Protein AF-A0A9P3A3M7-F1 (afdb_monomer)

pLDDT: mean 76.57, std 24.35, range [25.14, 98.44]

Secondary structure (DSSP, 8-state):
--HHHHHHHHHS-HHHHHHHHHHTT-TTGGG--HHHHHHHHHHHS-S-S-GGGG--STTSSSS-----------------PPP----------------------------------------------PPPPPP-----------PPPPS-GGGSS----SSHHHHHHHHHHSHHHHHHHHHHHT-SSPPPPPSSS-TTB-GGGGGS-HHHHHHHHHHHHHHHHHHHHHT-SSSSSTTS-S----S--GGGSPPB-EEEEEETTEEEEEESEEEEEETTT--EEESS---HHHHHHTT--S-GGGGEE-S-TTTSGGGB-HHHHTT--HHHHHHHHHHHHHHSB---TTS----HHHHHHHHTT--------SS--EE--GGG-EEEEEEETTEEEEEETTS-EEEEETTT--EEEETTEE-HHHHHHHTB-TTS-B---HHHHTT-GGG-

Solvent-accessible surface area (backbone atoms only — not comparable to full-atom values): 27640 Å² total; per-residue (Å²): 136,61,72,64,61,55,55,54,59,67,69,52,54,65,71,56,53,48,49,56,36,53,75,71,66,49,82,80,58,89,80,53,54,66,71,58,47,50,52,54,51,57,75,68,54,73,95,66,83,70,77,67,83,80,63,90,78,86,87,74,84,86,80,86,86,83,89,84,93,76,89,78,85,83,76,87,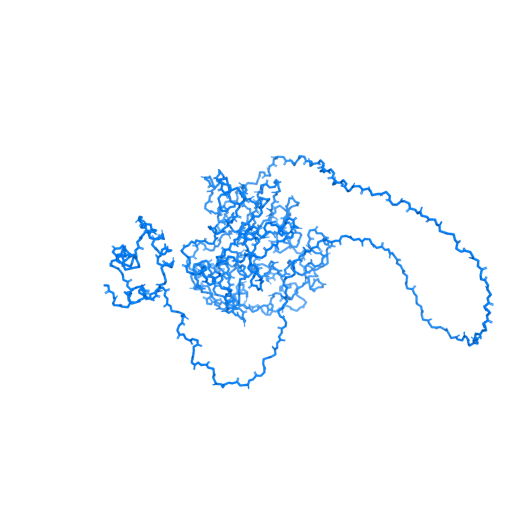81,79,78,87,75,84,89,77,93,78,91,81,82,85,84,86,89,81,87,79,84,86,88,86,84,89,82,93,79,85,89,81,91,80,88,83,82,91,82,81,94,76,91,76,88,75,86,81,79,83,77,77,87,74,80,81,77,82,74,86,76,75,82,72,84,84,72,77,82,87,70,78,74,65,91,72,60,69,74,29,81,49,62,88,47,90,46,44,68,42,38,53,53,41,38,60,73,31,54,68,20,52,39,54,47,52,54,39,73,53,38,98,70,59,66,85,80,66,97,52,63,43,75,60,49,35,76,65,45,49,70,46,56,66,67,33,37,48,23,52,51,19,27,52,49,32,51,50,50,52,45,63,57,71,38,38,75,65,12,68,46,103,83,14,89,72,62,45,59,48,51,80,68,70,89,72,50,59,31,39,66,45,53,41,82,68,37,88,61,32,28,36,34,33,41,93,51,55,32,26,22,37,47,60,30,13,46,74,50,32,45,92,60,63,49,72,28,57,53,51,47,54,74,46,91,68,59,72,60,76,40,39,42,46,87,53,52,82,57,20,51,56,34,36,24,46,83,42,57,79,73,49,52,74,68,44,48,51,31,47,52,17,34,35,60,59,59,26,53,67,54,44,61,88,52,76,72,48,35,45,69,51,50,49,33,51,76,69,73,42,93,75,82,94,60,72,69,70,65,67,38,30,24,38,57,68,58,63,22,35,48,48,62,48,75,44,77,63,32,25,43,37,32,26,66,66,72,50,35,36,26,19,34,36,59,24,14,44,76,50,26,40,79,90,23,39,35,71,66,52,17,43,56,65,29,22,39,46,84,60,46,82,36,91,32,67,77,61,46,57,68,43,68,85,25,77

Mean predicted aligned error: 15.22 Å

Structure (mmCIF, N/CA/C/O backbone):
data_AF-A0A9P3A3M7-F1
#
_entry.id   AF-A0A9P3A3M7-F1
#
loop_
_atom_site.group_PDB
_atom_site.id
_atom_site.type_symbol
_atom_site.label_atom_id
_atom_site.label_alt_id
_atom_site.label_comp_id
_atom_site.label_asym_id
_atom_site.label_entity_id
_atom_site.label_seq_id
_atom_site.pdbx_PDB_ins_code
_atom_site.Cartn_x
_atom_site.Cartn_y
_atom_site.Cartn_z
_atom_site.occupancy
_atom_site.B_iso_or_equiv
_atom_site.auth_seq_id
_atom_site.auth_comp_id
_atom_site.auth_asym_id
_atom_site.auth_atom_id
_atom_site.pdbx_PDB_model_num
ATOM 1 N N . MET A 1 1 ? -41.705 9.353 4.783 1.00 62.97 1 MET A N 1
ATOM 2 C CA . MET A 1 1 ? -41.296 8.232 5.656 1.00 62.97 1 MET A CA 1
ATOM 3 C C . MET A 1 1 ? -42.004 6.982 5.167 1.00 62.97 1 MET A C 1
ATOM 5 O O . MET A 1 1 ? -43.227 7.022 5.070 1.00 62.97 1 MET A O 1
ATOM 9 N N . SER A 1 2 ? -41.274 5.935 4.778 1.00 83.25 2 SER A N 1
ATOM 10 C CA . SER A 1 2 ? -41.889 4.727 4.214 1.00 83.25 2 SER A CA 1
ATOM 11 C C . SER A 1 2 ? -42.385 3.793 5.324 1.00 83.25 2 SER A C 1
ATOM 13 O O . SER A 1 2 ? -41.781 3.688 6.392 1.00 83.25 2 SER A O 1
ATOM 15 N N . LYS A 1 3 ? -43.504 3.103 5.080 1.00 88.38 3 LYS A N 1
ATOM 16 C CA . LYS A 1 3 ? -44.051 2.071 5.979 1.00 88.38 3 LYS A CA 1
ATOM 17 C C . LYS A 1 3 ? -43.024 0.957 6.260 1.00 88.38 3 LYS A C 1
ATOM 19 O O . LYS A 1 3 ? -42.956 0.444 7.372 1.00 88.38 3 LYS A O 1
ATOM 24 N N . GLU A 1 4 ? -42.173 0.667 5.280 1.00 85.69 4 GLU A N 1
ATOM 25 C CA . GLU A 1 4 ? -41.101 -0.331 5.357 1.00 85.69 4 GLU A CA 1
ATOM 26 C C . GLU A 1 4 ? -40.024 0.007 6.396 1.00 85.69 4 GLU A C 1
ATOM 28 O O . GLU A 1 4 ? -39.547 -0.876 7.107 1.00 85.69 4 GLU A O 1
ATOM 33 N N . GLU A 1 5 ? -39.641 1.280 6.526 1.00 90.62 5 GLU A N 1
ATOM 34 C CA . GLU A 1 5 ? -38.630 1.706 7.501 1.00 90.62 5 GLU A CA 1
ATOM 35 C C . GLU A 1 5 ? -39.139 1.526 8.939 1.00 90.62 5 GLU A C 1
ATOM 37 O O . GLU A 1 5 ? -38.409 1.089 9.834 1.00 90.62 5 GLU A O 1
ATOM 42 N N . MET A 1 6 ? -40.436 1.771 9.141 1.00 93.75 6 MET A N 1
ATOM 43 C CA . MET A 1 6 ? -41.112 1.531 10.411 1.00 93.75 6 MET A CA 1
ATOM 44 C C . MET A 1 6 ? -41.144 0.032 10.747 1.00 93.75 6 MET A C 1
ATOM 46 O O . MET A 1 6 ? -40.735 -0.355 11.843 1.00 93.75 6 MET A O 1
AT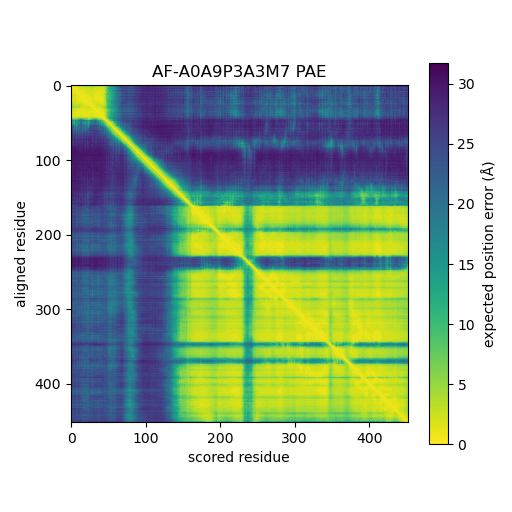OM 50 N N . GLU A 1 7 ? -41.553 -0.822 9.805 1.00 94.88 7 GLU A N 1
ATOM 51 C CA . GLU A 1 7 ? -41.573 -2.282 9.987 1.00 94.88 7 GLU A CA 1
ATOM 52 C C . GLU A 1 7 ? -40.170 -2.852 10.265 1.00 94.88 7 GLU A C 1
ATOM 54 O O . GLU A 1 7 ? -39.999 -3.667 11.178 1.00 94.88 7 GLU A O 1
ATOM 59 N N . ARG A 1 8 ? -39.135 -2.348 9.578 1.00 92.88 8 ARG A N 1
ATOM 60 C CA . ARG A 1 8 ? -37.728 -2.716 9.816 1.00 92.88 8 ARG A CA 1
ATOM 61 C C . ARG A 1 8 ? -37.265 -2.389 11.234 1.00 92.88 8 ARG A C 1
ATOM 63 O O . ARG A 1 8 ? -36.698 -3.250 11.906 1.00 92.88 8 ARG A O 1
ATOM 70 N N . LEU A 1 9 ? -37.533 -1.179 11.728 1.00 96.31 9 LEU A N 1
ATOM 71 C CA . LEU A 1 9 ? -37.186 -0.804 13.104 1.00 96.31 9 LEU A CA 1
ATOM 72 C C . LEU A 1 9 ? -37.971 -1.627 14.139 1.00 96.31 9 LEU A C 1
ATOM 74 O O . LEU A 1 9 ? -37.437 -1.963 15.202 1.00 96.31 9 LEU A O 1
ATOM 78 N N . HIS A 1 10 ? -39.211 -2.013 13.824 1.00 97.12 10 HIS A N 1
ATOM 79 C CA . HIS A 1 10 ? -40.002 -2.916 14.658 1.00 97.12 10 HIS A CA 1
ATOM 80 C C . HIS A 1 10 ? -39.442 -4.346 14.710 1.00 97.12 10 HIS A C 1
ATOM 82 O O . HIS A 1 10 ? -39.596 -4.997 15.748 1.00 97.12 10 HIS A O 1
ATOM 88 N N . ALA A 1 11 ? -38.734 -4.818 13.682 1.00 95.75 11 ALA A N 1
ATOM 89 C CA . ALA A 1 11 ? -38.101 -6.140 13.673 1.00 95.75 11 ALA A CA 1
ATOM 90 C C . ALA A 1 11 ? -36.832 -6.229 14.551 1.00 95.75 11 ALA A C 1
ATOM 92 O O . ALA A 1 11 ? -36.496 -7.302 15.055 1.00 95.75 11 ALA A O 1
ATOM 93 N N . LEU A 1 12 ? -36.144 -5.110 14.806 1.00 94.56 12 LEU A N 1
ATOM 94 C CA . LEU A 1 12 ? -34.880 -5.095 15.556 1.00 94.56 12 LEU A CA 1
ATOM 95 C C . LEU A 1 12 ? -35.056 -5.369 17.062 1.00 94.56 12 LEU A C 1
ATOM 97 O O . LEU A 1 12 ? -36.036 -4.965 17.701 1.00 94.56 12 LEU A O 1
ATOM 101 N N . LYS A 1 13 ? -34.070 -6.033 17.678 1.00 97.31 13 LYS A N 1
ATOM 102 C CA . LYS A 1 13 ? -34.019 -6.245 19.136 1.00 97.31 13 LYS A CA 1
ATOM 103 C C . LYS A 1 13 ? -33.588 -4.957 19.853 1.00 97.31 13 LYS A C 1
ATOM 105 O O . LYS A 1 13 ? -32.853 -4.135 19.309 1.00 97.31 13 LYS A O 1
ATOM 110 N N . LEU A 1 14 ? -33.993 -4.794 21.117 1.00 96.44 14 LEU A N 1
ATOM 111 C CA . LEU A 1 14 ? -33.694 -3.592 21.914 1.00 96.44 14 LEU A CA 1
ATOM 112 C C . LEU A 1 14 ? -32.190 -3.218 21.971 1.00 96.44 14 LEU A C 1
ATOM 114 O O . LEU A 1 14 ? -31.888 -2.028 21.869 1.00 96.44 14 LEU A O 1
ATOM 118 N N . PRO A 1 15 ? -31.229 -4.165 22.071 1.00 95.25 15 PRO A N 1
ATOM 119 C CA . PRO A 1 15 ? -29.802 -3.833 22.027 1.00 95.25 15 PRO A CA 1
ATOM 120 C C . PRO A 1 15 ? -29.351 -3.206 20.700 1.00 95.25 15 PRO A C 1
ATOM 122 O O . PRO A 1 15 ? -28.541 -2.281 20.715 1.00 95.25 15 PRO A O 1
ATOM 125 N N . GLN A 1 16 ? -29.904 -3.660 19.570 1.00 93.94 16 GLN A N 1
ATOM 126 C CA . GLN A 1 16 ? -29.584 -3.143 18.233 1.00 93.94 16 GLN A CA 1
ATOM 127 C C . GLN A 1 16 ? -30.109 -1.717 18.065 1.00 93.94 16 GLN A C 1
ATOM 129 O O . GLN A 1 16 ? -29.368 -0.824 17.667 1.00 93.94 16 GLN A O 1
ATOM 134 N N . LEU A 1 17 ? -31.351 -1.467 18.488 1.00 97.44 17 LEU A N 1
ATOM 135 C CA . LEU A 1 17 ? -31.920 -0.119 18.469 1.00 97.44 17 LEU A CA 1
ATOM 136 C C . LEU A 1 17 ? -31.118 0.854 19.354 1.00 97.44 17 LEU A C 1
ATOM 138 O O . LEU A 1 17 ? -30.950 2.016 18.998 1.00 97.44 17 LEU A O 1
ATOM 142 N N . ARG A 1 18 ? -30.561 0.394 20.485 1.00 96.31 18 ARG A N 1
ATOM 143 C CA . ARG A 1 18 ? -29.668 1.212 21.333 1.00 96.31 18 ARG A CA 1
ATOM 144 C C . ARG A 1 18 ? -28.294 1.456 20.708 1.00 96.31 18 ARG A C 1
ATOM 146 O O . ARG A 1 18 ? -27.645 2.434 21.074 1.00 96.31 18 ARG A O 1
ATOM 153 N N . ALA A 1 19 ? -27.814 0.573 19.833 1.00 93.81 19 ALA A N 1
ATOM 154 C CA . ALA A 1 19 ? -26.596 0.808 19.061 1.00 93.81 19 ALA A CA 1
ATOM 155 C C . ALA A 1 19 ? -26.834 1.920 18.029 1.00 93.81 19 ALA A C 1
ATOM 157 O O . ALA A 1 19 ? -26.148 2.937 18.089 1.00 93.81 19 ALA A O 1
ATOM 158 N N . ILE A 1 20 ? -27.900 1.798 17.229 1.00 94.44 20 ILE A N 1
ATOM 159 C CA . ILE A 1 20 ? -28.320 2.816 16.249 1.00 94.44 20 ILE A CA 1
ATOM 160 C C . ILE A 1 20 ? -28.550 4.171 16.936 1.00 94.44 20 ILE A C 1
ATOM 162 O O . ILE A 1 20 ? -28.058 5.206 16.497 1.00 94.44 20 ILE A O 1
ATOM 166 N N . ALA A 1 21 ? -29.243 4.185 18.078 1.00 96.50 21 ALA A N 1
ATOM 167 C CA . ALA A 1 21 ? -29.511 5.425 18.798 1.00 96.50 21 ALA A CA 1
ATOM 168 C C . ALA A 1 21 ? -28.238 6.096 19.364 1.00 96.50 21 ALA A C 1
ATOM 170 O O . ALA A 1 21 ? -28.192 7.323 19.472 1.00 96.50 21 ALA A O 1
ATOM 171 N N . ARG A 1 22 ? -27.200 5.318 19.715 1.00 95.75 22 ARG A N 1
ATOM 172 C CA . ARG A 1 22 ? -25.888 5.850 20.132 1.00 95.75 22 ARG A CA 1
ATOM 173 C C . ARG A 1 22 ? -25.121 6.444 18.956 1.00 95.75 22 ARG A C 1
ATOM 175 O O . ARG A 1 22 ? -24.524 7.504 19.113 1.00 95.75 22 ARG A O 1
ATOM 182 N N . GLU A 1 23 ? -25.177 5.793 17.801 1.00 93.06 23 GLU A N 1
ATOM 183 C CA . GLU A 1 23 ? -24.567 6.272 16.558 1.00 93.06 23 GLU A CA 1
ATOM 184 C C . GLU A 1 23 ? -25.171 7.612 16.114 1.00 93.06 23 GLU A C 1
ATOM 186 O O . GLU A 1 23 ? -24.447 8.563 15.828 1.00 93.06 23 GLU A O 1
ATOM 191 N N . LEU A 1 24 ? -26.497 7.750 16.230 1.00 94.25 24 LEU A N 1
ATOM 192 C CA . LEU A 1 24 ? -27.227 9.003 15.990 1.00 94.25 24 LEU A CA 1
ATOM 193 C C . LEU A 1 24 ? -27.057 10.063 17.100 1.00 94.25 24 LEU A C 1
ATOM 195 O O . LEU A 1 24 ? -27.705 11.114 17.059 1.00 94.25 24 LEU A O 1
ATOM 199 N N . LYS A 1 25 ? -26.210 9.802 18.107 1.00 95.75 25 LYS A N 1
ATOM 200 C CA . LYS A 1 25 ? -25.943 10.684 19.258 1.00 95.75 25 LYS A CA 1
ATOM 201 C C . LYS A 1 25 ? -27.223 11.129 19.985 1.00 95.75 25 LYS A C 1
ATOM 203 O O . LYS A 1 25 ? -27.344 12.279 20.411 1.00 95.75 25 LYS A O 1
ATOM 208 N N . LEU A 1 26 ? -28.198 10.227 20.130 1.00 94.94 26 LEU A N 1
ATOM 209 C CA . LEU A 1 26 ? -29.449 10.520 20.829 1.00 94.94 26 LEU A CA 1
ATOM 210 C C . LEU A 1 26 ? -29.239 10.496 22.358 1.00 94.94 26 LEU A C 1
ATOM 212 O O . LEU A 1 26 ? -28.749 9.500 22.899 1.00 94.94 26 LEU A O 1
ATOM 216 N N . PRO A 1 27 ? -29.635 11.551 23.096 1.00 94.75 27 PRO A N 1
ATOM 217 C CA . PRO A 1 27 ? -29.486 11.586 24.547 1.00 94.75 27 PRO A CA 1
ATOM 218 C C . PRO A 1 27 ? -30.512 10.685 25.258 1.00 94.75 27 PRO A C 1
ATOM 220 O O . PRO A 1 27 ? -31.658 10.526 24.814 1.00 94.75 27 PRO A O 1
ATOM 223 N N . ASN A 1 28 ? -30.111 10.146 26.416 1.00 94.81 28 ASN A N 1
ATOM 224 C CA . ASN A 1 28 ? -30.955 9.387 27.354 1.00 94.81 28 ASN A CA 1
ATOM 225 C C . ASN A 1 28 ? -31.585 8.096 26.785 1.00 94.81 28 ASN A C 1
ATOM 227 O O . ASN A 1 28 ? -32.711 7.739 27.124 1.00 94.81 28 ASN A O 1
ATOM 231 N N . VAL A 1 29 ? -30.866 7.374 25.921 1.00 95.88 29 VAL A N 1
ATOM 232 C CA . VAL A 1 29 ? -31.372 6.171 25.223 1.00 95.88 29 VAL A CA 1
ATOM 233 C C . VAL A 1 29 ? -31.400 4.893 26.069 1.00 95.88 29 VAL A C 1
ATOM 235 O O . VAL A 1 29 ? -32.095 3.935 25.737 1.00 95.88 29 VAL A O 1
ATOM 238 N N . SER A 1 30 ? -30.668 4.858 27.182 1.00 93.12 30 SER A N 1
ATOM 239 C CA . SER A 1 30 ? -30.469 3.655 28.003 1.00 93.12 30 SER A CA 1
ATOM 240 C C . SER A 1 30 ? -31.709 3.214 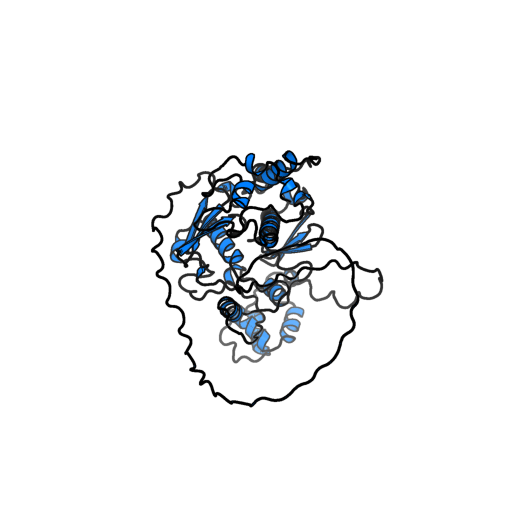28.788 1.00 93.12 30 SER A C 1
ATOM 242 O O . SER A 1 30 ? -31.801 2.039 29.137 1.00 93.12 30 SER A O 1
ATOM 244 N N . LYS A 1 31 ? -32.675 4.111 29.028 1.00 94.88 31 LYS A N 1
ATOM 245 C CA . LYS A 1 31 ? -33.900 3.825 29.800 1.00 94.88 31 LYS A CA 1
ATOM 246 C C . LYS A 1 31 ? -35.181 3.781 28.962 1.00 94.88 31 LYS A C 1
ATOM 248 O O . LYS A 1 31 ? -36.245 3.522 29.510 1.00 94.88 31 LYS A O 1
ATOM 253 N N . LEU A 1 32 ? -35.098 4.029 27.655 1.00 95.69 32 LEU A N 1
ATOM 254 C CA . LEU A 1 32 ? -36.290 4.094 26.810 1.00 95.69 32 LEU A CA 1
ATOM 255 C C . LEU A 1 32 ? -36.787 2.689 26.423 1.00 95.69 32 LEU A C 1
ATOM 257 O O . LEU A 1 32 ? -35.965 1.825 26.084 1.00 95.69 32 LEU A O 1
ATOM 261 N N . PRO A 1 33 ? -38.113 2.454 26.444 1.00 97.31 33 PRO A N 1
ATOM 262 C CA . PRO A 1 33 ? -38.709 1.242 25.899 1.00 97.31 33 PRO A CA 1
ATOM 263 C C . PRO A 1 33 ? -38.597 1.228 24.367 1.00 97.31 33 PRO A C 1
ATOM 265 O O . PRO A 1 33 ? -38.394 2.259 23.724 1.00 97.31 33 PRO A O 1
ATOM 268 N N . LYS A 1 34 ? -38.740 0.039 23.764 1.00 97.81 34 LYS A N 1
ATOM 269 C CA . LYS A 1 34 ? -38.536 -0.186 22.319 1.00 97.81 34 LYS A CA 1
ATOM 270 C C . LYS A 1 34 ? -39.321 0.798 21.441 1.00 97.81 34 LYS A C 1
ATOM 272 O O . LYS A 1 34 ? -38.746 1.366 20.520 1.00 97.81 34 LYS A O 1
ATOM 277 N N . ALA A 1 35 ? -40.597 1.028 21.749 1.00 97.56 35 ALA A N 1
ATOM 278 C CA . ALA A 1 35 ? -41.462 1.912 20.967 1.00 97.56 35 ALA A CA 1
ATOM 279 C C . ALA A 1 35 ? -40.970 3.373 20.949 1.00 97.56 35 ALA A C 1
ATOM 281 O O . ALA A 1 35 ? -40.938 4.000 19.891 1.00 97.56 35 ALA A O 1
ATOM 282 N N . ASP A 1 36 ? -40.521 3.901 22.090 1.00 97.25 36 ASP A N 1
ATOM 283 C CA . ASP A 1 36 ? -40.035 5.284 22.192 1.00 97.25 36 ASP A CA 1
ATOM 284 C C . ASP A 1 36 ? -38.664 5.461 21.543 1.00 97.25 36 ASP A C 1
ATOM 286 O O . ASP A 1 36 ? -38.357 6.516 20.984 1.00 97.25 36 ASP A O 1
ATOM 290 N N . LEU A 1 37 ? -37.841 4.412 21.581 1.00 97.62 37 LEU A N 1
ATOM 291 C CA . LEU A 1 37 ? -36.546 4.392 20.915 1.00 97.62 37 LEU A CA 1
ATOM 292 C C . LEU A 1 37 ? -36.715 4.453 19.388 1.00 97.62 37 LEU A C 1
ATOM 294 O O . LEU A 1 37 ? -36.044 5.251 18.739 1.00 97.62 37 LEU A O 1
ATOM 298 N N . ILE A 1 38 ? -37.666 3.688 18.837 1.00 97.50 38 ILE A N 1
ATOM 299 C CA . ILE A 1 38 ? -38.035 3.727 17.413 1.00 97.50 38 ILE A CA 1
ATOM 300 C C . ILE A 1 38 ? -38.529 5.127 17.028 1.00 97.50 38 ILE A C 1
ATOM 302 O O . ILE A 1 38 ? -38.022 5.706 16.071 1.00 97.50 38 ILE A O 1
ATOM 306 N N . LYS A 1 39 ? -39.437 5.725 17.815 1.00 96.44 39 LYS A N 1
ATOM 307 C CA . LYS A 1 39 ? -39.920 7.098 17.575 1.00 96.44 39 LYS A CA 1
ATOM 308 C C . LYS A 1 39 ? -38.787 8.127 17.567 1.00 96.44 39 LYS A C 1
ATOM 310 O O . LYS A 1 39 ? -38.765 8.992 16.697 1.00 96.44 39 LYS A O 1
ATOM 315 N N . LYS A 1 40 ? -37.835 8.039 18.504 1.00 96.44 40 LYS A N 1
ATOM 316 C CA . LYS A 1 40 ? -36.684 8.958 18.556 1.00 96.44 40 LYS A CA 1
ATOM 317 C C . LYS A 1 40 ? -35.721 8.787 17.381 1.00 96.44 40 LYS A C 1
ATOM 319 O O . LYS A 1 40 ? -35.194 9.788 16.909 1.00 96.44 40 LYS A O 1
ATOM 324 N N . ILE A 1 41 ? -35.480 7.550 16.941 1.00 95.88 41 ILE A N 1
ATOM 325 C CA . ILE A 1 41 ? -34.652 7.262 15.759 1.00 95.88 41 ILE A CA 1
ATOM 326 C C . ILE A 1 41 ? -35.310 7.877 14.519 1.00 95.88 41 ILE A C 1
ATOM 328 O O . ILE A 1 41 ? -34.666 8.635 13.799 1.00 95.88 41 ILE A O 1
ATOM 332 N N . LEU A 1 42 ? -36.614 7.650 14.346 1.00 94.50 42 LEU A N 1
ATOM 333 C CA . LEU A 1 42 ? -37.389 8.193 13.229 1.00 94.50 42 LEU A CA 1
ATOM 334 C C . LEU A 1 42 ? -37.441 9.728 13.232 1.00 94.50 42 LEU A C 1
ATOM 336 O O . LEU A 1 42 ? -37.293 10.339 12.184 1.00 94.50 42 LEU A O 1
ATOM 340 N N . ALA A 1 43 ? -37.576 10.366 14.398 1.00 93.81 43 ALA A N 1
ATOM 341 C CA . ALA A 1 43 ? -37.622 11.829 14.508 1.00 93.81 43 ALA A CA 1
ATOM 342 C C . ALA A 1 43 ? -36.288 12.532 14.183 1.00 93.81 43 ALA A C 1
ATOM 344 O O . ALA A 1 43 ? -36.270 13.739 13.947 1.00 93.81 43 ALA A O 1
ATOM 345 N N . ARG A 1 44 ? -35.164 11.805 14.228 1.00 91.69 44 ARG A N 1
ATOM 346 C CA . ARG A 1 44 ? -33.817 12.331 13.950 1.00 91.69 44 ARG A CA 1
ATOM 347 C C . ARG A 1 44 ? -33.371 12.057 12.514 1.00 91.69 44 ARG A C 1
ATOM 349 O O . ARG A 1 44 ? -32.449 12.723 12.054 1.00 91.69 44 ARG A O 1
ATOM 356 N N . SER A 1 45 ? -34.000 11.094 11.841 1.00 78.69 45 SER A N 1
ATOM 357 C CA . SER A 1 45 ? -33.727 10.783 10.441 1.00 78.69 45 SER A CA 1
ATOM 358 C C . SER A 1 45 ? -34.303 11.912 9.573 1.00 78.69 45 SER A C 1
ATOM 360 O O . SER A 1 45 ? -35.520 12.116 9.588 1.00 78.69 45 SER A O 1
ATOM 362 N N . PRO A 1 46 ? -33.480 12.722 8.882 1.00 62.91 46 PRO A N 1
ATOM 363 C CA . PRO A 1 46 ? -34.000 13.784 8.032 1.00 62.91 46 PRO A CA 1
ATOM 364 C C . PRO A 1 46 ? -34.820 13.176 6.881 1.00 62.91 46 PRO A C 1
ATOM 366 O O . PRO A 1 46 ? -34.448 12.126 6.357 1.00 62.91 46 PRO A O 1
ATOM 369 N N . PRO A 1 47 ? -35.917 13.817 6.441 1.00 55.12 47 PRO A N 1
ATOM 370 C CA . PRO A 1 47 ? -36.602 13.412 5.221 1.00 55.12 47 PRO A CA 1
ATOM 371 C C . PRO A 1 47 ? -35.696 13.743 4.025 1.00 55.12 47 PRO A C 1
ATOM 373 O O . PRO A 1 47 ? -35.633 14.888 3.594 1.00 55.12 47 PRO A O 1
ATOM 376 N N . SER A 1 48 ? -34.940 12.766 3.525 1.00 47.62 48 SER A N 1
ATOM 377 C CA . SER A 1 48 ? -34.100 12.907 2.327 1.00 47.62 48 SER A CA 1
ATOM 378 C C . SER A 1 48 ? -33.876 11.542 1.660 1.00 47.62 48 SER A C 1
ATOM 380 O O . SER A 1 48 ? -34.236 10.526 2.259 1.00 47.62 48 SER A O 1
ATOM 382 N N . PRO A 1 49 ? -33.434 11.512 0.389 1.00 43.69 49 PRO A N 1
ATOM 383 C CA . PRO A 1 49 ? -33.908 10.550 -0.584 1.00 43.69 49 PRO A CA 1
ATOM 384 C C . PRO A 1 49 ? -33.418 9.136 -0.266 1.00 43.69 49 PRO A C 1
ATOM 386 O O . PRO A 1 49 ? -32.278 8.916 0.125 1.00 43.69 49 PRO A O 1
ATOM 389 N N . ASP A 1 50 ? -34.344 8.209 -0.449 1.00 46.81 50 ASP A N 1
ATOM 390 C CA . ASP A 1 50 ? -34.172 6.777 -0.639 1.00 46.81 50 ASP A CA 1
ATOM 391 C C . ASP A 1 50 ? -32.903 6.108 -0.056 1.00 46.81 50 ASP A C 1
ATOM 393 O O . ASP A 1 50 ? -31.843 6.020 -0.675 1.00 46.81 50 ASP A O 1
ATOM 397 N N . LEU A 1 51 ? -33.064 5.533 1.142 1.00 44.94 51 LEU A N 1
ATOM 398 C CA . LEU A 1 51 ? -32.104 4.634 1.797 1.00 44.94 51 LEU A CA 1
ATOM 399 C C . LEU A 1 51 ? -31.932 3.284 1.057 1.00 44.94 51 LEU A C 1
ATOM 401 O O . LEU A 1 51 ? -31.175 2.428 1.523 1.00 44.94 51 LEU A O 1
ATOM 405 N N . SER A 1 52 ? -32.610 3.069 -0.079 1.00 45.53 52 SER A N 1
ATOM 406 C CA . SER A 1 52 ? -32.452 1.886 -0.940 1.00 45.53 52 SER A CA 1
ATOM 407 C C . SER A 1 52 ? -31.035 1.738 -1.515 1.00 45.53 52 SER A C 1
ATOM 409 O O . SER A 1 52 ? -30.584 0.617 -1.753 1.00 45.53 52 SER A O 1
ATOM 411 N N . CYS A 1 53 ? -30.282 2.836 -1.639 1.00 40.84 53 CYS A N 1
ATOM 412 C CA . CYS A 1 53 ? -28.907 2.839 -2.149 1.00 40.84 53 CYS A CA 1
ATOM 413 C C . CYS A 1 53 ? -27.888 2.183 -1.200 1.00 40.84 53 CYS A C 1
ATOM 415 O O . CYS A 1 53 ? -26.782 1.858 -1.624 1.00 40.84 53 CYS A O 1
ATOM 417 N N . LEU A 1 54 ? -28.233 1.997 0.081 1.00 39.66 54 LEU A N 1
ATOM 418 C CA . LEU A 1 54 ? -27.307 1.459 1.082 1.00 39.66 54 LEU A CA 1
ATOM 419 C C . LEU A 1 54 ? -27.311 -0.071 1.177 1.00 39.66 54 LEU A C 1
ATOM 421 O O . LEU A 1 54 ? -26.474 -0.613 1.894 1.00 39.66 54 LEU A O 1
ATOM 425 N N . LEU A 1 55 ? -28.222 -0.787 0.503 1.00 47.75 55 LEU A N 1
ATOM 426 C CA . LEU A 1 55 ? -28.350 -2.239 0.688 1.00 47.75 55 LEU A CA 1
ATOM 427 C C . LEU A 1 55 ? -28.954 -2.970 -0.533 1.00 47.75 55 LEU A C 1
ATOM 429 O O . LEU A 1 55 ? -30.177 -3.111 -0.601 1.00 47.75 55 LEU A O 1
ATOM 433 N N . PRO A 1 56 ? -28.134 -3.604 -1.398 1.00 41.50 56 PRO A N 1
ATOM 434 C CA . PRO A 1 56 ? -28.594 -4.816 -2.070 1.00 41.50 56 PRO A CA 1
ATOM 435 C C . PRO A 1 56 ? -27.546 -5.936 -1.993 1.00 41.50 56 PRO A C 1
ATOM 437 O O . PRO A 1 56 ? -26.670 -6.040 -2.844 1.00 41.50 56 PRO A O 1
ATOM 440 N N . ALA A 1 57 ? -27.663 -6.818 -0.995 1.00 34.22 57 ALA A N 1
ATOM 441 C CA . ALA A 1 57 ? -27.010 -8.138 -1.046 1.00 34.22 57 ALA A CA 1
ATOM 442 C C . ALA A 1 57 ? -27.670 -9.239 -0.191 1.00 34.22 57 ALA A C 1
ATOM 444 O O . ALA A 1 57 ? -27.293 -10.397 -0.321 1.00 34.22 57 ALA A O 1
ATOM 445 N N . TRP A 1 58 ? -28.657 -8.942 0.665 1.00 38.66 58 TRP A N 1
ATOM 446 C CA . TRP A 1 58 ? -29.123 -9.954 1.629 1.00 38.66 58 TRP A CA 1
ATOM 447 C C . TRP A 1 58 ? -30.120 -10.985 1.056 1.00 38.66 58 TRP A C 1
ATOM 449 O O . TRP A 1 58 ? -30.217 -12.090 1.575 1.00 38.66 58 TRP A O 1
ATOM 459 N N . ASN A 1 59 ? -30.832 -10.685 -0.036 1.00 32.88 59 ASN A N 1
ATOM 460 C CA . ASN A 1 59 ? -32.026 -11.463 -0.417 1.00 32.88 59 ASN A CA 1
ATOM 461 C C . ASN A 1 59 ? -31.877 -12.417 -1.622 1.00 32.88 59 ASN A C 1
ATOM 463 O O . ASN A 1 59 ? -32.894 -12.825 -2.169 1.00 32.88 59 ASN A O 1
ATOM 467 N N . ARG A 1 60 ? -30.666 -12.798 -2.063 1.00 34.69 60 ARG A N 1
ATOM 468 C CA . ARG A 1 60 ? -30.511 -13.707 -3.231 1.00 34.69 60 ARG A CA 1
ATOM 469 C C . ARG A 1 60 ? -30.008 -15.128 -2.956 1.00 34.69 60 ARG A C 1
ATOM 471 O O . ARG A 1 60 ? -29.867 -15.882 -3.905 1.00 34.69 60 ARG A O 1
ATOM 478 N N . VAL A 1 61 ? -29.766 -15.541 -1.711 1.00 34.66 61 VAL A N 1
ATOM 479 C CA . VAL A 1 61 ? -29.063 -16.823 -1.458 1.00 34.66 61 VAL A CA 1
ATOM 480 C C . VAL A 1 61 ? -29.989 -18.022 -1.177 1.00 34.66 61 VAL A C 1
ATOM 482 O O . VAL A 1 61 ? -29.500 -19.121 -0.953 1.00 34.66 61 VAL A O 1
ATOM 485 N N . THR A 1 62 ? -31.317 -17.890 -1.231 1.00 33.78 62 THR A N 1
ATOM 486 C CA . THR A 1 62 ? -32.209 -19.004 -0.832 1.00 33.78 62 THR A CA 1
ATOM 487 C C . THR A 1 62 ? -32.935 -19.776 -1.935 1.00 33.78 62 THR A C 1
ATOM 489 O O . THR A 1 62 ? -33.652 -20.699 -1.573 1.00 33.78 62 THR A O 1
ATOM 492 N N . GLU A 1 63 ? -32.745 -19.513 -3.237 1.00 32.50 63 GLU A N 1
ATOM 493 C CA . GLU A 1 63 ? -33.534 -20.239 -4.265 1.00 32.50 63 GLU A CA 1
ATOM 494 C C . GLU A 1 63 ? -32.798 -20.856 -5.466 1.00 32.50 63 GLU A C 1
ATOM 496 O O . GLU A 1 63 ? -33.439 -21.554 -6.244 1.00 32.50 63 GLU A O 1
ATOM 501 N N . GLU A 1 64 ? -31.474 -20.758 -5.603 1.00 34.28 64 GLU A N 1
ATOM 502 C CA . GLU A 1 64 ? -30.775 -21.414 -6.728 1.00 34.28 64 GLU A CA 1
ATOM 503 C C . GLU A 1 64 ? -29.693 -22.385 -6.247 1.00 34.28 64 GLU A C 1
ATOM 505 O O . GLU A 1 64 ? -28.500 -22.098 -6.245 1.00 34.28 64 GLU A O 1
ATOM 510 N N . ALA A 1 65 ? -30.132 -23.573 -5.829 1.00 34.06 65 ALA A N 1
ATOM 511 C CA . ALA A 1 65 ? -29.271 -24.740 -5.665 1.00 34.06 65 ALA A CA 1
ATOM 512 C C . ALA A 1 65 ? -30.018 -26.013 -6.082 1.00 34.06 65 ALA A C 1
ATOM 514 O O . ALA A 1 65 ? -30.365 -26.842 -5.247 1.00 34.06 65 ALA A O 1
ATOM 515 N N . GLN A 1 66 ? -30.254 -26.180 -7.385 1.00 30.14 66 GLN A N 1
ATOM 516 C CA . GLN A 1 66 ? -30.498 -27.491 -7.988 1.00 30.14 66 GLN A CA 1
ATOM 517 C C . GLN A 1 66 ? -29.918 -27.528 -9.407 1.00 30.14 66 GLN A C 1
ATOM 519 O O . GLN A 1 66 ? -30.436 -26.895 -10.318 1.00 30.14 66 GLN A O 1
ATOM 524 N N . GLY A 1 67 ? -28.855 -28.319 -9.574 1.00 29.84 67 GLY A N 1
ATOM 525 C CA . GLY A 1 67 ? -28.451 -28.869 -10.867 1.00 29.84 67 GLY A CA 1
ATOM 526 C C . GLY A 1 67 ? -27.251 -28.209 -11.541 1.00 29.84 67 GLY A C 1
ATOM 527 O O . GLY A 1 67 ? -27.419 -27.442 -12.475 1.00 29.84 67 GLY A O 1
ATOM 528 N N . SER A 1 68 ? -26.037 -28.603 -11.156 1.00 28.84 68 SER A N 1
ATOM 529 C CA . SER A 1 68 ? -24.993 -28.911 -12.142 1.00 28.84 68 SER A CA 1
ATOM 530 C C . SER A 1 68 ? -23.862 -29.684 -11.472 1.00 28.84 68 SER A C 1
ATOM 532 O O . SER A 1 68 ? -23.273 -29.230 -10.492 1.00 28.84 68 SER A O 1
ATOM 534 N N . SER A 1 69 ? -23.599 -30.882 -11.977 1.00 29.80 69 SER A N 1
ATOM 535 C CA . SER A 1 69 ? -22.535 -31.776 -11.540 1.00 29.80 69 SER A CA 1
ATOM 536 C C . SER A 1 69 ? -21.407 -31.748 -12.566 1.00 29.80 69 SER A C 1
ATOM 538 O O . SER A 1 69 ? -21.518 -32.429 -13.579 1.00 29.80 69 SER A O 1
ATOM 540 N N . ASP A 1 70 ? -20.334 -31.013 -12.272 1.00 31.98 70 ASP A N 1
ATOM 541 C CA . ASP A 1 70 ? -19.032 -31.144 -12.935 1.00 31.98 70 ASP A CA 1
ATOM 542 C C . ASP A 1 70 ? -17.902 -31.080 -11.887 1.00 31.98 70 ASP A C 1
ATOM 544 O O . ASP A 1 70 ? -18.000 -30.319 -10.917 1.00 31.98 70 ASP A O 1
ATOM 548 N N . PRO A 1 71 ? -16.829 -31.883 -12.026 1.00 30.38 71 PRO A N 1
ATOM 549 C CA . PRO A 1 71 ? -15.784 -31.987 -11.017 1.00 30.38 71 PRO A CA 1
ATOM 550 C C . PRO A 1 71 ? -14.773 -30.836 -11.136 1.00 30.38 71 PRO A C 1
ATOM 552 O O . PRO A 1 71 ? -14.031 -30.727 -12.111 1.00 30.38 71 PRO A O 1
ATOM 555 N N . ILE A 1 72 ? -14.700 -29.995 -10.102 1.00 28.64 72 ILE A N 1
ATOM 556 C CA . ILE A 1 72 ? -13.672 -28.956 -9.965 1.00 28.64 72 ILE A CA 1
ATOM 557 C C . ILE A 1 72 ? -12.367 -29.594 -9.477 1.00 28.64 72 ILE A C 1
ATOM 559 O O . ILE A 1 72 ? -12.288 -30.132 -8.371 1.00 28.64 72 ILE A O 1
ATOM 563 N N . VAL A 1 73 ? -11.318 -29.476 -10.293 1.00 26.53 73 VAL A N 1
ATOM 564 C CA . VAL A 1 73 ? -9.930 -29.764 -9.911 1.00 26.53 73 VAL A CA 1
ATOM 565 C C . VAL A 1 73 ? -9.497 -28.758 -8.844 1.00 26.53 73 VAL A C 1
ATOM 567 O O . VAL A 1 73 ? -9.384 -27.559 -9.094 1.00 26.53 73 VAL A O 1
ATOM 570 N N . THR A 1 74 ? -9.276 -29.251 -7.629 1.00 25.14 74 THR A N 1
ATOM 571 C CA . THR A 1 74 ? -8.839 -28.461 -6.476 1.00 25.14 74 THR A CA 1
ATOM 572 C C . THR A 1 74 ? -7.323 -28.260 -6.533 1.00 25.14 74 THR A C 1
ATOM 574 O O . THR A 1 74 ? -6.561 -29.199 -6.324 1.00 25.14 74 THR A O 1
ATOM 577 N N . THR A 1 75 ? -6.859 -27.041 -6.802 1.00 29.33 75 THR A N 1
ATOM 578 C CA . THR A 1 75 ? -5.466 -26.644 -6.529 1.00 29.33 75 THR A CA 1
ATOM 579 C C . THR A 1 75 ? -5.338 -26.136 -5.090 1.00 29.33 75 THR A C 1
ATOM 581 O O . THR A 1 75 ? -6.222 -25.401 -4.641 1.00 29.33 75 THR A O 1
ATOM 584 N N . PRO A 1 76 ? -4.264 -26.475 -4.355 1.00 27.30 76 PRO A N 1
ATOM 585 C CA . PRO A 1 76 ? -4.142 -26.132 -2.945 1.00 27.30 76 PRO A CA 1
ATOM 586 C C . PRO A 1 76 ? -3.916 -24.629 -2.748 1.00 27.30 76 PRO A C 1
ATOM 588 O O . PRO A 1 76 ? -3.006 -24.028 -3.317 1.00 27.30 76 PRO A O 1
ATOM 591 N N . ILE A 1 77 ? -4.750 -24.034 -1.897 1.00 33.50 77 ILE A N 1
ATOM 592 C CA . ILE A 1 77 ? -4.513 -22.729 -1.279 1.00 33.50 77 ILE A CA 1
ATOM 593 C C . ILE A 1 77 ? -3.450 -22.954 -0.200 1.00 33.50 77 ILE A C 1
ATOM 595 O O . ILE A 1 77 ? -3.690 -23.686 0.759 1.00 33.50 77 ILE A O 1
ATOM 599 N N . LEU A 1 78 ? -2.264 -22.366 -0.373 1.00 28.08 78 LEU A N 1
ATOM 600 C CA . LEU A 1 78 ? -1.202 -22.429 0.631 1.00 28.08 78 LEU A CA 1
ATOM 601 C C . LEU A 1 78 ? -1.599 -21.602 1.870 1.00 28.08 78 LEU A C 1
ATOM 603 O O . LEU A 1 78 ? -1.946 -20.427 1.722 1.00 28.08 78 LEU A O 1
ATOM 607 N N . PRO A 1 79 ? -1.543 -22.172 3.086 1.00 26.69 79 PRO A N 1
ATOM 608 C CA . PRO A 1 79 ? -1.695 -21.406 4.314 1.00 26.69 79 PRO A CA 1
ATOM 609 C C . PRO A 1 79 ? -0.446 -20.543 4.540 1.00 26.69 79 PRO A C 1
ATOM 611 O O . PRO A 1 79 ? 0.675 -21.048 4.534 1.00 26.69 79 PRO A O 1
ATOM 614 N N . MET A 1 80 ? -0.633 -19.241 4.767 1.00 30.06 80 MET A N 1
ATOM 615 C CA . MET A 1 80 ? 0.419 -18.388 5.324 1.00 30.06 80 MET A CA 1
ATOM 616 C C . MET A 1 80 ? 0.682 -18.830 6.768 1.00 30.06 80 MET A C 1
ATOM 618 O O . MET A 1 80 ? -0.179 -18.678 7.635 1.00 30.06 80 MET A O 1
ATOM 622 N N . VAL A 1 81 ? 1.846 -19.432 7.009 1.00 29.53 81 VAL A N 1
ATOM 623 C CA . VAL A 1 81 ? 2.283 -19.907 8.326 1.00 29.53 81 VAL A CA 1
ATOM 624 C C . VAL A 1 81 ? 2.930 -18.751 9.092 1.00 29.53 81 VAL A C 1
ATOM 626 O O . VAL A 1 81 ? 3.782 -18.043 8.562 1.00 29.53 81 VAL A O 1
ATOM 629 N N . ALA A 1 82 ? 2.518 -18.571 10.348 1.00 27.56 82 ALA A N 1
ATOM 630 C CA . ALA A 1 82 ? 3.188 -17.707 11.311 1.00 27.56 82 ALA A CA 1
ATOM 631 C C . ALA A 1 82 ? 4.567 -18.297 11.661 1.00 27.56 82 ALA A C 1
ATOM 633 O O . ALA A 1 82 ? 4.655 -19.451 12.084 1.00 27.56 82 ALA A O 1
ATOM 634 N N . PHE A 1 83 ? 5.638 -17.526 11.473 1.00 30.02 83 PHE A N 1
ATOM 635 C CA . PHE A 1 83 ? 6.992 -17.943 11.839 1.00 30.02 83 PHE A CA 1
ATOM 636 C C . PHE A 1 83 ? 7.180 -17.903 13.363 1.00 30.02 83 PHE A C 1
ATOM 638 O O . PHE A 1 83 ? 6.977 -16.865 13.985 1.00 30.02 83 PHE A O 1
ATOM 645 N N . ASN A 1 84 ? 7.611 -19.028 13.940 1.00 28.47 84 ASN A N 1
ATOM 646 C CA . ASN A 1 84 ? 8.200 -19.120 15.277 1.00 28.47 84 ASN A CA 1
ATOM 647 C C . ASN A 1 84 ? 9.674 -19.528 15.124 1.00 28.47 84 ASN A C 1
ATOM 649 O O . ASN A 1 84 ? 9.967 -20.564 14.526 1.00 28.47 84 ASN A O 1
ATOM 653 N N . GLU A 1 85 ? 10.587 -18.729 15.677 1.00 28.45 85 GLU A N 1
ATOM 654 C CA . GLU A 1 85 ? 12.013 -19.044 15.802 1.00 28.45 85 GLU A CA 1
ATOM 655 C C . GLU A 1 85 ? 12.257 -20.147 16.844 1.00 28.45 85 GLU A C 1
ATOM 657 O O . GLU A 1 85 ? 11.851 -20.015 17.998 1.00 28.45 85 GLU A O 1
ATOM 662 N N . VAL A 1 86 ? 13.022 -21.183 16.481 1.00 27.58 86 VAL A N 1
ATOM 663 C CA . VAL A 1 86 ? 13.829 -21.965 17.433 1.00 27.58 86 VAL A CA 1
ATOM 664 C C . VAL A 1 86 ? 15.164 -22.322 16.780 1.00 27.58 86 VAL A C 1
ATOM 666 O O . VAL A 1 86 ? 15.222 -23.043 15.789 1.00 27.58 86 VAL A O 1
ATOM 669 N N . ALA A 1 87 ? 16.250 -21.836 17.378 1.00 28.55 87 ALA A N 1
ATOM 670 C CA . ALA A 1 87 ? 17.619 -22.231 17.077 1.00 28.55 87 ALA A CA 1
ATOM 671 C C . ALA A 1 87 ? 17.933 -23.638 17.619 1.00 28.55 87 ALA A C 1
ATOM 673 O O . ALA A 1 87 ? 17.617 -23.902 18.775 1.00 28.55 87 ALA A O 1
ATOM 674 N N . LEU A 1 88 ? 18.651 -24.484 16.861 1.00 28.16 88 LEU A N 1
ATOM 675 C CA . LEU A 1 88 ? 19.773 -25.287 17.386 1.00 28.16 88 LEU A CA 1
ATOM 676 C C . LEU A 1 88 ? 20.569 -26.040 16.286 1.00 28.16 88 LEU A C 1
ATOM 678 O O . LEU A 1 88 ? 20.057 -26.935 15.629 1.00 28.16 88 LEU A O 1
ATOM 682 N N . LYS A 1 89 ? 21.861 -25.693 16.200 1.00 27.92 89 LYS A N 1
ATOM 683 C CA . LYS A 1 89 ? 23.077 -26.529 16.046 1.00 27.92 89 LYS A CA 1
ATOM 684 C C . LYS A 1 89 ? 23.073 -27.764 15.118 1.00 27.92 89 LYS A C 1
ATOM 686 O O . LYS A 1 89 ? 22.545 -28.819 15.455 1.00 27.92 89 LYS A O 1
ATOM 691 N N . SER A 1 90 ? 23.898 -27.671 14.072 1.00 27.72 90 SER A N 1
ATOM 692 C CA . SER A 1 90 ? 24.507 -28.782 13.318 1.00 27.72 90 SER A CA 1
ATOM 693 C C . SER A 1 90 ? 25.425 -29.660 14.194 1.00 27.72 90 SER A C 1
ATOM 695 O O . SER A 1 90 ? 25.920 -29.198 15.230 1.00 27.72 90 SER A O 1
ATOM 697 N N . PRO A 1 91 ? 25.755 -30.888 13.744 1.00 36.19 91 PRO A N 1
ATOM 698 C CA . PRO A 1 91 ? 27.080 -31.033 13.135 1.00 36.19 91 PRO A CA 1
ATOM 699 C C . PRO A 1 91 ? 27.175 -31.957 11.903 1.00 36.19 91 PRO A C 1
ATOM 701 O O . PRO A 1 91 ? 26.294 -32.742 11.574 1.00 36.19 91 PRO A O 1
ATOM 704 N N . LEU A 1 92 ? 28.328 -31.776 11.259 1.00 30.06 92 LEU A N 1
ATOM 705 C CA . LEU A 1 92 ? 28.937 -32.357 10.064 1.00 30.06 92 LEU A CA 1
ATOM 706 C C . LEU A 1 92 ? 28.843 -33.885 9.807 1.00 30.06 92 LEU A C 1
ATOM 708 O O . LEU A 1 92 ? 29.089 -34.697 10.691 1.00 30.06 92 LEU A O 1
ATOM 712 N N . ALA A 1 93 ? 28.783 -34.173 8.495 1.00 29.41 93 ALA A N 1
ATOM 713 C CA . ALA A 1 93 ? 29.683 -35.025 7.690 1.00 29.41 93 ALA A CA 1
ATOM 714 C C . ALA A 1 93 ? 29.338 -36.485 7.315 1.00 29.41 93 ALA A C 1
ATOM 716 O O . ALA A 1 93 ? 29.075 -37.356 8.136 1.00 29.41 93 ALA A O 1
ATOM 717 N N . SER A 1 94 ? 29.632 -36.721 6.026 1.00 30.45 94 SER A N 1
ATOM 718 C CA . SER A 1 94 ? 30.231 -37.902 5.380 1.00 30.45 94 SER A CA 1
ATOM 719 C C . SER A 1 94 ? 29.325 -38.875 4.608 1.00 30.45 94 SER A C 1
ATOM 721 O O . SER A 1 94 ? 28.566 -39.670 5.148 1.00 30.45 94 SER A O 1
ATOM 723 N N . THR A 1 95 ? 29.506 -38.827 3.286 1.00 37.34 95 THR A N 1
ATOM 724 C CA . THR A 1 95 ? 29.321 -39.902 2.300 1.00 37.34 95 THR A CA 1
ATOM 725 C C . THR A 1 95 ? 30.145 -41.139 2.689 1.00 37.34 95 THR A C 1
ATOM 727 O O . THR A 1 95 ? 31.232 -40.969 3.248 1.00 37.34 95 THR A O 1
ATOM 730 N N . PRO A 1 96 ? 29.726 -42.372 2.330 1.00 38.50 96 PRO A N 1
ATOM 731 C CA . PRO A 1 96 ? 30.407 -43.018 1.194 1.00 38.50 96 PRO A CA 1
ATOM 732 C C . PRO A 1 96 ? 29.599 -44.079 0.403 1.00 38.50 96 PRO A C 1
ATOM 734 O O . PRO A 1 96 ? 28.734 -44.772 0.922 1.00 38.50 96 PRO A O 1
ATOM 737 N N . GLY A 1 97 ? 29.992 -44.254 -0.865 1.00 31.39 97 GLY A N 1
ATOM 738 C CA . GLY A 1 97 ? 30.647 -45.490 -1.328 1.00 31.39 97 GLY A CA 1
ATOM 739 C C . GLY A 1 97 ? 29.835 -46.782 -1.484 1.00 31.39 97 GLY A C 1
ATOM 740 O O . GLY A 1 97 ? 29.487 -47.453 -0.521 1.00 31.39 97 GLY A O 1
ATOM 741 N N . LYS A 1 98 ? 29.680 -47.192 -2.748 1.00 29.38 98 LYS A N 1
ATOM 742 C CA . LYS A 1 98 ? 29.156 -48.477 -3.235 1.00 29.38 98 LYS A CA 1
ATOM 743 C C . LYS A 1 98 ? 29.902 -49.714 -2.698 1.00 29.38 98 LYS A C 1
ATOM 745 O O . LYS A 1 98 ? 31.104 -49.849 -2.884 1.00 29.38 98 LYS A O 1
ATOM 750 N N . VAL A 1 99 ? 29.102 -50.637 -2.160 1.00 34.72 99 VAL A N 1
ATOM 751 C CA . VAL A 1 99 ? 28.993 -52.085 -2.453 1.00 34.72 99 VAL A CA 1
ATOM 752 C C . VAL A 1 99 ? 30.270 -52.839 -2.856 1.00 34.72 99 VAL A C 1
ATOM 754 O O . VAL A 1 99 ? 30.679 -52.797 -4.012 1.00 34.72 99 VAL A O 1
ATOM 757 N N . LEU A 1 100 ? 30.755 -53.689 -1.942 1.00 32.78 100 LEU A N 1
ATOM 758 C CA . LEU A 1 100 ? 31.392 -54.978 -2.241 1.00 32.78 100 LEU A CA 1
ATOM 759 C C . LEU A 1 100 ? 30.973 -56.024 -1.186 1.00 32.78 100 LEU A C 1
ATOM 761 O O . LEU A 1 100 ? 30.707 -55.710 -0.029 1.00 32.78 100 LEU A O 1
ATOM 765 N N . THR A 1 101 ? 30.837 -57.256 -1.658 1.00 35.44 101 THR A N 1
ATOM 766 C CA . THR A 1 101 ? 30.139 -58.426 -1.098 1.00 35.44 101 THR A CA 1
ATOM 767 C C . THR A 1 101 ? 30.990 -59.347 -0.200 1.00 35.44 101 THR A C 1
ATOM 769 O O . THR A 1 101 ? 32.211 -59.337 -0.299 1.00 35.44 101 THR A O 1
ATOM 772 N N . VAL A 1 102 ? 30.291 -60.279 0.488 1.00 32.56 102 VAL A N 1
ATOM 773 C CA . VAL A 1 102 ? 30.752 -61.544 1.144 1.00 32.56 102 VAL A CA 1
ATOM 774 C C . VAL A 1 102 ? 31.272 -61.335 2.592 1.00 32.56 102 VAL A C 1
ATOM 776 O O . VAL A 1 102 ? 32.058 -60.437 2.822 1.00 32.56 102 VAL A O 1
ATOM 779 N N . ALA A 1 103 ? 30.866 -62.038 3.667 1.00 32.25 103 ALA A N 1
ATOM 780 C CA . ALA A 1 103 ? 30.464 -63.436 3.858 1.00 32.25 103 ALA A CA 1
ATOM 781 C C . ALA A 1 103 ? 29.498 -63.651 5.055 1.00 32.25 103 ALA A C 1
ATOM 783 O O . ALA A 1 103 ? 29.482 -62.896 6.024 1.00 32.25 103 ALA A O 1
ATOM 784 N N . LYS A 1 104 ? 28.762 -64.770 5.000 1.00 37.97 104 LYS A N 1
ATOM 785 C CA . LYS A 1 104 ? 27.991 -65.427 6.078 1.00 37.97 104 LYS A CA 1
ATOM 786 C C . LYS A 1 104 ? 28.888 -65.897 7.236 1.00 37.97 104 LYS A C 1
ATOM 788 O O . LYS A 1 104 ? 29.767 -66.712 6.980 1.00 37.97 104 LYS A O 1
ATOM 793 N N . VAL A 1 105 ? 28.536 -65.583 8.490 1.00 36.12 105 VAL A N 1
ATOM 794 C CA . VAL A 1 105 ? 28.830 -66.430 9.672 1.00 36.12 105 VAL A CA 1
ATOM 795 C C . VAL A 1 105 ? 27.666 -66.343 10.677 1.00 36.12 105 VAL A C 1
ATOM 797 O O . VAL A 1 105 ? 27.151 -65.265 10.958 1.00 36.12 105 VAL A O 1
ATOM 800 N N . LYS A 1 106 ? 27.218 -67.511 11.161 1.00 41.03 106 LYS A N 1
ATOM 801 C CA . LYS A 1 106 ? 26.123 -67.740 12.128 1.00 41.03 106 LYS A CA 1
ATOM 802 C C . LYS A 1 106 ? 26.499 -67.304 13.561 1.00 41.03 106 LYS A C 1
ATOM 804 O O . LYS A 1 106 ? 27.679 -67.333 13.898 1.00 41.03 106 LYS A O 1
ATOM 809 N N . PRO A 1 107 ? 25.512 -67.001 14.428 1.00 42.50 107 PRO A N 1
ATOM 810 C CA . PRO A 1 107 ? 25.748 -66.550 15.795 1.00 42.50 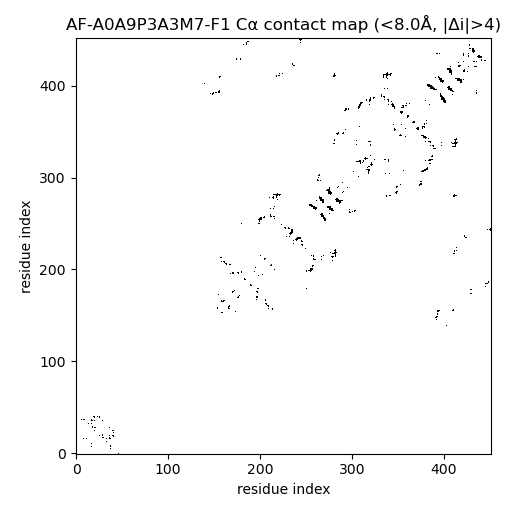107 PRO A CA 1
ATOM 811 C C . PRO A 1 107 ? 25.897 -67.731 16.763 1.00 42.50 107 PRO A C 1
ATOM 813 O O . PRO A 1 107 ? 25.251 -68.767 16.592 1.00 42.50 107 PRO A O 1
ATOM 816 N N . SER A 1 108 ? 26.701 -67.552 17.812 1.00 38.59 108 SER A N 1
ATOM 817 C CA . SER A 1 108 ? 26.707 -68.439 18.975 1.00 38.59 108 SER A CA 1
ATOM 818 C C . SER A 1 108 ? 26.639 -67.620 20.260 1.00 38.59 108 SER A C 1
ATOM 820 O O . SER A 1 108 ? 27.366 -66.648 20.450 1.00 38.59 108 SER A O 1
ATOM 822 N N . ILE A 1 109 ? 25.688 -68.025 21.092 1.00 37.69 109 ILE A N 1
ATOM 823 C CA . ILE A 1 109 ? 25.282 -67.466 22.375 1.00 37.69 109 ILE A CA 1
ATOM 824 C C . ILE A 1 109 ? 26.347 -67.782 23.427 1.00 37.69 109 ILE A C 1
ATOM 826 O O . ILE A 1 109 ? 26.732 -68.942 23.561 1.00 37.69 109 ILE A O 1
ATOM 830 N N . LYS A 1 110 ? 26.724 -66.793 24.246 1.00 34.53 110 LYS A N 1
ATOM 831 C CA . LYS A 1 110 ? 27.100 -67.030 25.646 1.00 34.53 110 LYS A CA 1
ATOM 832 C C . LYS A 1 110 ? 26.524 -65.940 26.544 1.00 34.53 110 LYS A C 1
ATOM 834 O O . LYS A 1 110 ? 26.838 -64.762 26.414 1.00 34.53 110 LYS A O 1
ATOM 839 N N . LEU A 1 111 ? 25.632 -66.403 27.409 1.00 40.34 111 LEU A N 1
ATOM 840 C CA . LEU A 1 111 ? 25.129 -65.757 28.608 1.00 40.34 111 LEU A CA 1
ATOM 841 C C . LEU A 1 111 ? 26.210 -65.923 29.683 1.00 40.34 111 LEU A C 1
ATOM 843 O O . LEU A 1 111 ? 26.660 -67.050 29.847 1.00 40.34 111 LEU A O 1
ATOM 847 N N . ASP A 1 112 ? 26.581 -64.868 30.408 1.00 34.91 112 ASP A N 1
ATOM 848 C CA . ASP A 1 112 ? 27.173 -65.013 31.744 1.00 34.91 112 ASP A CA 1
ATOM 849 C C . ASP A 1 112 ? 26.952 -63.756 32.610 1.00 34.91 112 ASP A C 1
ATOM 851 O O . ASP A 1 112 ? 27.426 -62.659 32.327 1.00 34.91 112 ASP A O 1
ATOM 855 N N . SER A 1 113 ? 26.176 -63.984 33.674 1.00 35.38 113 SER A N 1
ATOM 856 C CA . SER A 1 113 ? 26.323 -63.512 35.061 1.00 35.38 113 SER A CA 1
ATOM 857 C C . SER A 1 113 ? 26.582 -62.029 35.402 1.00 35.38 113 SER A C 1
ATOM 859 O O . SER A 1 113 ? 27.695 -61.522 35.356 1.00 35.38 113 SER A O 1
ATOM 861 N N . ALA A 1 114 ? 25.523 -61.423 35.952 1.00 42.50 114 ALA A N 1
ATOM 862 C CA . ALA A 1 114 ? 25.432 -60.845 37.303 1.00 42.50 114 ALA A CA 1
ATOM 863 C C . ALA A 1 114 ? 26.593 -59.987 37.860 1.00 42.50 114 ALA A C 1
ATOM 865 O O . ALA A 1 114 ? 27.569 -60.510 38.393 1.00 42.50 114 ALA A O 1
ATOM 866 N N . ALA A 1 115 ? 26.360 -58.671 37.972 1.00 37.97 115 ALA A N 1
ATOM 867 C CA . ALA A 1 115 ? 26.960 -57.847 39.025 1.00 37.97 115 ALA A CA 1
ATOM 868 C C . ALA A 1 115 ? 26.108 -56.607 39.384 1.00 37.97 115 ALA A C 1
ATOM 870 O O . ALA A 1 115 ? 25.990 -55.662 38.615 1.00 37.97 115 ALA A O 1
ATOM 871 N N . LYS A 1 116 ? 25.557 -56.648 40.605 1.00 38.41 116 LYS A N 1
ATOM 872 C CA . LYS A 1 116 ? 25.327 -55.555 41.575 1.00 38.41 116 LYS A CA 1
ATOM 873 C C . LYS A 1 116 ? 24.765 -54.202 41.096 1.00 38.41 116 LYS A C 1
ATOM 875 O O . LYS A 1 116 ? 25.491 -53.317 40.655 1.00 38.41 116 LYS A O 1
ATOM 880 N N . LEU A 1 117 ? 23.493 -53.984 41.452 1.00 43.03 117 LEU A N 1
ATOM 881 C CA . LEU A 1 117 ? 22.916 -52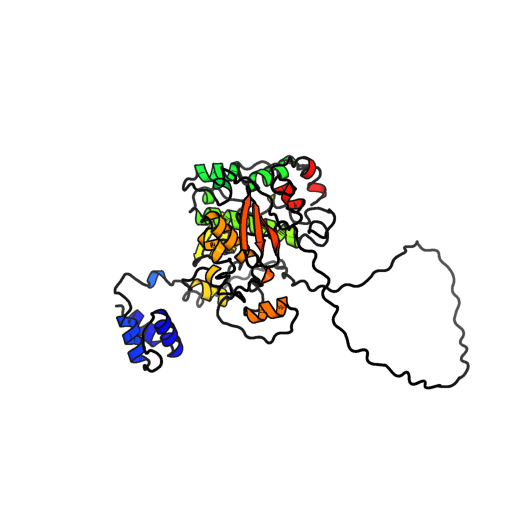.664 41.720 1.00 43.03 117 LEU A CA 1
ATOM 882 C C . LEU A 1 117 ? 23.773 -51.879 42.733 1.00 43.03 117 LEU A C 1
ATOM 884 O O . LEU A 1 117 ? 23.966 -52.317 43.870 1.00 43.03 117 LEU A O 1
ATOM 888 N N . ARG A 1 118 ? 24.191 -50.667 42.355 1.00 36.09 118 ARG A N 1
ATOM 889 C CA . ARG A 1 118 ? 24.484 -49.571 43.286 1.00 36.09 118 ARG A CA 1
ATOM 890 C C . ARG A 1 118 ? 23.638 -48.366 42.896 1.00 36.09 118 ARG A C 1
ATOM 892 O O . ARG A 1 118 ? 23.856 -47.740 41.869 1.00 36.09 118 ARG A O 1
ATOM 899 N N . SER A 1 119 ? 22.658 -48.090 43.747 1.00 39.22 119 SER A N 1
ATOM 900 C CA . SER A 1 119 ? 21.860 -46.871 43.757 1.00 39.22 119 SER A CA 1
ATOM 901 C C . SER A 1 119 ? 22.735 -45.696 44.195 1.00 39.22 119 SER A C 1
ATOM 903 O O . SER A 1 119 ? 23.176 -45.652 45.344 1.00 39.22 119 SER A O 1
ATOM 905 N N . THR A 1 120 ? 22.968 -44.742 43.298 1.00 36.34 120 THR A N 1
ATOM 906 C CA . THR A 1 120 ? 23.495 -43.416 43.636 1.00 36.34 120 THR A CA 1
ATOM 907 C C . THR A 1 120 ? 22.420 -42.379 43.338 1.00 36.34 120 THR A C 1
ATOM 909 O O . THR A 1 120 ? 22.155 -42.060 42.181 1.00 36.34 120 THR A O 1
ATOM 912 N N . HIS A 1 121 ? 21.792 -41.862 44.392 1.00 40.56 121 HIS A N 1
ATOM 913 C CA . HIS A 1 121 ? 20.942 -40.680 44.324 1.00 40.56 121 HIS A CA 1
ATOM 914 C C . HIS A 1 121 ? 21.810 -39.458 43.993 1.00 40.56 121 HIS A C 1
ATOM 916 O O . HIS A 1 121 ? 22.567 -38.994 44.843 1.00 40.56 121 HIS A O 1
ATOM 922 N N . SER A 1 122 ? 21.708 -38.930 42.769 1.00 39.81 122 SER A N 1
ATOM 923 C CA . SER A 1 122 ? 22.245 -37.609 42.432 1.00 39.81 122 SER A CA 1
ATOM 924 C C . SER A 1 122 ? 21.185 -36.549 42.721 1.00 39.81 122 SER A C 1
ATOM 926 O O . SER A 1 122 ? 20.128 -36.518 42.089 1.00 39.81 122 SER A O 1
ATOM 928 N N . SER A 1 123 ? 21.468 -35.674 43.677 1.00 43.44 123 SER A N 1
ATOM 929 C CA . SER A 1 123 ? 20.683 -34.480 43.973 1.00 43.44 123 SER A CA 1
ATOM 930 C C . SER A 1 123 ? 20.714 -33.506 42.790 1.00 43.44 123 SER A C 1
ATOM 932 O O . SER A 1 123 ? 21.729 -32.860 42.539 1.00 43.44 123 SER A O 1
ATOM 934 N N . THR A 1 124 ? 19.601 -33.376 42.074 1.00 36.81 124 THR A N 1
ATOM 935 C CA . THR A 1 124 ? 19.364 -32.293 41.111 1.00 36.81 124 THR A CA 1
ATOM 936 C C . THR A 1 124 ? 19.118 -30.979 41.850 1.00 36.81 124 THR A C 1
ATOM 938 O O . THR A 1 124 ? 18.024 -30.733 42.362 1.00 36.81 124 THR A O 1
ATOM 941 N N . THR A 1 125 ? 20.130 -30.117 41.895 1.00 44.00 125 THR A N 1
ATOM 942 C CA . THR A 1 125 ? 19.994 -28.700 42.242 1.00 44.00 125 THR A CA 1
ATOM 943 C C . THR A 1 125 ? 19.207 -27.983 41.144 1.00 44.00 125 THR A C 1
ATOM 945 O O . THR A 1 125 ? 19.643 -27.881 39.998 1.00 44.00 125 THR A O 1
ATOM 948 N N . ARG A 1 126 ? 18.015 -27.484 41.491 1.00 39.38 126 ARG A N 1
ATOM 949 C CA . ARG A 1 126 ? 17.225 -26.587 40.637 1.00 39.38 126 ARG A CA 1
ATOM 950 C C . ARG A 1 126 ? 17.949 -25.245 40.527 1.00 39.38 126 ARG A C 1
ATOM 952 O O . ARG A 1 126 ? 17.884 -24.440 41.450 1.00 39.38 126 ARG A O 1
ATOM 959 N N . HIS A 1 127 ? 18.613 -24.997 39.402 1.00 40.47 127 HIS A N 1
ATOM 960 C CA . HIS A 1 127 ? 19.024 -23.646 39.038 1.00 40.47 127 HIS A CA 1
ATOM 961 C C . HIS A 1 127 ? 17.799 -22.867 38.556 1.00 40.47 127 HIS A C 1
ATOM 963 O O . HIS A 1 127 ? 17.173 -23.212 37.555 1.00 40.47 127 HIS A O 1
ATOM 969 N N . THR A 1 128 ? 17.436 -21.829 39.304 1.00 42.00 128 THR A N 1
ATOM 970 C CA . THR A 1 128 ? 16.424 -20.846 38.922 1.00 42.00 128 THR A CA 1
ATOM 971 C C . THR A 1 128 ? 16.892 -20.120 37.664 1.00 42.00 128 THR A C 1
ATOM 973 O O . THR A 1 128 ? 17.989 -19.563 37.637 1.00 42.00 128 THR A O 1
ATOM 976 N N . PHE A 1 129 ? 16.063 -20.142 36.621 1.00 43.47 129 PHE A N 1
ATOM 977 C CA . PHE A 1 129 ? 16.303 -19.422 35.376 1.00 43.47 129 PHE A CA 1
ATOM 978 C C . PHE A 1 129 ? 16.456 -17.925 35.675 1.00 43.47 129 PHE A C 1
ATOM 980 O O . PHE A 1 129 ? 15.519 -17.291 36.160 1.00 43.47 129 PHE A O 1
ATOM 987 N N . GLN A 1 130 ? 17.640 -17.369 35.419 1.00 48.12 130 GLN A N 1
ATOM 988 C CA . GLN A 1 130 ? 17.829 -15.924 35.399 1.00 48.12 130 GLN A CA 1
ATOM 989 C C . GLN A 1 130 ? 17.640 -15.442 33.960 1.00 48.12 130 GLN A C 1
ATOM 991 O O . GLN A 1 130 ? 18.372 -15.905 33.082 1.00 48.12 130 GLN A O 1
ATOM 996 N N . PRO A 1 131 ? 16.679 -14.542 33.694 1.00 40.12 131 PRO A N 1
ATOM 997 C CA . PRO A 1 131 ? 16.526 -13.975 32.365 1.00 40.12 131 PRO A CA 1
ATOM 998 C C . PRO A 1 131 ? 17.806 -13.213 31.972 1.00 40.12 131 PRO A C 1
ATOM 1000 O O . PRO A 1 131 ? 18.423 -12.567 32.828 1.00 40.12 131 PRO A O 1
ATOM 1003 N N . PRO A 1 132 ? 18.235 -13.298 30.701 1.00 39.94 132 PRO A N 1
ATOM 1004 C CA . PRO A 1 132 ? 19.431 -12.617 30.227 1.00 39.94 132 PRO A CA 1
ATOM 1005 C C . PRO A 1 132 ? 19.306 -11.105 30.435 1.00 39.94 132 PRO A C 1
ATOM 1007 O O . PRO A 1 132 ? 18.257 -10.507 30.194 1.00 39.94 132 PRO A O 1
ATOM 1010 N N . ARG A 1 133 ? 20.392 -10.483 30.906 1.00 47.38 133 ARG A N 1
ATOM 1011 C CA . ARG A 1 133 ? 20.460 -9.026 31.063 1.00 47.38 133 ARG A CA 1
ATOM 1012 C C . ARG A 1 133 ? 20.327 -8.370 29.682 1.00 47.38 133 ARG A C 1
ATOM 1014 O O . ARG A 1 133 ? 20.974 -8.854 28.752 1.00 47.38 133 ARG A O 1
ATOM 1021 N N . PRO A 1 134 ? 19.548 -7.281 29.541 1.00 43.00 134 PRO A N 1
ATOM 1022 C CA . PRO A 1 134 ? 19.463 -6.540 28.289 1.00 43.00 134 PRO A CA 1
ATOM 1023 C C . PRO A 1 134 ? 20.862 -6.140 27.825 1.00 43.00 134 PRO A C 1
ATOM 1025 O O . PRO A 1 134 ? 21.643 -5.584 28.602 1.00 43.00 134 PRO A O 1
ATOM 1028 N N . LEU A 1 135 ? 21.185 -6.454 26.571 1.00 46.56 135 LEU A N 1
ATOM 1029 C CA . LEU A 1 135 ? 22.434 -6.019 25.965 1.00 46.56 135 LEU A CA 1
ATOM 1030 C C . LEU A 1 135 ? 22.449 -4.482 25.885 1.00 46.56 135 LEU A C 1
ATOM 1032 O O . LEU A 1 135 ? 21.408 -3.877 25.616 1.00 46.56 135 LEU A O 1
ATOM 1036 N N . PRO A 1 136 ? 23.603 -3.836 26.117 1.00 43.31 136 PRO A N 1
ATOM 1037 C CA . PRO A 1 136 ? 23.730 -2.396 25.960 1.00 43.31 136 PRO A CA 1
ATOM 1038 C C . PRO A 1 136 ? 23.447 -2.015 24.502 1.00 43.31 136 PRO A C 1
ATOM 1040 O O . PRO A 1 136 ? 24.210 -2.351 23.597 1.00 43.31 136 PRO A O 1
ATOM 1043 N N . VAL A 1 137 ? 22.330 -1.321 24.282 1.00 49.47 137 VAL A N 1
ATOM 1044 C CA . VAL A 1 137 ? 21.959 -0.769 22.978 1.00 49.47 137 VAL A CA 1
ATOM 1045 C C . VAL A 1 137 ? 22.944 0.353 22.660 1.00 49.47 137 VAL A C 1
ATOM 1047 O O . VAL A 1 137 ? 23.053 1.328 23.407 1.00 49.47 137 VAL A O 1
ATOM 1050 N N . LYS A 1 138 ? 23.704 0.203 21.572 1.00 48.38 138 LYS A N 1
ATOM 1051 C CA . LYS A 1 138 ? 24.585 1.260 21.064 1.00 48.38 138 LYS A CA 1
ATOM 1052 C C . LYS A 1 138 ? 23.702 2.466 20.701 1.00 48.38 138 LYS A C 1
ATOM 1054 O O . LYS A 1 138 ? 22.723 2.265 19.985 1.00 48.38 138 LYS A O 1
ATOM 1059 N N . PRO A 1 139 ? 23.996 3.692 21.166 1.00 45.72 139 PRO A N 1
ATOM 1060 C CA . PRO A 1 139 ? 23.232 4.863 20.755 1.00 45.72 139 PRO A CA 1
ATOM 1061 C C . PRO A 1 139 ? 23.368 5.021 19.238 1.00 45.72 139 PRO A C 1
ATOM 1063 O O . PRO A 1 139 ? 24.475 5.201 18.726 1.00 45.72 139 PRO A O 1
ATOM 1066 N N . ALA A 1 140 ? 22.249 4.880 18.527 1.00 48.12 140 ALA A N 1
ATOM 1067 C CA . ALA A 1 140 ? 22.189 5.082 17.088 1.00 48.12 140 ALA A CA 1
ATOM 1068 C C . ALA A 1 140 ? 22.668 6.502 16.747 1.00 48.12 140 ALA A C 1
ATOM 1070 O O . ALA A 1 140 ? 22.361 7.460 17.461 1.00 48.12 140 ALA A O 1
ATOM 1071 N N . SER A 1 141 ? 23.445 6.623 15.670 1.00 47.22 141 SER A N 1
ATOM 1072 C CA . SER A 1 141 ? 23.914 7.907 15.145 1.00 47.22 141 SER A CA 1
ATOM 1073 C C . SER A 1 141 ? 22.713 8.813 14.852 1.00 47.22 141 SER A C 1
ATOM 1075 O O . SER A 1 141 ? 21.834 8.456 14.073 1.00 47.22 141 SER A O 1
ATOM 1077 N N . THR A 1 142 ? 22.646 9.968 15.514 1.00 46.75 142 THR A N 1
ATOM 1078 C CA . THR A 1 142 ? 21.445 10.813 15.624 1.00 46.75 142 THR A CA 1
ATOM 1079 C C . THR A 1 142 ? 21.237 11.816 14.490 1.00 46.75 142 THR A C 1
ATOM 1081 O O . THR A 1 142 ? 20.279 12.586 14.547 1.00 46.75 142 THR A O 1
ATOM 1084 N N . SER A 1 143 ? 22.075 11.841 13.453 1.00 45.38 143 SER A N 1
ATOM 1085 C CA . SER A 1 143 ? 21.857 12.741 12.315 1.00 45.38 143 SER A CA 1
ATOM 1086 C C . SER A 1 143 ? 21.231 11.982 11.141 1.00 45.38 143 SER A C 1
ATOM 1088 O O . SER A 1 143 ? 21.952 11.231 10.474 1.00 45.38 143 SER A O 1
ATOM 1090 N N . PRO A 1 144 ? 19.923 12.154 10.866 1.00 53.28 144 PRO A N 1
ATOM 1091 C CA . PRO A 1 144 ? 19.325 11.616 9.652 1.00 53.28 144 PRO A CA 1
ATOM 1092 C C . PRO A 1 144 ? 20.052 12.193 8.427 1.00 53.28 144 PRO A C 1
ATOM 1094 O O . PRO A 1 144 ? 20.457 13.360 8.453 1.00 53.28 144 PRO A O 1
ATOM 1097 N N . PRO A 1 145 ? 20.252 11.401 7.363 1.00 53.94 145 PRO A N 1
ATOM 1098 C CA . PRO A 1 145 ? 20.862 11.895 6.139 1.00 53.94 145 PRO A CA 1
ATOM 1099 C C . PRO A 1 145 ? 20.033 13.057 5.578 1.00 53.94 145 PRO A C 1
ATOM 1101 O O . PRO A 1 145 ? 18.828 12.938 5.351 1.00 53.94 145 PRO A O 1
ATOM 1104 N N . THR A 1 146 ? 20.681 14.198 5.346 1.00 51.91 146 THR A N 1
ATOM 1105 C CA . THR A 1 146 ? 20.058 15.357 4.701 1.00 51.91 146 THR A CA 1
ATOM 1106 C C . THR A 1 146 ? 19.832 15.041 3.221 1.00 51.91 146 THR A C 1
ATOM 1108 O O . THR A 1 146 ? 20.665 15.365 2.379 1.00 51.91 146 THR A O 1
ATOM 1111 N N . LEU A 1 147 ? 18.726 14.375 2.886 1.00 58.69 147 LEU A N 1
ATOM 1112 C CA . LEU A 1 147 ? 18.315 14.207 1.492 1.00 58.69 147 LEU A CA 1
ATOM 1113 C C . LEU A 1 147 ? 17.663 15.504 1.013 1.00 58.69 147 LEU A C 1
ATOM 1115 O O . LEU A 1 147 ? 16.693 15.989 1.604 1.00 58.69 147 LEU A O 1
ATOM 1119 N N . THR A 1 148 ? 18.203 16.070 -0.062 1.00 58.75 148 THR A N 1
ATOM 1120 C CA . THR A 1 148 ? 17.573 17.171 -0.789 1.00 58.75 148 THR A CA 1
ATOM 1121 C C . THR A 1 148 ? 16.205 16.717 -1.284 1.00 58.75 148 THR A C 1
ATOM 1123 O O . THR A 1 148 ? 16.080 15.686 -1.943 1.00 58.75 148 THR A O 1
ATOM 1126 N N . ARG A 1 149 ? 15.159 17.476 -0.938 1.00 60.41 149 ARG A N 1
ATOM 1127 C CA . ARG A 1 149 ? 13.785 17.177 -1.352 1.00 60.41 149 ARG A CA 1
ATOM 1128 C C . ARG A 1 149 ? 13.722 17.146 -2.886 1.00 60.41 149 ARG A C 1
ATOM 1130 O O . ARG A 1 149 ? 14.054 18.164 -3.497 1.00 60.41 149 ARG A O 1
ATOM 1137 N N . PRO A 1 150 ? 13.305 16.034 -3.514 1.00 59.94 150 PRO A N 1
ATOM 1138 C CA . PRO A 1 150 ? 13.140 15.991 -4.959 1.00 59.94 150 PRO A CA 1
ATOM 1139 C C . PRO A 1 150 ? 12.072 17.000 -5.389 1.00 59.94 150 PRO A C 1
ATOM 1141 O O . PRO A 1 150 ? 10.993 17.052 -4.798 1.00 59.94 150 PRO A O 1
ATOM 1144 N N . THR A 1 151 ? 12.359 17.800 -6.414 1.00 55.41 151 THR A N 1
ATOM 1145 C CA . THR A 1 151 ? 11.404 18.773 -6.965 1.00 55.41 151 THR A CA 1
ATOM 1146 C C . THR A 1 151 ? 10.242 18.089 -7.706 1.00 55.41 151 THR A C 1
ATOM 1148 O O . THR A 1 151 ? 9.176 18.682 -7.826 1.00 55.41 151 THR A O 1
ATOM 1151 N N . ASP A 1 152 ? 10.409 16.820 -8.108 1.00 57.62 152 ASP A N 1
ATOM 1152 C CA . ASP A 1 152 ? 9.442 16.019 -8.879 1.00 57.62 152 ASP A CA 1
ATOM 1153 C C . ASP A 1 152 ? 8.775 14.901 -8.047 1.00 57.62 152 ASP A C 1
ATOM 1155 O O . ASP A 1 152 ? 8.798 13.721 -8.399 1.00 57.62 152 ASP A O 1
ATOM 1159 N N . LEU A 1 153 ? 8.154 15.257 -6.918 1.00 57.31 153 LEU A N 1
ATOM 1160 C CA . LEU A 1 153 ? 7.405 14.307 -6.070 1.00 57.31 153 LEU A CA 1
ATOM 1161 C C . LEU A 1 153 ? 6.118 13.767 -6.726 1.00 57.31 153 LEU A C 1
ATOM 1163 O O . LEU A 1 153 ? 5.600 12.733 -6.304 1.00 57.31 153 LEU A O 1
ATOM 1167 N N . SER A 1 154 ? 5.633 14.418 -7.788 1.00 55.44 154 SER A N 1
ATOM 1168 C CA . SER A 1 154 ? 4.387 14.076 -8.492 1.00 55.44 154 SER A CA 1
ATOM 1169 C C . SER A 1 154 ? 4.338 12.654 -9.068 1.00 55.44 154 SER A C 1
ATOM 1171 O O . SER A 1 154 ? 3.257 12.164 -9.377 1.00 55.44 154 SER A O 1
ATOM 1173 N N . LEU A 1 155 ? 5.480 11.977 -9.217 1.00 57.22 155 LEU A N 1
ATOM 1174 C CA . LEU A 1 155 ? 5.550 10.605 -9.735 1.00 57.22 155 LEU A CA 1
ATOM 1175 C C . LEU A 1 155 ? 5.298 9.525 -8.669 1.00 57.22 155 LEU A C 1
ATOM 1177 O O . LEU A 1 155 ? 4.955 8.401 -9.026 1.00 57.22 155 LEU A O 1
ATOM 1181 N N . ALA A 1 156 ? 5.457 9.839 -7.380 1.00 55.94 156 ALA A N 1
ATOM 1182 C CA . ALA A 1 156 ? 5.525 8.836 -6.312 1.00 55.94 156 ALA A CA 1
ATOM 1183 C C . ALA A 1 156 ? 4.159 8.380 -5.766 1.00 55.94 156 ALA A C 1
ATOM 1185 O O . ALA A 1 156 ? 4.080 7.401 -5.025 1.00 55.94 156 ALA A O 1
ATOM 1186 N N . LEU A 1 157 ? 3.078 9.110 -6.062 1.00 63.22 157 LEU A N 1
ATOM 1187 C CA . LEU A 1 157 ? 1.801 8.949 -5.349 1.00 63.22 157 LEU A CA 1
ATOM 1188 C C . LEU A 1 157 ? 0.604 8.587 -6.224 1.00 63.22 157 LEU A C 1
ATOM 1190 O O . LEU A 1 157 ? -0.479 8.364 -5.681 1.00 63.22 157 LEU A O 1
ATOM 1194 N N . GLY A 1 158 ? 0.831 8.435 -7.528 1.00 66.75 158 GLY A N 1
ATOM 1195 C CA . GLY A 1 158 ? -0.175 8.080 -8.526 1.00 66.75 158 GLY A CA 1
ATOM 1196 C C . GLY A 1 158 ? -0.292 9.146 -9.620 1.00 66.75 158 GLY A C 1
ATOM 1197 O O . GLY A 1 158 ? 0.207 10.262 -9.463 1.00 66.75 158 GLY A O 1
ATOM 1198 N N . PRO A 1 159 ? -0.921 8.827 -10.762 1.00 68.06 159 PRO A N 1
ATOM 1199 C CA . PRO A 1 159 ? -1.206 9.809 -11.793 1.00 68.06 159 PRO A CA 1
ATOM 1200 C C . PRO A 1 159 ? -2.123 10.905 -11.240 1.00 68.06 159 PRO A C 1
ATOM 1202 O O . PRO A 1 159 ? -3.301 10.688 -10.976 1.00 68.06 159 PRO A O 1
ATOM 1205 N N . ILE A 1 160 ? -1.598 12.127 -11.164 1.00 60.81 160 ILE A N 1
ATOM 1206 C CA . ILE A 1 160 ? -2.382 13.342 -10.871 1.00 60.81 160 ILE A CA 1
ATOM 1207 C C . ILE A 1 160 ? -3.468 13.570 -11.950 1.00 60.81 160 ILE A C 1
ATOM 1209 O O . ILE A 1 160 ? -4.453 14.278 -11.739 1.00 60.81 160 ILE A O 1
ATOM 1213 N N . GLY A 1 161 ? -3.304 12.958 -13.125 1.00 65.94 161 GLY A N 1
ATOM 1214 C CA . GLY A 1 161 ? -4.171 13.133 -14.278 1.00 65.94 161 GLY A CA 1
ATOM 1215 C C . GLY A 1 161 ? -5.423 12.254 -14.289 1.00 65.94 161 GLY A C 1
ATOM 1216 O O . GLY A 1 161 ? -5.367 11.027 -14.206 1.00 65.94 161 GLY A O 1
ATOM 1217 N N . LEU A 1 162 ? -6.571 12.897 -14.515 1.00 76.88 162 LEU A N 1
ATOM 1218 C CA . LEU A 1 162 ? -7.852 12.237 -14.797 1.00 76.88 162 LEU 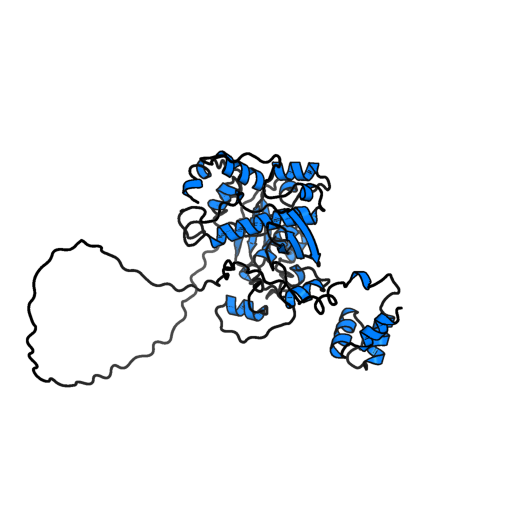A CA 1
ATOM 1219 C C . LEU A 1 162 ? -7.888 11.582 -16.190 1.00 76.88 162 LEU A C 1
ATOM 1221 O O . LEU A 1 162 ? -8.784 10.786 -16.470 1.00 76.88 162 LEU A O 1
ATOM 1225 N N . ARG A 1 163 ? -6.960 11.938 -17.090 1.00 91.69 163 ARG A N 1
ATOM 1226 C CA . ARG A 1 163 ? -7.012 11.526 -18.495 1.00 91.69 163 ARG A CA 1
ATOM 1227 C C . ARG A 1 163 ? -6.226 10.246 -18.736 1.00 91.69 163 ARG A C 1
ATOM 1229 O O . ARG A 1 163 ? -5.182 9.989 -18.142 1.00 91.69 163 ARG A O 1
ATOM 1236 N N . ARG A 1 164 ? -6.692 9.486 -19.724 1.00 93.88 164 ARG A N 1
ATOM 1237 C CA . ARG A 1 164 ? -6.023 8.283 -20.229 1.00 93.88 164 ARG A CA 1
ATOM 1238 C C . ARG A 1 164 ? -4.568 8.536 -20.645 1.00 93.88 164 ARG A C 1
ATOM 1240 O O . ARG A 1 164 ? -3.705 7.721 -20.340 1.00 93.88 164 ARG A O 1
ATOM 1247 N N . SER A 1 165 ? -4.292 9.659 -21.314 1.00 92.81 165 SER A N 1
ATOM 1248 C CA . SER A 1 165 ? -2.935 10.054 -21.729 1.00 92.81 165 SER A CA 1
ATOM 1249 C C . SER A 1 165 ? -1.975 10.163 -20.550 1.00 92.81 165 SER A C 1
ATOM 1251 O O . SER A 1 165 ? -0.844 9.695 -20.631 1.00 92.81 165 SER A O 1
ATOM 1253 N N . ASP A 1 166 ? -2.449 10.729 -19.443 1.00 91.62 166 ASP A N 1
ATOM 1254 C CA . ASP A 1 166 ? -1.636 10.993 -18.258 1.00 91.62 166 ASP A CA 1
ATOM 1255 C C . ASP A 1 166 ? -1.282 9.677 -17.561 1.00 91.62 166 ASP A C 1
ATOM 1257 O O . ASP A 1 166 ? -0.165 9.496 -17.090 1.00 91.62 166 ASP A O 1
ATOM 1261 N N . ARG A 1 167 ? -2.207 8.710 -17.573 1.00 92.44 167 ARG A N 1
ATOM 1262 C CA . ARG A 1 167 ? -1.972 7.352 -17.063 1.00 92.44 167 ARG A CA 1
ATOM 1263 C C . ARG A 1 167 ? -1.016 6.558 -17.937 1.00 92.44 167 ARG A C 1
ATOM 1265 O O . ARG A 1 167 ? -0.179 5.838 -17.407 1.00 92.44 167 ARG A O 1
ATOM 1272 N N . ILE A 1 168 ? -1.109 6.698 -19.260 1.00 93.00 168 ILE A N 1
ATOM 1273 C CA . ILE A 1 168 ? -0.135 6.099 -20.181 1.00 93.00 168 ILE A CA 1
ATOM 1274 C C . ILE A 1 168 ? 1.256 6.676 -19.908 1.00 93.00 168 ILE A C 1
ATOM 1276 O O . ILE A 1 168 ? 2.197 5.903 -19.743 1.00 93.00 168 ILE A O 1
ATOM 1280 N N . ALA A 1 169 ? 1.376 8.002 -19.797 1.00 91.94 169 ALA A N 1
ATOM 1281 C CA . ALA A 1 169 ? 2.638 8.669 -19.484 1.00 91.94 169 ALA A CA 1
ATOM 1282 C C . ALA A 1 169 ? 3.185 8.239 -18.111 1.00 91.94 169 ALA A C 1
ATOM 1284 O O . ALA A 1 169 ? 4.358 7.883 -17.994 1.00 91.94 169 ALA A O 1
ATOM 1285 N N . TYR A 1 170 ? 2.318 8.177 -17.094 1.00 91.69 170 TYR A N 1
ATOM 1286 C CA . TYR A 1 170 ? 2.655 7.650 -15.774 1.00 91.69 170 TYR A CA 1
ATOM 1287 C C . TYR A 1 170 ? 3.216 6.232 -15.886 1.00 91.69 170 TYR A C 1
ATOM 1289 O O . TYR A 1 170 ? 4.355 6.013 -15.487 1.00 91.69 170 TYR A O 1
ATOM 1297 N N . LEU A 1 171 ? 2.491 5.297 -16.514 1.00 92.81 171 LEU A N 1
ATOM 1298 C CA . LEU A 1 171 ? 2.957 3.921 -16.695 1.00 92.81 171 LEU A CA 1
ATOM 1299 C C . LEU A 1 171 ? 4.285 3.857 -17.442 1.00 92.81 171 LEU A C 1
ATOM 1301 O O . LEU A 1 171 ? 5.164 3.121 -17.014 1.00 92.81 171 LEU A O 1
ATOM 1305 N N . GLN A 1 172 ? 4.463 4.619 -18.520 1.00 92.00 172 GLN A N 1
ATOM 1306 C CA . GLN A 1 172 ? 5.718 4.642 -19.281 1.00 92.00 172 GLN A CA 1
ATOM 1307 C C . GLN A 1 172 ? 6.918 5.045 -18.415 1.00 92.00 172 GLN A C 1
ATOM 1309 O O . GLN A 1 172 ? 7.999 4.479 -18.567 1.00 92.00 172 GLN A O 1
ATOM 1314 N N . SER A 1 173 ? 6.720 5.985 -17.490 1.00 90.69 173 SER A N 1
ATOM 1315 C CA . SER A 1 173 ? 7.752 6.424 -16.541 1.00 90.69 173 SER A CA 1
ATOM 1316 C C . SER A 1 173 ? 7.866 5.545 -15.285 1.00 90.69 173 SER A C 1
ATOM 1318 O O . SER A 1 173 ? 8.885 5.575 -14.591 1.00 90.69 173 SER A O 1
ATOM 1320 N N . HIS A 1 174 ? 6.845 4.738 -14.992 1.00 92.62 174 HIS A N 1
ATOM 1321 C CA . HIS A 1 174 ? 6.751 3.950 -13.770 1.00 92.62 174 HIS A CA 1
ATOM 1322 C C . HIS A 1 174 ? 7.777 2.808 -13.739 1.00 92.62 174 HIS A C 1
ATOM 1324 O O . HIS A 1 174 ? 8.064 2.157 -14.750 1.00 92.62 174 HIS A O 1
ATOM 1330 N N . TRP A 1 175 ? 8.307 2.503 -12.551 1.00 93.50 175 TRP A N 1
ATOM 1331 C CA . TRP A 1 175 ? 9.318 1.456 -12.379 1.00 93.50 175 TRP A CA 1
ATOM 1332 C C . TRP A 1 175 ? 8.803 0.056 -12.752 1.00 93.50 175 TRP A C 1
ATOM 1334 O O . TRP A 1 175 ? 9.583 -0.752 -13.241 1.00 93.50 175 TRP A O 1
ATOM 1344 N N . LEU A 1 176 ? 7.498 -0.221 -12.634 1.00 93.19 176 LEU A N 1
ATOM 1345 C CA . LEU A 1 176 ? 6.903 -1.490 -13.096 1.00 93.19 176 LEU A CA 1
ATOM 1346 C C . LEU A 1 176 ? 7.084 -1.726 -14.605 1.00 93.19 176 LEU A C 1
ATOM 1348 O O . LEU A 1 176 ? 7.336 -2.855 -15.024 1.00 93.19 176 LEU A O 1
ATOM 1352 N N . SER A 1 177 ? 6.985 -0.682 -15.430 1.00 92.00 177 SER A N 1
ATOM 1353 C CA . SER A 1 177 ? 7.205 -0.816 -16.876 1.00 92.00 177 SER A CA 1
ATOM 1354 C C . SER A 1 177 ? 8.676 -1.073 -17.180 1.00 92.00 177 SER A C 1
ATOM 1356 O O . SER A 1 177 ? 8.995 -1.920 -18.013 1.00 92.00 177 SER A O 1
ATOM 1358 N N . ARG A 1 178 ? 9.582 -0.410 -16.445 1.00 91.69 178 ARG A N 1
ATOM 1359 C CA . ARG A 1 178 ? 11.026 -0.686 -16.513 1.00 91.69 178 ARG A CA 1
ATOM 1360 C C . ARG A 1 178 ? 11.345 -2.118 -16.080 1.00 91.69 178 ARG A C 1
ATOM 1362 O O . ARG A 1 178 ? 12.084 -2.791 -16.784 1.00 91.69 178 ARG A O 1
ATOM 1369 N N . LEU A 1 179 ? 10.735 -2.604 -14.998 1.00 91.50 179 LEU A N 1
ATOM 1370 C CA . LEU A 1 179 ? 10.848 -3.986 -14.528 1.00 91.50 179 LEU A CA 1
ATOM 1371 C C . LEU A 1 179 ? 10.453 -4.979 -15.630 1.00 91.50 179 LEU A C 1
ATOM 1373 O O . LEU A 1 179 ? 11.229 -5.868 -15.965 1.00 91.50 179 LEU A O 1
ATOM 1377 N N . PHE A 1 180 ? 9.274 -4.809 -16.232 1.00 89.81 180 PHE A N 1
ATOM 1378 C CA . PHE A 1 180 ? 8.791 -5.698 -17.293 1.00 89.81 180 PHE A CA 1
ATOM 1379 C C . PHE A 1 180 ? 9.669 -5.661 -18.541 1.00 89.81 180 PHE A C 1
ATOM 1381 O O . PHE A 1 180 ? 9.976 -6.712 -19.106 1.00 89.81 180 PHE A O 1
ATOM 1388 N N . LYS A 1 181 ? 10.085 -4.461 -18.958 1.00 89.62 181 LYS A N 1
ATOM 1389 C CA . LYS A 1 181 ? 11.008 -4.278 -20.076 1.00 89.62 181 LYS A CA 1
ATOM 1390 C C . LYS A 1 181 ? 12.337 -4.977 -19.800 1.00 89.62 181 LYS A C 1
ATOM 1392 O O . LYS A 1 181 ? 12.759 -5.783 -20.615 1.00 89.62 181 LYS A O 1
ATOM 1397 N N . ASN A 1 182 ? 12.944 -4.745 -18.637 1.00 89.94 182 ASN A N 1
ATOM 1398 C CA . ASN A 1 182 ? 14.227 -5.346 -18.278 1.00 89.94 182 ASN A CA 1
ATOM 1399 C C . ASN A 1 182 ? 14.145 -6.870 -18.207 1.00 89.94 182 ASN A C 1
ATOM 1401 O O . ASN A 1 182 ? 15.020 -7.535 -18.755 1.00 89.94 182 ASN A O 1
ATOM 1405 N N . ILE A 1 183 ? 13.079 -7.412 -17.607 1.00 88.50 183 ILE A N 1
ATOM 1406 C CA . ILE A 1 183 ? 12.811 -8.851 -17.617 1.00 88.50 183 ILE A CA 1
ATOM 1407 C C . ILE A 1 183 ? 12.783 -9.361 -19.057 1.00 88.50 183 ILE A C 1
ATOM 1409 O O . ILE A 1 183 ? 13.486 -10.312 -19.366 1.00 88.50 183 ILE A O 1
ATOM 1413 N N . ASN A 1 184 ? 11.992 -8.745 -19.940 1.00 87.69 184 ASN A N 1
ATOM 1414 C CA . ASN A 1 184 ? 11.823 -9.222 -21.312 1.00 87.69 184 ASN A CA 1
ATOM 1415 C C . ASN A 1 184 ? 13.096 -9.096 -22.161 1.00 87.69 184 ASN A C 1
ATOM 1417 O O . ASN A 1 184 ? 13.413 -10.018 -22.907 1.00 87.69 184 ASN A O 1
ATOM 1421 N N . ASP A 1 185 ? 13.811 -7.977 -22.029 1.00 88.75 185 ASP A N 1
ATOM 1422 C CA . ASP A 1 185 ? 15.046 -7.675 -22.762 1.00 88.75 185 ASP A CA 1
ATOM 1423 C C . ASP A 1 185 ? 16.169 -8.665 -22.405 1.00 88.75 185 ASP A C 1
ATOM 1425 O O . ASP A 1 185 ? 17.011 -8.969 -23.245 1.00 88.75 185 ASP A O 1
ATOM 1429 N N . HIS A 1 186 ? 16.165 -9.194 -21.177 1.00 87.62 186 HIS A N 1
ATOM 1430 C CA . HIS A 1 186 ? 17.167 -10.141 -20.683 1.00 87.62 186 HIS A CA 1
ATOM 1431 C C . HIS A 1 186 ? 16.688 -11.598 -20.701 1.00 87.62 186 HIS A C 1
ATOM 1433 O O . HIS A 1 186 ? 17.299 -12.447 -20.051 1.00 87.62 186 HIS A O 1
ATOM 1439 N N . ARG A 1 187 ? 15.588 -11.911 -21.395 1.00 87.38 187 ARG A N 1
ATOM 1440 C CA . ARG A 1 187 ? 15.183 -13.304 -21.619 1.00 87.38 187 ARG A CA 1
ATOM 1441 C C . ARG A 1 187 ? 16.049 -13.960 -22.677 1.00 87.38 187 ARG A C 1
ATOM 1443 O O . ARG A 1 187 ? 16.318 -13.357 -23.714 1.00 87.38 187 ARG A O 1
ATOM 1450 N N . SER A 1 188 ? 16.336 -15.246 -22.498 1.00 87.81 188 SER A N 1
ATOM 1451 C CA . SER A 1 188 ? 16.876 -16.098 -23.563 1.00 87.81 188 SER A CA 1
ATOM 1452 C C . SER A 1 188 ? 15.922 -16.160 -24.758 1.00 87.81 188 SER A C 1
ATOM 1454 O O . SER A 1 188 ? 16.350 -16.257 -25.906 1.00 87.81 188 SER A O 1
ATOM 1456 N N . GLN A 1 189 ? 14.615 -16.079 -24.490 1.00 86.50 189 GLN A N 1
ATOM 1457 C CA . GLN A 1 189 ? 13.562 -15.975 -25.498 1.00 86.50 189 GLN A CA 1
ATOM 1458 C C . GLN A 1 189 ? 12.646 -14.786 -25.172 1.00 86.50 189 GLN A C 1
ATOM 1460 O O . GLN A 1 189 ? 11.686 -14.941 -24.405 1.00 86.50 189 GLN A O 1
ATOM 1465 N N . PRO A 1 190 ? 12.932 -13.590 -25.724 1.00 83.25 190 PRO A N 1
ATOM 1466 C CA . PRO A 1 190 ? 12.083 -12.421 -25.542 1.00 83.25 190 PRO A CA 1
ATOM 1467 C C . PRO A 1 190 ? 10.653 -12.725 -25.980 1.00 83.25 190 PRO A C 1
ATOM 1469 O O . PRO A 1 190 ? 10.411 -13.270 -27.060 1.00 83.25 190 PRO A O 1
ATOM 1472 N N . ARG A 1 191 ? 9.684 -12.368 -25.138 1.00 82.12 191 ARG A N 1
ATOM 1473 C CA . ARG A 1 191 ? 8.274 -12.487 -25.498 1.00 82.12 191 ARG A CA 1
ATOM 1474 C C . ARG A 1 191 ? 7.883 -11.316 -26.396 1.00 82.12 191 ARG A C 1
ATOM 1476 O O . ARG A 1 191 ? 8.407 -10.211 -26.219 1.00 82.12 191 ARG A O 1
ATOM 1483 N N . PRO A 1 192 ? 6.946 -11.528 -27.337 1.00 78.12 192 PRO A N 1
ATOM 1484 C CA . PRO A 1 192 ? 6.399 -10.434 -28.121 1.00 78.12 192 PRO A CA 1
ATOM 1485 C C . PRO A 1 192 ? 5.817 -9.382 -27.175 1.00 78.12 192 PRO A C 1
ATOM 1487 O O . PRO A 1 192 ? 5.006 -9.693 -26.295 1.00 78.12 192 PRO A O 1
ATOM 1490 N N . SER A 1 193 ? 6.267 -8.139 -27.332 1.00 71.31 193 SER A N 1
ATOM 1491 C CA . SER A 1 193 ? 5.773 -7.031 -26.529 1.00 71.31 193 SER A CA 1
ATOM 1492 C C . SER A 1 193 ? 4.310 -6.768 -26.874 1.00 71.31 193 SER A C 1
ATOM 1494 O O . SER A 1 193 ? 3.913 -6.687 -28.038 1.00 71.31 193 SER A O 1
ATOM 1496 N N . LYS A 1 194 ? 3.477 -6.646 -25.840 1.00 74.75 194 LYS A N 1
ATOM 1497 C CA . LYS A 1 194 ? 2.134 -6.085 -26.001 1.00 74.75 194 LYS A CA 1
ATOM 1498 C C . LYS A 1 194 ? 2.256 -4.579 -26.284 1.00 74.75 194 LYS A C 1
ATOM 1500 O O . LYS A 1 194 ? 3.231 -3.966 -25.856 1.00 74.75 194 LYS A O 1
ATOM 1505 N N . PRO A 1 195 ? 1.259 -3.956 -26.936 1.00 71.00 195 PRO A N 1
ATOM 1506 C CA . PRO A 1 195 ? 1.280 -2.519 -27.228 1.00 71.00 195 PRO A CA 1
ATOM 1507 C C . PRO A 1 195 ? 1.181 -1.626 -25.979 1.00 71.00 195 PRO A C 1
ATOM 1509 O O . PRO A 1 195 ? 1.423 -0.425 -26.067 1.00 71.00 195 PRO A O 1
ATOM 1512 N N . LEU A 1 196 ? 0.815 -2.183 -24.818 1.00 75.25 196 LEU A N 1
ATOM 1513 C CA . LEU A 1 196 ? 0.699 -1.431 -23.571 1.00 75.25 196 LEU A CA 1
ATOM 1514 C C . LEU A 1 196 ? 2.060 -1.252 -22.877 1.00 75.25 196 LEU A C 1
ATOM 1516 O O . LEU A 1 196 ? 2.829 -2.213 -22.827 1.00 75.25 196 LEU A O 1
ATOM 1520 N N . PRO A 1 197 ? 2.324 -0.084 -22.249 1.00 80.62 197 PRO A N 1
ATOM 1521 C CA . PRO A 1 197 ? 3.559 0.153 -21.493 1.00 80.62 197 PRO A CA 1
ATOM 1522 C C . PRO A 1 197 ? 3.792 -0.859 -20.363 1.00 80.62 197 PRO A C 1
ATOM 1524 O O . PRO A 1 197 ? 4.929 -1.213 -20.070 1.00 80.62 197 PRO A O 1
ATOM 1527 N N . PHE A 1 198 ? 2.705 -1.341 -19.753 1.00 86.38 198 PHE A N 1
ATOM 1528 C CA . PHE A 1 198 ? 2.724 -2.318 -18.675 1.00 86.38 198 PHE A CA 1
ATOM 1529 C C . PHE A 1 198 ? 1.715 -3.433 -18.959 1.00 86.38 198 PHE A C 1
ATOM 1531 O O . PHE A 1 198 ? 0.506 -3.219 -18.924 1.00 86.38 198 PHE A O 1
ATOM 1538 N N . ALA A 1 199 ? 2.214 -4.642 -19.224 1.00 88.06 199 ALA A N 1
ATOM 1539 C CA . ALA A 1 199 ? 1.383 -5.791 -19.590 1.00 88.06 199 ALA A CA 1
ATOM 1540 C C . ALA A 1 199 ? 0.548 -6.361 -18.426 1.00 88.06 199 ALA A C 1
ATOM 1542 O O . ALA A 1 199 ? -0.290 -7.232 -18.660 1.00 88.06 199 ALA A O 1
ATOM 1543 N N . GLY A 1 200 ? 0.785 -5.895 -17.193 1.00 91.25 200 GLY A N 1
ATOM 1544 C CA . GLY A 1 200 ? 0.063 -6.315 -15.993 1.00 91.25 200 GLY A CA 1
ATOM 1545 C C . GLY A 1 200 ? -1.312 -5.663 -15.809 1.00 91.25 200 GLY A C 1
ATOM 1546 O O . GLY A 1 200 ? -2.053 -6.090 -14.924 1.00 91.25 2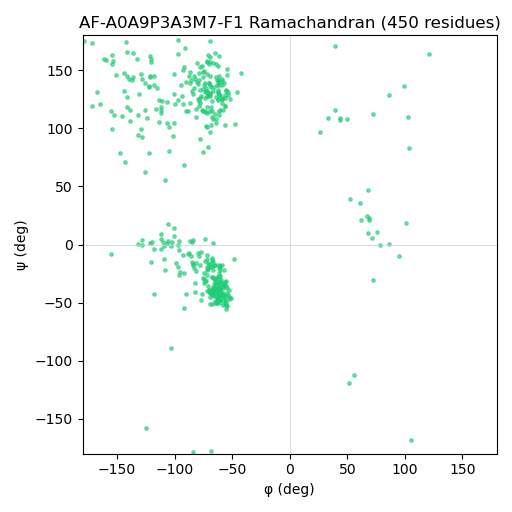00 GLY A O 1
ATOM 1547 N N . LEU A 1 201 ? -1.677 -4.679 -16.637 1.00 93.81 201 LEU A N 1
ATOM 1548 C CA . LEU A 1 201 ? -3.002 -4.056 -16.652 1.00 93.81 201 LEU A CA 1
ATOM 1549 C C . LEU A 1 201 ? -3.659 -4.201 -18.024 1.00 93.81 201 LEU A C 1
ATOM 1551 O O . LEU A 1 201 ? -2.994 -4.136 -19.057 1.00 93.81 201 LEU A O 1
ATOM 1555 N N . ASP A 1 202 ? -4.976 -4.361 -18.016 1.00 94.88 202 ASP A N 1
ATOM 1556 C CA . ASP A 1 202 ? -5.802 -4.277 -19.211 1.00 94.88 202 ASP A CA 1
ATOM 1557 C C . ASP A 1 202 ? -6.054 -2.819 -19.628 1.00 94.88 202 ASP A C 1
ATOM 1559 O O . ASP A 1 202 ? -6.073 -1.901 -18.801 1.00 94.88 202 ASP A O 1
ATOM 1563 N N . ASP A 1 203 ? -6.281 -2.606 -20.924 1.00 94.25 203 ASP A N 1
ATOM 1564 C CA . ASP A 1 203 ? -6.473 -1.281 -21.513 1.00 94.25 203 ASP A CA 1
ATOM 1565 C C . ASP A 1 203 ? -7.674 -0.524 -20.922 1.00 94.25 203 ASP A C 1
ATOM 1567 O O . ASP A 1 203 ? -7.648 0.706 -20.801 1.00 94.25 203 ASP A O 1
ATOM 1571 N N . ASN A 1 204 ? -8.704 -1.256 -20.487 1.00 95.00 204 ASN A N 1
ATOM 1572 C CA . ASN A 1 204 ? -9.904 -0.677 -19.890 1.00 95.00 204 ASN A CA 1
ATOM 1573 C C . ASN A 1 204 ? -9.599 0.106 -18.602 1.00 95.00 204 ASN A C 1
ATOM 1575 O O . ASN A 1 204 ? -10.255 1.111 -18.317 1.00 95.00 204 ASN A O 1
ATOM 1579 N N . LEU A 1 205 ? -8.562 -0.284 -17.852 1.00 95.25 205 LEU A N 1
ATOM 1580 C CA . LEU A 1 205 ? -8.167 0.412 -16.624 1.00 95.25 205 LEU A CA 1
ATOM 1581 C C . LEU A 1 205 ? -7.521 1.771 -16.886 1.00 95.25 205 LEU A C 1
ATOM 1583 O O . LEU A 1 205 ? -7.580 2.652 -16.030 1.00 95.25 205 LEU A O 1
ATOM 1587 N N . LEU A 1 206 ? -6.983 2.000 -18.085 1.00 94.38 206 LEU A N 1
ATOM 1588 C CA . LEU A 1 206 ? -6.475 3.320 -18.462 1.00 94.38 206 LEU A CA 1
ATOM 1589 C C . LEU A 1 206 ? -7.597 4.358 -18.567 1.00 94.38 206 LEU A C 1
ATOM 1591 O O . LEU A 1 206 ? -7.328 5.554 -18.485 1.00 94.38 206 LEU A O 1
ATOM 1595 N N . SER A 1 207 ? -8.849 3.917 -18.696 1.00 94.75 207 SER A N 1
ATOM 1596 C CA . SER A 1 207 ? -10.042 4.767 -18.745 1.00 94.75 207 SER A CA 1
ATOM 1597 C C . SER A 1 207 ? -10.885 4.714 -17.458 1.00 94.75 207 SER A C 1
ATOM 1599 O O . SER A 1 207 ? -11.907 5.388 -17.386 1.00 94.75 207 SER A O 1
ATOM 1601 N N . ALA A 1 208 ? -10.464 3.956 -16.435 1.00 95.19 208 ALA A N 1
ATOM 1602 C CA . ALA A 1 208 ? -11.173 3.786 -15.158 1.00 95.19 208 ALA A CA 1
ATOM 1603 C C . ALA A 1 208 ? -11.203 5.068 -14.294 1.00 95.19 208 ALA A C 1
ATOM 1605 O O . ALA A 1 208 ? -10.691 6.112 -14.700 1.00 95.19 208 ALA A O 1
ATOM 1606 N N . SER A 1 209 ? -11.777 5.039 -13.087 1.00 94.75 209 SER A N 1
ATOM 1607 C CA . SER A 1 209 ? -11.570 6.152 -12.141 1.00 94.75 209 SER A CA 1
ATOM 1608 C C . SER A 1 209 ? -10.115 6.176 -11.630 1.00 94.75 209 SER A C 1
ATOM 1610 O O . SER A 1 209 ? -9.447 5.139 -11.673 1.00 94.75 209 SER A O 1
ATOM 1612 N N . PRO A 1 210 ? -9.588 7.326 -11.156 1.00 93.88 210 PRO A N 1
ATOM 1613 C CA . PRO A 1 210 ? -8.242 7.389 -10.576 1.00 93.88 210 PRO A CA 1
ATOM 1614 C C . PRO A 1 210 ? -8.032 6.359 -9.468 1.00 93.88 210 PRO A C 1
ATOM 1616 O O . PRO A 1 210 ? -7.081 5.591 -9.532 1.00 93.88 210 PRO A O 1
ATOM 1619 N N . ASP A 1 211 ? -8.981 6.243 -8.536 1.00 94.19 211 ASP A N 1
ATOM 1620 C CA . ASP A 1 211 ? -8.867 5.299 -7.423 1.00 94.19 211 ASP A CA 1
ATOM 1621 C C . ASP A 1 211 ? -8.834 3.837 -7.886 1.00 94.19 211 ASP A C 1
ATOM 1623 O O . ASP A 1 211 ? -8.099 3.023 -7.327 1.00 94.19 211 ASP A O 1
ATOM 1627 N N . GLN A 1 212 ? -9.602 3.487 -8.925 1.00 96.19 212 GLN A N 1
ATOM 1628 C CA . GLN A 1 212 ? -9.581 2.143 -9.509 1.00 96.19 212 GLN A CA 1
ATOM 1629 C C . GLN A 1 212 ? -8.235 1.845 -10.174 1.00 96.19 212 GLN A C 1
ATOM 1631 O O . GLN A 1 212 ? -7.690 0.755 -9.989 1.00 96.19 212 GLN A O 1
ATOM 1636 N N . PHE A 1 213 ? -7.698 2.805 -10.929 1.00 96.31 213 PHE A N 1
ATOM 1637 C CA . PHE A 1 213 ? -6.396 2.678 -11.577 1.00 96.31 213 PHE A CA 1
ATOM 1638 C C . PHE A 1 213 ? -5.271 2.531 -10.541 1.00 96.31 213 PHE A C 1
ATOM 1640 O O . PHE A 1 213 ? -4.503 1.570 -10.588 1.00 96.31 213 PHE A O 1
ATOM 1647 N N . ASP A 1 214 ? -5.235 3.425 -9.555 1.00 95.06 214 ASP A N 1
ATOM 1648 C CA . ASP A 1 214 ? -4.274 3.412 -8.455 1.00 95.06 214 ASP A CA 1
ATOM 1649 C C . ASP A 1 214 ? -4.322 2.106 -7.667 1.00 95.06 214 ASP A C 1
ATOM 1651 O O . ASP A 1 214 ? -3.292 1.493 -7.389 1.00 95.06 214 ASP A O 1
ATOM 1655 N N . THR A 1 215 ? -5.527 1.655 -7.319 1.00 96.38 215 THR A N 1
ATOM 1656 C CA . THR A 1 215 ? -5.714 0.418 -6.559 1.00 96.38 215 THR A CA 1
ATOM 1657 C C . THR A 1 215 ? -5.264 -0.799 -7.364 1.00 96.38 215 THR A C 1
ATOM 1659 O O . THR A 1 215 ? -4.656 -1.708 -6.802 1.00 96.38 215 THR A O 1
ATOM 1662 N N . ALA A 1 216 ? -5.482 -0.813 -8.684 1.00 97.19 216 ALA A N 1
ATOM 1663 C CA . ALA A 1 216 ? -4.993 -1.885 -9.548 1.00 97.19 216 ALA A CA 1
ATOM 1664 C C . ALA A 1 216 ? -3.456 -1.934 -9.600 1.00 97.19 216 ALA A C 1
ATOM 1666 O O . ALA A 1 216 ? -2.879 -3.023 -9.564 1.00 97.19 216 ALA A O 1
ATOM 1667 N N . ILE A 1 217 ? -2.789 -0.773 -9.628 1.00 96.31 217 ILE A N 1
ATOM 1668 C CA . ILE A 1 217 ? -1.325 -0.684 -9.534 1.00 96.31 217 ILE A CA 1
ATOM 1669 C C . ILE A 1 217 ? -0.834 -1.171 -8.174 1.00 96.31 217 ILE A C 1
ATOM 1671 O O . ILE A 1 217 ? 0.034 -2.042 -8.120 1.00 96.31 217 ILE A O 1
ATOM 1675 N N . ARG A 1 218 ? -1.420 -0.676 -7.080 1.00 96.81 218 ARG A N 1
ATOM 1676 C CA . ARG A 1 218 ? -1.050 -1.079 -5.715 1.00 96.81 218 ARG A CA 1
ATOM 1677 C C . ARG A 1 218 ? -1.243 -2.571 -5.492 1.00 96.81 218 ARG A C 1
ATOM 1679 O O . ARG A 1 218 ? -0.364 -3.198 -4.922 1.00 96.81 218 ARG A O 1
ATOM 1686 N N . PHE A 1 219 ? -2.327 -3.159 -5.993 1.00 96.75 219 PHE A N 1
ATOM 1687 C CA . PHE A 1 219 ? -2.528 -4.609 -5.967 1.00 96.75 219 PHE A CA 1
ATOM 1688 C C . PHE A 1 219 ? -1.397 -5.361 -6.664 1.00 96.75 219 PHE A C 1
ATOM 1690 O O . PHE A 1 219 ? -0.900 -6.358 -6.143 1.00 96.75 219 PHE A O 1
ATOM 1697 N N . TRP A 1 220 ? -0.963 -4.879 -7.830 1.00 95.12 220 TRP A N 1
ATOM 1698 C CA . TRP A 1 220 ? 0.143 -5.493 -8.557 1.00 95.12 220 TRP A CA 1
ATOM 1699 C C . TRP A 1 220 ? 1.451 -5.421 -7.763 1.00 95.12 220 TRP A C 1
ATOM 1701 O O . TRP A 1 220 ? 2.146 -6.430 -7.636 1.00 95.12 220 TRP A O 1
ATOM 1711 N N . ILE A 1 221 ? 1.753 -4.255 -7.184 1.00 95.44 221 ILE A N 1
ATOM 1712 C CA . ILE A 1 221 ? 2.932 -4.037 -6.336 1.00 95.44 221 ILE A CA 1
ATOM 1713 C C . ILE A 1 221 ? 2.869 -4.924 -5.091 1.00 95.44 221 ILE A C 1
ATOM 1715 O O . ILE A 1 221 ? 3.838 -5.616 -4.798 1.00 95.44 221 ILE A O 1
ATOM 1719 N N . ALA A 1 222 ? 1.726 -4.967 -4.404 1.00 94.44 222 ALA A N 1
ATOM 1720 C CA . ALA A 1 222 ? 1.532 -5.779 -3.211 1.00 94.44 222 ALA A CA 1
ATOM 1721 C C . ALA A 1 222 ? 1.701 -7.266 -3.507 1.00 94.44 222 ALA A C 1
ATOM 1723 O O . ALA A 1 222 ? 2.404 -7.969 -2.786 1.00 94.44 222 ALA A O 1
ATOM 1724 N N . ARG A 1 223 ? 1.123 -7.741 -4.615 1.00 92.31 223 ARG A N 1
ATOM 1725 C CA . ARG A 1 223 ? 1.283 -9.122 -5.067 1.00 92.31 223 ARG A CA 1
ATOM 1726 C C . ARG A 1 223 ? 2.743 -9.433 -5.394 1.00 92.31 223 ARG A C 1
ATOM 1728 O O . ARG A 1 223 ? 3.222 -10.492 -4.988 1.00 92.31 223 ARG A O 1
ATOM 1735 N N . LEU A 1 224 ? 3.445 -8.541 -6.100 1.00 91.62 224 LEU A N 1
ATOM 1736 C CA . LEU A 1 224 ? 4.877 -8.681 -6.377 1.00 91.62 224 LEU A CA 1
ATOM 1737 C C . LEU A 1 224 ? 5.665 -8.770 -5.066 1.00 91.62 224 LEU A C 1
ATOM 1739 O O . LEU A 1 224 ? 6.381 -9.743 -4.860 1.00 91.62 224 LEU A O 1
ATOM 1743 N N . HIS A 1 225 ? 5.463 -7.817 -4.157 1.00 91.44 225 HIS A N 1
ATOM 1744 C CA . HIS A 1 225 ? 6.125 -7.765 -2.856 1.00 91.44 225 HIS A CA 1
ATOM 1745 C C . HIS A 1 225 ? 5.910 -9.044 -2.043 1.00 91.44 225 HIS A C 1
ATOM 1747 O O . HIS A 1 225 ? 6.885 -9.674 -1.642 1.00 91.44 225 HIS A O 1
ATOM 1753 N N . THR A 1 226 ? 4.664 -9.501 -1.895 1.00 86.75 226 THR A N 1
ATOM 1754 C CA . THR A 1 226 ? 4.347 -10.738 -1.169 1.00 86.75 226 THR A CA 1
ATOM 1755 C C . THR A 1 226 ? 5.013 -11.962 -1.796 1.00 86.75 226 THR A C 1
ATOM 1757 O O . THR A 1 226 ? 5.519 -12.808 -1.068 1.00 86.75 226 THR A O 1
ATOM 1760 N N . ASN A 1 227 ? 5.052 -12.076 -3.128 1.00 83.12 227 ASN A N 1
ATOM 1761 C CA . ASN A 1 227 ? 5.713 -13.214 -3.776 1.00 83.12 227 ASN A CA 1
ATOM 1762 C C . ASN A 1 227 ? 7.230 -13.172 -3.584 1.00 83.12 227 ASN A C 1
ATOM 1764 O O . ASN A 1 227 ? 7.828 -14.202 -3.285 1.00 83.12 227 ASN A O 1
ATOM 1768 N N . LEU A 1 228 ? 7.837 -11.988 -3.692 1.00 81.69 228 LEU A N 1
ATOM 1769 C CA . LEU A 1 228 ? 9.259 -11.812 -3.412 1.00 81.69 228 LEU A CA 1
ATOM 1770 C C . LEU A 1 228 ? 9.579 -12.101 -1.941 1.00 81.69 228 LEU A C 1
ATOM 1772 O O . LEU A 1 228 ? 10.629 -12.654 -1.654 1.00 81.69 228 LEU A O 1
ATOM 1776 N N . GLN A 1 229 ? 8.683 -11.781 -1.005 1.00 76.75 229 GLN A N 1
ATOM 1777 C CA . GLN A 1 229 ? 8.885 -12.060 0.416 1.00 76.75 229 GLN A CA 1
ATOM 1778 C C . GLN A 1 229 ? 8.672 -13.542 0.773 1.00 76.75 229 GLN A C 1
ATOM 1780 O O . GLN A 1 229 ? 9.460 -14.092 1.535 1.00 76.75 229 GLN A O 1
ATOM 1785 N N . LEU A 1 230 ? 7.640 -14.197 0.228 1.00 61.28 230 LEU A N 1
ATOM 1786 C CA . LEU A 1 230 ? 7.318 -15.605 0.510 1.00 61.28 230 LEU A CA 1
ATOM 1787 C C . LEU A 1 230 ? 8.251 -16.598 -0.195 1.00 61.28 230 LEU A C 1
ATOM 1789 O O . LEU A 1 230 ? 8.469 -17.687 0.329 1.00 61.28 230 LEU A O 1
ATOM 1793 N N . GLY A 1 231 ? 8.814 -16.235 -1.351 1.00 51.62 231 GLY A N 1
ATOM 1794 C CA . GLY A 1 231 ? 9.844 -17.030 -2.029 1.00 51.62 231 GLY A CA 1
ATOM 1795 C C . GLY A 1 231 ? 11.170 -17.097 -1.260 1.00 51.62 231 GLY A C 1
ATOM 1796 O O . GLY A 1 231 ? 12.010 -17.947 -1.535 1.00 51.62 231 GLY A O 1
ATOM 1797 N N . ASN A 1 232 ? 11.357 -16.237 -0.255 1.00 47.03 232 ASN A N 1
ATOM 1798 C CA . ASN A 1 232 ? 12.614 -16.086 0.467 1.00 47.03 232 ASN A CA 1
ATOM 1799 C C . ASN A 1 232 ? 12.701 -16.982 1.707 1.00 47.03 232 ASN A C 1
ATOM 1801 O O . ASN A 1 232 ? 12.778 -16.507 2.841 1.00 47.03 232 ASN A O 1
ATOM 1805 N N . GLY A 1 233 ? 12.780 -18.290 1.472 1.00 39.06 233 GLY A N 1
ATOM 1806 C CA . GLY A 1 233 ? 13.539 -19.165 2.359 1.00 39.06 233 GLY A CA 1
ATOM 1807 C C . GLY A 1 233 ? 15.027 -18.898 2.135 1.00 39.06 233 GLY A C 1
ATOM 1808 O O . GLY A 1 233 ? 15.593 -19.343 1.148 1.00 39.06 233 GLY A O 1
ATOM 1809 N N . GLU A 1 234 ? 15.642 -18.127 3.026 1.00 39.62 234 GLU A N 1
ATOM 1810 C CA . GLU A 1 234 ? 17.098 -18.113 3.233 1.00 39.62 234 GLU A CA 1
ATOM 1811 C C . GLU A 1 234 ? 17.998 -17.561 2.114 1.00 39.62 234 GLU A C 1
ATOM 1813 O O . GLU A 1 234 ? 19.199 -17.683 2.278 1.00 39.62 234 GLU A O 1
ATOM 1818 N N . ALA A 1 235 ? 17.500 -16.920 1.043 1.00 38.16 235 ALA A N 1
ATOM 1819 C CA . ALA A 1 235 ? 18.359 -16.480 -0.070 1.00 38.16 235 ALA A CA 1
ATOM 1820 C C . ALA A 1 235 ? 18.431 -14.954 -0.364 1.00 38.16 235 ALA A C 1
ATOM 1822 O O . ALA A 1 235 ? 19.515 -14.439 -0.609 1.00 38.16 235 ALA A O 1
ATOM 1823 N N . TRP A 1 236 ? 17.326 -14.188 -0.356 1.00 44.75 236 TRP A N 1
ATOM 1824 C CA . TRP A 1 236 ? 17.334 -12.732 -0.703 1.00 44.75 236 TRP A CA 1
ATOM 1825 C C . TRP A 1 236 ? 16.673 -11.840 0.338 1.00 44.75 236 TRP A C 1
ATOM 1827 O O . TRP A 1 236 ? 16.568 -10.625 0.152 1.00 44.75 236 TRP A O 1
ATOM 1837 N N . SER A 1 237 ? 16.236 -12.420 1.455 1.00 41.81 237 SER A N 1
ATOM 1838 C CA . SER A 1 237 ? 15.926 -11.613 2.627 1.00 41.81 237 SER A CA 1
ATOM 1839 C C . SER A 1 237 ? 17.217 -10.955 3.127 1.00 41.81 237 SER A C 1
ATOM 1841 O O . SER A 1 237 ? 18.318 -11.395 2.793 1.00 41.81 237 SER A O 1
ATOM 1843 N N . VAL A 1 238 ? 17.100 -9.940 3.984 1.00 42.56 238 VAL A N 1
ATOM 1844 C CA . VAL A 1 238 ? 18.228 -9.314 4.710 1.00 42.56 238 VAL A CA 1
ATOM 1845 C C . VAL A 1 238 ? 19.149 -10.358 5.393 1.00 42.56 238 VAL A C 1
ATOM 1847 O O . VAL A 1 238 ? 20.265 -10.044 5.787 1.00 42.56 238 VAL A O 1
ATOM 1850 N N . GLN A 1 239 ? 18.717 -11.620 5.491 1.00 38.78 239 GLN A N 1
ATOM 1851 C CA . GLN A 1 239 ? 19.417 -12.739 6.113 1.00 38.78 239 GLN A CA 1
ATOM 1852 C C . GLN A 1 239 ? 19.889 -13.840 5.125 1.00 38.78 239 GLN A C 1
ATOM 1854 O O . GLN A 1 239 ? 20.389 -14.857 5.595 1.00 38.78 239 GLN A O 1
ATOM 1859 N N . GLY A 1 240 ? 19.742 -13.685 3.795 1.00 43.81 240 GLY A N 1
ATOM 1860 C CA . GLY A 1 240 ? 19.777 -14.824 2.856 1.00 43.81 240 GLY A CA 1
ATOM 1861 C C . GLY A 1 240 ? 20.968 -15.027 1.885 1.00 43.81 240 GLY A C 1
ATOM 1862 O O . GLY A 1 240 ? 21.106 -16.081 1.288 1.00 43.81 240 GLY A O 1
ATOM 1863 N N . GLY A 1 241 ? 21.891 -14.094 1.670 1.00 47.06 241 GLY A N 1
ATOM 1864 C CA . GLY A 1 241 ? 23.146 -14.446 0.962 1.00 47.06 241 GLY A CA 1
ATOM 1865 C C . GLY A 1 241 ? 23.106 -14.813 -0.549 1.00 47.06 241 GLY A C 1
ATOM 1866 O O . GLY A 1 241 ? 24.052 -15.434 -1.027 1.00 47.06 241 GLY A O 1
ATOM 1867 N N . GLY A 1 242 ? 22.107 -14.399 -1.337 1.00 46.47 242 GLY A N 1
ATOM 1868 C CA . GLY A 1 242 ? 22.248 -14.153 -2.787 1.00 46.47 242 GLY A CA 1
ATOM 1869 C C . GLY A 1 242 ? 21.749 -15.190 -3.820 1.00 46.47 242 GLY A C 1
ATOM 1870 O O . GLY A 1 242 ? 22.140 -15.083 -4.980 1.00 46.47 242 GLY A O 1
ATOM 1871 N N . LEU A 1 243 ? 20.871 -16.160 -3.504 1.00 41.84 243 LEU A N 1
ATOM 1872 C CA . LEU A 1 243 ? 20.328 -17.151 -4.490 1.00 41.84 243 LEU A CA 1
ATOM 1873 C C . LEU A 1 243 ? 18.894 -16.915 -5.047 1.00 41.84 243 LEU A C 1
ATOM 1875 O O . LEU A 1 243 ? 17.916 -17.229 -4.393 1.00 41.84 243 LEU A O 1
ATOM 1879 N N . GLY A 1 244 ? 18.810 -16.233 -6.194 1.00 50.47 244 GLY A N 1
ATOM 1880 C CA . GLY A 1 244 ? 17.628 -15.882 -7.003 1.00 50.47 244 GLY A CA 1
ATOM 1881 C C . GLY A 1 244 ? 16.236 -15.435 -6.477 1.00 50.47 244 GLY A C 1
ATOM 1882 O O . GLY A 1 244 ? 15.894 -15.492 -5.303 1.00 50.47 244 GLY A O 1
ATOM 1883 N N . MET A 1 245 ? 15.382 -14.984 -7.414 1.00 53.88 245 MET A N 1
ATOM 1884 C CA . MET A 1 245 ? 13.940 -14.774 -7.204 1.00 53.88 245 MET A CA 1
ATOM 1885 C C . MET A 1 245 ? 13.238 -16.140 -7.249 1.00 53.88 245 MET A C 1
ATOM 1887 O O . MET A 1 245 ? 12.808 -16.573 -8.308 1.00 53.88 245 MET A O 1
ATOM 1891 N N . VAL A 1 246 ? 13.085 -16.827 -6.118 1.00 52.59 246 VAL A N 1
ATOM 1892 C CA . VAL A 1 246 ? 12.388 -18.127 -6.077 1.00 52.59 246 VAL A CA 1
ATOM 1893 C C . VAL A 1 246 ? 10.871 -17.907 -6.191 1.00 52.59 246 VAL A C 1
ATOM 1895 O O . VAL A 1 246 ? 10.145 -17.854 -5.198 1.00 52.59 246 VAL A O 1
ATOM 1898 N N . GLY A 1 247 ? 10.369 -17.693 -7.406 1.00 62.41 247 GLY A N 1
ATOM 1899 C CA . GLY A 1 247 ? 8.962 -17.385 -7.646 1.00 62.41 247 GLY A CA 1
ATOM 1900 C C . GLY A 1 247 ? 8.529 -17.619 -9.094 1.00 62.41 247 GLY A C 1
ATOM 1901 O O . GLY A 1 247 ? 9.358 -17.657 -9.999 1.00 62.41 247 GLY A O 1
ATOM 1902 N N . PRO A 1 248 ? 7.217 -17.783 -9.348 1.00 64.25 248 PRO A N 1
ATOM 1903 C CA . PRO A 1 248 ? 6.714 -17.939 -10.705 1.00 64.25 248 PRO A CA 1
ATOM 1904 C C . PRO A 1 248 ? 7.037 -16.692 -11.523 1.00 64.25 248 PRO A C 1
ATOM 1906 O O . PRO A 1 248 ? 6.863 -15.579 -11.040 1.00 64.25 248 PRO A O 1
ATOM 1909 N N . ASP A 1 249 ? 7.421 -16.877 -12.783 1.00 78.00 249 ASP A N 1
ATOM 1910 C CA . ASP A 1 249 ? 7.637 -15.794 -13.740 1.00 78.00 249 ASP A CA 1
ATOM 1911 C C . ASP A 1 249 ? 6.459 -14.799 -13.734 1.00 78.00 249 ASP A C 1
ATOM 1913 O O . ASP A 1 249 ? 5.396 -15.062 -14.304 1.00 78.00 249 ASP A O 1
ATOM 1917 N N . PHE A 1 250 ? 6.647 -13.632 -13.112 1.00 83.00 250 PHE A N 1
ATOM 1918 C CA . PHE A 1 250 ? 5.572 -12.660 -12.901 1.00 83.00 250 PHE A CA 1
ATOM 1919 C C . PHE A 1 250 ? 5.026 -12.073 -14.210 1.00 83.00 250 PHE A C 1
ATOM 1921 O O . PHE A 1 250 ? 3.903 -11.576 -14.243 1.00 83.00 250 PHE A O 1
ATOM 1928 N N . THR A 1 251 ? 5.753 -12.188 -15.327 1.00 82.19 251 THR A N 1
ATOM 1929 C CA . THR A 1 251 ? 5.235 -11.778 -16.646 1.00 82.19 251 THR A CA 1
ATOM 1930 C C . THR A 1 251 ? 4.158 -12.721 -17.188 1.00 82.19 251 THR A C 1
ATOM 1932 O O . THR A 1 251 ? 3.488 -12.392 -18.165 1.00 82.19 251 THR A O 1
ATOM 1935 N N . THR A 1 252 ? 3.992 -13.900 -16.578 1.00 85.31 252 THR A N 1
ATOM 1936 C CA . THR A 1 252 ? 2.898 -14.842 -16.874 1.00 85.31 252 THR A CA 1
ATOM 1937 C C . THR A 1 252 ? 1.642 -14.565 -16.056 1.00 85.31 252 THR A C 1
ATOM 1939 O O . THR A 1 252 ? 0.613 -15.205 -16.275 1.00 85.31 252 THR A O 1
ATOM 1942 N N . TRP A 1 253 ? 1.699 -13.638 -15.095 1.00 90.31 253 TRP A N 1
ATOM 1943 C CA . TRP A 1 253 ? 0.546 -13.353 -14.259 1.00 90.31 253 TRP A CA 1
ATOM 1944 C C . TRP A 1 253 ? -0.617 -12.818 -15.092 1.00 90.31 253 TRP A C 1
ATOM 1946 O O . TRP A 1 253 ? -0.404 -11.994 -15.987 1.00 90.31 253 TRP A O 1
ATOM 1956 N N . PRO A 1 254 ? -1.858 -13.239 -14.781 1.00 92.88 254 PRO A N 1
ATOM 1957 C CA . PRO A 1 254 ? -3.025 -12.649 -15.408 1.00 92.88 254 PRO A CA 1
ATOM 1958 C C . PRO A 1 254 ? -3.019 -11.128 -15.197 1.00 92.88 254 PRO A C 1
ATOM 1960 O O . PRO A 1 254 ? -2.797 -10.687 -14.061 1.00 92.88 254 PRO A O 1
ATOM 1963 N N . PRO A 1 255 ? -3.255 -10.330 -16.252 1.00 95.06 255 PRO A N 1
ATOM 1964 C CA . PRO A 1 255 ? -3.385 -8.890 -16.102 1.00 95.06 255 PRO A CA 1
ATOM 1965 C C . PRO A 1 255 ? -4.615 -8.564 -15.255 1.00 95.06 255 PRO A C 1
ATOM 1967 O O . PRO A 1 255 ? -5.573 -9.342 -15.207 1.00 95.06 255 PRO A O 1
ATOM 1970 N N . VAL A 1 256 ? -4.614 -7.396 -14.616 1.00 97.06 256 VAL A N 1
ATOM 1971 C CA . VAL A 1 256 ? -5.828 -6.879 -13.986 1.00 97.06 256 VAL A CA 1
ATOM 1972 C C . VAL A 1 256 ? -6.770 -6.408 -15.085 1.00 97.06 256 VAL A C 1
ATOM 1974 O O . VAL A 1 256 ? -6.462 -5.457 -15.798 1.00 97.06 256 VAL A O 1
ATOM 1977 N N . THR A 1 257 ? -7.907 -7.082 -15.224 1.00 97.44 257 THR A N 1
ATOM 1978 C CA . THR A 1 257 ? -8.911 -6.804 -16.259 1.00 97.44 257 THR A CA 1
ATOM 1979 C C . THR A 1 257 ? -10.032 -5.898 -15.771 1.00 97.44 257 THR A C 1
ATOM 1981 O O . THR A 1 257 ? -10.666 -5.220 -16.573 1.00 97.44 257 THR A O 1
ATOM 1984 N N . ALA A 1 258 ? -10.273 -5.855 -14.460 1.00 97.88 258 ALA A N 1
ATOM 1985 C CA . ALA A 1 258 ? -11.270 -4.979 -13.859 1.00 97.88 258 ALA A CA 1
ATOM 1986 C C . ALA A 1 258 ? -10.880 -4.593 -12.430 1.00 97.88 258 ALA A C 1
ATOM 1988 O O . ALA A 1 258 ? -10.318 -5.402 -11.688 1.00 97.88 258 ALA A O 1
ATOM 1989 N N . CYS A 1 259 ? -11.232 -3.370 -12.039 1.00 98.12 259 CYS A N 1
ATOM 1990 C CA . CYS A 1 259 ? -11.090 -2.851 -10.686 1.00 98.12 259 CYS A CA 1
ATOM 1991 C C . CYS A 1 259 ? -12.321 -1.999 -10.371 1.00 98.12 259 CYS A C 1
ATOM 1993 O O . CYS A 1 259 ? -12.683 -1.119 -11.147 1.00 98.12 259 CYS A O 1
ATOM 1995 N N . SER A 1 260 ? -12.990 -2.279 -9.259 1.00 97.81 260 SER A N 1
ATOM 1996 C CA . SER A 1 260 ? -14.206 -1.576 -8.845 1.00 97.81 260 SER A CA 1
ATOM 1997 C C . SER A 1 260 ? -14.242 -1.435 -7.331 1.00 97.81 260 SER A C 1
ATOM 1999 O O . SER A 1 260 ? -13.734 -2.300 -6.619 1.00 97.81 260 SER A O 1
ATOM 2001 N N . GLN A 1 261 ? -14.830 -0.353 -6.828 1.00 97.31 261 GLN A N 1
ATOM 2002 C CA . GLN A 1 261 ? -15.010 -0.193 -5.391 1.00 97.31 261 GLN A CA 1
ATOM 2003 C C . GLN A 1 261 ? -16.042 -1.215 -4.903 1.00 97.31 261 GLN A C 1
ATOM 2005 O O . GLN A 1 261 ? -17.121 -1.333 -5.482 1.00 97.31 261 GLN A O 1
ATOM 2010 N N . TYR A 1 262 ? -15.698 -1.965 -3.858 1.00 96.25 262 TYR A N 1
ATOM 2011 C CA . TYR A 1 262 ? -16.608 -2.906 -3.211 1.00 96.25 262 TYR A CA 1
ATOM 2012 C C . TYR A 1 262 ? -17.348 -2.220 -2.059 1.00 96.25 262 TYR A C 1
ATOM 2014 O O . TYR A 1 262 ? -18.574 -2.203 -2.050 1.00 96.25 262 TYR A O 1
ATOM 2022 N N . ALA A 1 263 ? -16.608 -1.616 -1.122 1.00 94.94 263 ALA A N 1
ATOM 2023 C CA . ALA A 1 263 ? -17.154 -0.789 -0.045 1.00 94.94 263 ALA A CA 1
ATOM 2024 C C . ALA A 1 263 ? -16.038 -0.006 0.656 1.00 94.94 263 ALA A C 1
ATOM 2026 O O . ALA A 1 263 ? -15.041 -0.606 1.058 1.00 94.94 263 ALA A O 1
ATOM 2027 N N . GLY A 1 264 ? -16.214 1.307 0.844 1.00 93.12 264 GLY A N 1
ATOM 2028 C CA . GLY A 1 264 ? -15.220 2.157 1.512 1.00 93.12 264 GLY A CA 1
ATOM 2029 C C . GLY A 1 264 ? -13.824 1.979 0.907 1.00 93.12 264 GLY A C 1
ATOM 2030 O O . GLY A 1 264 ? -13.636 2.184 -0.292 1.00 93.12 264 GLY A O 1
ATOM 2031 N N . ASP A 1 265 ? -12.875 1.527 1.728 1.00 94.94 265 ASP A N 1
ATOM 2032 C CA . ASP A 1 265 ? -11.480 1.274 1.336 1.00 94.94 265 ASP A CA 1
ATOM 2033 C C . ASP A 1 265 ? -11.239 -0.108 0.698 1.00 94.94 265 ASP A C 1
ATOM 2035 O O . ASP A 1 265 ? -10.097 -0.470 0.424 1.00 94.94 265 ASP A O 1
ATOM 2039 N N . ILE A 1 266 ? -12.283 -0.911 0.476 1.00 96.12 266 ILE A N 1
ATOM 2040 C CA . ILE A 1 266 ? -12.172 -2.249 -0.119 1.00 96.12 266 ILE A CA 1
ATOM 2041 C C . ILE A 1 266 ? -12.550 -2.187 -1.591 1.00 96.12 266 ILE A C 1
ATOM 2043 O O . ILE A 1 266 ? -13.622 -1.698 -1.959 1.00 96.12 266 ILE A O 1
ATOM 2047 N N . TYR A 1 267 ? -11.684 -2.748 -2.427 1.00 97.75 267 TYR A N 1
ATOM 2048 C CA . TYR A 1 267 ? -11.865 -2.838 -3.868 1.00 97.75 267 TYR A CA 1
ATOM 2049 C C . TYR A 1 267 ? -11.916 -4.289 -4.314 1.00 97.75 267 TYR A C 1
ATOM 2051 O O . TYR A 1 267 ? -11.232 -5.156 -3.774 1.00 97.75 267 TYR A O 1
ATOM 2059 N N . ARG A 1 268 ? -12.733 -4.537 -5.334 1.00 97.94 268 ARG A N 1
ATOM 2060 C CA . ARG A 1 268 ? -12.806 -5.796 -6.058 1.00 97.94 268 ARG A CA 1
ATOM 2061 C C . ARG A 1 268 ? -11.957 -5.708 -7.318 1.00 97.94 268 ARG A C 1
ATOM 2063 O O . ARG A 1 268 ? -12.193 -4.852 -8.172 1.00 97.94 268 ARG A O 1
ATOM 2070 N N . ILE A 1 269 ? -11.027 -6.643 -7.449 1.00 98.06 269 ILE A N 1
ATOM 2071 C CA . ILE A 1 269 ? -10.077 -6.760 -8.553 1.00 98.06 269 ILE A CA 1
ATOM 2072 C C . ILE A 1 269 ? -10.302 -8.084 -9.275 1.00 98.06 269 ILE A C 1
ATOM 2074 O O . ILE A 1 269 ? -10.466 -9.117 -8.637 1.00 98.06 269 ILE A O 1
ATOM 2078 N N . THR A 1 270 ? -10.283 -8.068 -10.607 1.00 97.88 270 THR A N 1
ATOM 2079 C CA . THR A 1 270 ? -10.305 -9.285 -11.433 1.00 97.88 270 THR A CA 1
ATOM 2080 C C . THR A 1 270 ? -8.969 -9.437 -12.147 1.00 97.88 270 THR A C 1
ATOM 2082 O O . THR A 1 270 ? -8.585 -8.570 -12.925 1.00 97.88 270 THR A O 1
ATOM 2085 N N . ALA A 1 271 ? -8.257 -10.529 -11.872 1.00 96.12 271 ALA A N 1
ATOM 2086 C CA . ALA A 1 271 ? -6.979 -10.878 -12.492 1.00 96.12 271 ALA A CA 1
ATOM 2087 C C . ALA A 1 271 ? -6.863 -12.408 -12.605 1.00 96.12 271 ALA A C 1
ATOM 2089 O O . ALA A 1 271 ? -6.256 -13.071 -11.763 1.00 96.12 271 ALA A O 1
ATOM 2090 N N . GLY A 1 272 ? -7.532 -12.996 -13.603 1.00 94.69 272 GLY A N 1
ATOM 2091 C CA . GLY A 1 272 ? -7.706 -14.454 -13.750 1.00 94.69 272 GLY A CA 1
ATOM 2092 C C . GLY A 1 272 ? -8.681 -15.078 -12.739 1.00 94.69 272 GLY A C 1
ATOM 2093 O O . GLY A 1 272 ? -9.380 -16.028 -13.066 1.00 94.69 272 GLY A O 1
ATOM 2094 N N . LYS A 1 273 ? -8.776 -14.497 -11.540 1.00 95.44 273 LYS A N 1
ATOM 2095 C CA . LYS A 1 273 ? -9.820 -14.712 -10.532 1.00 95.44 273 LYS A CA 1
ATOM 2096 C C . LYS A 1 273 ? -10.165 -13.393 -9.841 1.00 95.44 273 LYS A C 1
ATOM 2098 O O . LYS A 1 273 ? -9.503 -12.380 -10.090 1.00 95.44 273 LYS A O 1
ATOM 2103 N N . THR A 1 274 ? -11.178 -13.399 -8.985 1.00 96.12 274 THR A N 1
ATOM 2104 C CA . THR A 1 274 ? -11.573 -12.217 -8.219 1.00 96.12 274 THR A CA 1
ATOM 2105 C C . THR A 1 274 ? -10.840 -12.149 -6.878 1.00 96.12 274 THR A C 1
ATOM 2107 O O . THR A 1 274 ? -10.603 -13.157 -6.210 1.00 96.12 274 THR A O 1
ATOM 2110 N N . TYR A 1 275 ? -10.440 -10.934 -6.520 1.00 96.31 275 TYR A N 1
ATOM 2111 C CA . TYR A 1 275 ? -9.764 -10.575 -5.284 1.00 96.31 275 TYR A CA 1
ATOM 2112 C C . TYR A 1 275 ? -10.487 -9.398 -4.638 1.00 96.31 275 TYR A C 1
ATOM 2114 O O . TYR A 1 275 ? -10.978 -8.505 -5.331 1.00 96.31 275 TYR A O 1
ATOM 2122 N N . LEU A 1 276 ? -10.494 -9.368 -3.313 1.00 95.69 276 LEU A N 1
ATOM 2123 C CA . LEU A 1 276 ? -10.874 -8.213 -2.514 1.00 95.69 276 LEU A CA 1
ATOM 2124 C C . LEU A 1 276 ? -9.616 -7.698 -1.829 1.00 95.69 276 LEU A C 1
ATOM 2126 O O . LEU A 1 276 ? -8.936 -8.459 -1.141 1.00 95.69 276 LEU A O 1
ATOM 2130 N N . CYS A 1 277 ? -9.287 -6.429 -2.042 1.00 96.12 277 CYS A N 1
ATOM 2131 C CA . CYS A 1 277 ? -8.058 -5.827 -1.541 1.00 96.12 277 CYS A CA 1
ATOM 2132 C C . CYS A 1 277 ? -8.301 -4.476 -0.871 1.00 96.12 277 CYS A C 1
ATOM 2134 O O . CYS A 1 277 ? -9.302 -3.802 -1.130 1.00 96.12 277 CYS A O 1
ATOM 2136 N N . ILE A 1 278 ? -7.351 -4.072 -0.033 1.00 96.00 278 ILE A N 1
ATOM 2137 C CA . ILE A 1 278 ? -7.308 -2.746 0.583 1.00 96.00 278 ILE A CA 1
ATOM 2138 C C . ILE A 1 278 ? -6.792 -1.743 -0.458 1.00 96.00 278 ILE A C 1
ATOM 2140 O O . ILE A 1 278 ? -5.723 -1.937 -1.032 1.00 96.00 278 ILE A O 1
ATOM 2144 N N . SER A 1 279 ? -7.524 -0.657 -0.699 1.00 96.38 279 SER A N 1
ATOM 2145 C CA . SER A 1 279 ? -7.204 0.351 -1.726 1.00 96.38 279 SER A CA 1
ATOM 2146 C C . SER A 1 279 ? -5.865 1.057 -1.509 1.00 96.38 279 SER A C 1
ATOM 2148 O O . SER A 1 279 ? -5.187 1.442 -2.465 1.00 96.38 279 SER A O 1
ATOM 2150 N N . SER A 1 280 ? -5.484 1.251 -0.247 1.00 95.06 280 SER A N 1
ATOM 2151 C CA . SER A 1 280 ? -4.307 2.022 0.146 1.00 95.06 280 SER A CA 1
ATOM 2152 C C . SER A 1 280 ? -3.011 1.219 0.076 1.00 95.06 280 SER A C 1
ATOM 2154 O O . SER A 1 280 ? -1.984 1.802 -0.261 1.00 95.06 280 SER A O 1
ATOM 2156 N N . THR A 1 281 ? -3.045 -0.088 0.355 1.00 95.94 281 THR A N 1
ATOM 2157 C CA . THR A 1 281 ? -1.853 -0.957 0.353 1.00 95.94 281 THR A CA 1
ATOM 2158 C C . THR A 1 281 ? -1.823 -1.934 -0.819 1.00 95.94 281 THR A C 1
ATOM 2160 O O . THR A 1 281 ? -0.752 -2.398 -1.189 1.00 95.94 281 THR A O 1
ATOM 2163 N N . GLY A 1 282 ? -2.970 -2.238 -1.435 1.00 95.94 282 GLY A N 1
ATOM 2164 C CA . GLY A 1 282 ? -3.108 -3.280 -2.456 1.00 95.94 282 GLY A CA 1
ATOM 2165 C C . GLY A 1 282 ? -3.178 -4.703 -1.893 1.00 95.94 282 GLY A C 1
ATOM 2166 O O . GLY A 1 282 ? -3.310 -5.657 -2.661 1.00 95.94 282 GLY A O 1
ATOM 2167 N N . GLU A 1 283 ? -3.102 -4.871 -0.572 1.00 93.88 283 GLU A N 1
ATOM 2168 C CA . GLU A 1 283 ? -3.077 -6.183 0.072 1.00 93.88 283 GLU A CA 1
ATOM 2169 C C . GLU A 1 283 ? -4.419 -6.900 -0.051 1.00 93.88 283 GLU A C 1
ATOM 2171 O O . GLU A 1 283 ? -5.488 -6.311 0.129 1.00 93.88 283 GLU A O 1
ATOM 2176 N N . VAL A 1 284 ? -4.355 -8.194 -0.357 1.00 93.50 284 VAL A N 1
ATOM 2177 C CA . VAL A 1 284 ? -5.529 -9.048 -0.542 1.00 93.50 284 VAL A CA 1
ATOM 2178 C C . VAL A 1 284 ? -6.082 -9.464 0.818 1.00 93.50 284 VAL A C 1
ATOM 2180 O O . VAL A 1 284 ? -5.375 -10.061 1.620 1.00 93.50 284 VAL A O 1
ATOM 2183 N N . ILE A 1 285 ? -7.368 -9.201 1.044 1.00 92.12 285 ILE A N 1
ATOM 2184 C CA . ILE A 1 285 ? -8.117 -9.567 2.258 1.00 92.12 285 ILE A CA 1
ATOM 2185 C C . ILE A 1 285 ? -9.192 -10.635 2.007 1.00 92.12 285 ILE A C 1
ATOM 2187 O O . ILE A 1 285 ? -9.846 -11.095 2.939 1.00 92.12 285 ILE A O 1
ATOM 2191 N N . GLY A 1 286 ? -9.387 -11.036 0.752 1.00 90.62 286 GLY A N 1
ATOM 2192 C CA . GLY A 1 286 ? -10.310 -12.098 0.358 1.00 90.62 286 GLY A CA 1
ATOM 2193 C C . GLY A 1 286 ? -10.279 -12.347 -1.149 1.00 90.62 286 GLY A C 1
ATOM 2194 O O . GLY A 1 286 ? -9.608 -11.628 -1.889 1.00 90.62 286 GLY A O 1
ATOM 2195 N N . SER A 1 287 ? -11.000 -13.366 -1.613 1.00 89.25 287 SER A N 1
ATOM 2196 C CA . SER A 1 287 ? -11.236 -13.604 -3.044 1.00 89.25 287 SER A CA 1
ATOM 2197 C C . SER A 1 287 ? -12.649 -13.177 -3.438 1.00 89.25 287 SER A C 1
ATOM 2199 O O . SER A 1 287 ? -12.872 -12.017 -3.766 1.00 89.25 287 SER A O 1
ATOM 2201 N N . ASP A 1 288 ? -13.609 -14.091 -3.327 1.00 88.81 288 ASP A N 1
ATOM 2202 C CA . ASP A 1 288 ? -15.012 -13.888 -3.701 1.00 88.81 288 ASP A CA 1
ATOM 2203 C C . ASP A 1 288 ? -15.869 -13.495 -2.494 1.00 88.81 288 ASP A C 1
ATOM 2205 O O . ASP A 1 288 ? -16.881 -12.805 -2.620 1.00 88.81 288 ASP A O 1
ATOM 2209 N N . THR A 1 289 ? -15.438 -13.907 -1.301 1.00 89.94 289 THR A N 1
ATOM 2210 C CA . THR A 1 289 ? -16.134 -13.682 -0.035 1.00 89.94 289 THR A CA 1
ATOM 2211 C C . THR A 1 289 ? -15.196 -13.070 0.998 1.00 89.94 289 THR A C 1
ATOM 2213 O O . THR A 1 289 ? -14.032 -13.459 1.094 1.00 89.94 289 THR A O 1
ATOM 2216 N N . LEU A 1 290 ? -15.720 -12.155 1.815 1.00 91.00 290 LEU A N 1
ATOM 2217 C CA . LEU A 1 290 ? -15.042 -11.647 3.011 1.00 91.00 290 LEU A CA 1
ATOM 2218 C C . LEU A 1 290 ? -15.420 -12.474 4.238 1.00 91.00 290 LEU A C 1
ATOM 2220 O O . LEU A 1 290 ? -16.540 -12.980 4.327 1.00 91.00 290 LEU A O 1
ATOM 2224 N N . ARG A 1 291 ? -14.523 -12.519 5.225 1.00 89.81 291 ARG A N 1
ATOM 2225 C CA . ARG A 1 291 ? -14.843 -12.973 6.585 1.00 89.81 291 ARG A CA 1
ATOM 2226 C C . ARG A 1 291 ? -15.901 -12.058 7.221 1.00 89.81 291 ARG A C 1
ATOM 2228 O O . ARG A 1 291 ? -16.025 -10.894 6.847 1.00 89.81 291 ARG A O 1
ATOM 2235 N N . SER A 1 292 ? -16.678 -12.572 8.173 1.00 90.81 292 SER A N 1
ATOM 2236 C CA . SER A 1 292 ? -17.853 -11.880 8.731 1.00 90.81 292 SER A CA 1
ATOM 2237 C C . SER A 1 292 ? -17.557 -10.511 9.355 1.00 90.81 292 SER A C 1
ATOM 2239 O O . SER A 1 292 ? -18.364 -9.595 9.230 1.00 90.81 292 SER A O 1
ATOM 2241 N N . ASP A 1 293 ? -16.408 -10.341 10.004 1.00 90.44 293 ASP A N 1
ATOM 2242 C CA . ASP A 1 293 ? -15.986 -9.059 10.574 1.00 90.44 293 ASP A CA 1
ATOM 2243 C C . ASP A 1 293 ? -15.644 -8.037 9.482 1.00 90.44 293 ASP A C 1
ATOM 2245 O O . ASP A 1 293 ? -16.075 -6.887 9.553 1.00 90.44 293 ASP A O 1
ATOM 2249 N N . TRP A 1 294 ? -14.948 -8.463 8.425 1.00 92.81 294 TRP A N 1
ATOM 2250 C CA . TRP A 1 294 ? -14.692 -7.645 7.238 1.00 92.81 294 TRP A CA 1
ATOM 2251 C C . TRP A 1 294 ? -15.981 -7.293 6.486 1.00 92.81 294 TRP A C 1
ATOM 2253 O O . TRP A 1 294 ? -16.139 -6.158 6.041 1.00 92.81 294 TRP A O 1
ATOM 2263 N N . GLN A 1 295 ? -16.943 -8.218 6.399 1.00 93.12 295 GLN A N 1
ATOM 2264 C CA . GLN A 1 295 ? -18.285 -7.912 5.894 1.00 93.12 295 GLN A CA 1
ATOM 2265 C C . GLN A 1 295 ? -18.964 -6.846 6.759 1.00 93.12 295 GLN A C 1
ATOM 2267 O O . GLN A 1 295 ? -19.520 -5.893 6.226 1.00 93.12 295 GLN A O 1
ATOM 2272 N N . GLN A 1 296 ? -18.875 -6.943 8.086 1.00 92.62 296 GLN A N 1
ATOM 2273 C CA . GLN A 1 296 ? -19.417 -5.913 8.968 1.00 92.62 296 GLN A CA 1
ATOM 2274 C C . GLN A 1 296 ? -18.702 -4.566 8.784 1.00 92.62 296 GLN A C 1
ATOM 2276 O O . GLN A 1 296 ? -19.354 -3.523 8.804 1.00 92.62 296 GLN A O 1
ATOM 2281 N N . TYR A 1 297 ? -17.386 -4.570 8.562 1.00 92.81 297 TYR A N 1
ATOM 2282 C CA . TYR A 1 297 ? -16.629 -3.357 8.261 1.00 92.81 297 TYR A CA 1
ATOM 2283 C C . TYR A 1 297 ? -17.101 -2.669 6.976 1.00 92.81 297 TYR A C 1
ATOM 2285 O O . TYR A 1 297 ? -17.109 -1.446 6.930 1.00 92.81 297 TYR A O 1
ATOM 2293 N N . THR A 1 298 ? -17.579 -3.401 5.967 1.00 94.56 298 THR A N 1
ATOM 2294 C CA . THR A 1 298 ? -18.098 -2.777 4.729 1.00 94.56 298 THR A CA 1
ATOM 2295 C C . THR A 1 298 ? -19.303 -1.858 4.964 1.00 94.56 298 THR A C 1
ATOM 2297 O O . THR A 1 298 ? -19.604 -1.011 4.130 1.00 94.56 298 THR A O 1
ATOM 2300 N N . LEU A 1 299 ? -19.963 -1.995 6.119 1.00 94.12 299 LEU A N 1
ATOM 2301 C CA . LEU A 1 299 ? -21.067 -1.144 6.563 1.00 94.12 299 LEU A CA 1
ATOM 2302 C C . LEU A 1 299 ? -20.594 0.035 7.434 1.00 94.12 299 LEU A C 1
ATOM 2304 O O . LEU A 1 299 ? -21.392 0.902 7.783 1.00 94.12 299 LEU A O 1
ATOM 2308 N N . SER A 1 300 ? -19.321 0.054 7.835 1.00 92.56 300 SER A N 1
ATOM 2309 C CA . SER A 1 300 ? -18.737 1.104 8.666 1.00 92.56 300 SER A CA 1
ATOM 2310 C C . SER A 1 300 ? -18.487 2.366 7.836 1.00 92.56 300 SER A C 1
ATOM 2312 O O . SER A 1 300 ? -17.866 2.282 6.779 1.00 92.56 300 SER A O 1
ATOM 2314 N N . PRO A 1 301 ? -18.864 3.558 8.333 1.00 92.56 301 PRO A N 1
ATOM 2315 C CA . PRO A 1 301 ? -18.515 4.822 7.685 1.00 92.56 301 PRO A CA 1
ATOM 2316 C C . PRO A 1 301 ? -17.066 5.252 7.966 1.00 92.56 301 PRO A C 1
ATOM 2318 O O . PRO A 1 301 ? -16.598 6.248 7.418 1.00 92.56 301 PRO A O 1
ATOM 2321 N N . LEU A 1 302 ? -16.375 4.571 8.886 1.00 93.75 302 LEU A N 1
ATOM 2322 C CA . LEU A 1 302 ? -15.015 4.918 9.286 1.00 93.75 302 LEU A CA 1
ATOM 2323 C C . LEU A 1 302 ? -13.993 4.377 8.280 1.00 93.75 302 LEU A C 1
ATOM 2325 O O . LEU A 1 302 ? -14.126 3.217 7.886 1.00 93.75 302 LEU A O 1
ATOM 2329 N N . PRO A 1 303 ? -12.944 5.153 7.950 1.00 94.81 303 PRO A N 1
ATOM 2330 C CA . PRO A 1 303 ? -11.839 4.655 7.142 1.00 94.81 303 PRO A CA 1
ATOM 2331 C C . PRO A 1 303 ? -11.049 3.586 7.903 1.00 94.81 303 PRO A C 1
ATOM 2333 O O . PRO A 1 303 ? -11.001 3.580 9.139 1.00 94.81 303 PRO A O 1
ATOM 2336 N N . LEU A 1 304 ? -10.355 2.723 7.167 1.00 94.12 304 LEU A N 1
ATOM 2337 C CA . LEU A 1 304 ? -9.620 1.587 7.715 1.00 94.12 304 LEU A CA 1
ATOM 2338 C C . LEU A 1 304 ? -8.532 2.031 8.702 1.00 94.12 304 LEU A C 1
ATOM 2340 O O . LEU A 1 304 ? -8.327 1.402 9.739 1.00 94.12 304 LEU A O 1
ATOM 2344 N N . SER A 1 305 ? -7.885 3.168 8.430 1.00 94.75 305 SER A N 1
ATOM 2345 C CA . SER A 1 305 ? -6.875 3.771 9.308 1.00 94.75 305 SER A CA 1
ATOM 2346 C C . SER A 1 305 ? -7.420 4.143 10.694 1.00 94.75 305 SER A C 1
ATOM 2348 O O . SER A 1 305 ? -6.683 4.096 11.678 1.00 94.75 305 SER A O 1
ATOM 2350 N N . ALA A 1 306 ? -8.720 4.431 10.821 1.00 95.19 306 ALA A N 1
ATOM 2351 C CA . ALA A 1 306 ? -9.357 4.692 12.112 1.00 95.19 306 ALA A CA 1
ATOM 2352 C C . ALA A 1 306 ? -9.559 3.416 12.952 1.00 95.19 306 ALA A C 1
ATOM 2354 O O . ALA A 1 306 ? -9.826 3.496 14.157 1.00 95.19 306 ALA A O 1
ATOM 2355 N N . LEU A 1 307 ? -9.428 2.231 12.343 1.00 93.94 307 LEU A N 1
ATOM 2356 C CA . LEU A 1 307 ? -9.496 0.947 13.041 1.00 93.94 307 LEU A CA 1
ATOM 2357 C C . LEU A 1 307 ? -8.154 0.511 13.637 1.00 93.94 307 LEU A C 1
ATOM 2359 O O . LEU A 1 307 ? -8.137 -0.422 14.445 1.00 93.94 307 LEU A O 1
ATOM 2363 N N . VAL A 1 308 ? -7.061 1.209 13.307 1.00 95.50 308 VAL A N 1
ATOM 2364 C CA . VAL A 1 308 ? -5.725 0.945 13.851 1.00 95.50 308 VAL A CA 1
ATOM 2365 C C . VAL A 1 308 ? -5.717 1.153 15.366 1.00 95.50 308 VAL A C 1
ATOM 2367 O O . VAL A 1 308 ? -6.094 2.203 15.896 1.00 95.50 308 VAL A O 1
ATOM 2370 N N . LYS A 1 309 ? -5.288 0.117 16.087 1.00 94.88 309 LYS A N 1
ATOM 2371 C CA . LYS A 1 309 ? -5.145 0.088 17.540 1.00 94.88 309 LYS A CA 1
ATOM 2372 C C . LYS A 1 309 ? -3.668 0.143 17.903 1.00 94.88 309 LYS A C 1
ATOM 2374 O O . LYS A 1 309 ? -2.892 -0.731 17.531 1.00 94.88 309 LYS A O 1
ATOM 2379 N N . THR A 1 310 ? -3.325 1.152 18.693 1.00 94.69 310 THR A N 1
ATOM 2380 C CA . THR A 1 310 ? -2.003 1.353 19.289 1.00 94.69 310 THR A CA 1
ATOM 2381 C C . THR A 1 310 ? -2.101 1.370 20.815 1.00 94.69 310 THR A C 1
ATOM 2383 O O . THR A 1 310 ? -3.181 1.617 21.370 1.00 94.69 310 THR A O 1
ATOM 2386 N N . LYS A 1 311 ? -0.973 1.126 21.499 1.00 93.50 311 LYS A N 1
ATOM 2387 C CA . LYS A 1 311 ? -0.847 1.308 22.958 1.00 93.50 311 LYS A CA 1
ATOM 2388 C C . LYS A 1 311 ? -0.898 2.787 23.353 1.00 93.50 311 LYS A C 1
ATOM 2390 O O . LYS A 1 311 ? -1.604 3.141 24.292 1.00 93.50 311 LYS A O 1
ATOM 2395 N N . ASP A 1 312 ? -0.235 3.649 22.584 1.00 95.31 312 ASP A N 1
ATOM 2396 C CA . ASP A 1 312 ? -0.210 5.099 22.795 1.00 95.31 312 ASP A CA 1
ATOM 2397 C C . ASP A 1 312 ? -1.088 5.834 21.771 1.00 95.31 312 ASP A C 1
ATOM 2399 O O . ASP A 1 312 ? -0.625 6.369 20.764 1.00 95.31 312 ASP A O 1
ATOM 2403 N N . LYS A 1 313 ? -2.397 5.861 22.027 1.00 95.56 313 LYS A N 1
ATOM 2404 C CA . LYS A 1 313 ? -3.361 6.554 21.154 1.00 95.56 313 LYS A CA 1
ATOM 2405 C C . LYS A 1 313 ? -3.275 8.076 21.241 1.00 95.56 313 LYS A C 1
ATOM 2407 O O . LYS A 1 313 ? -3.792 8.756 20.359 1.00 95.56 313 LYS A O 1
ATOM 2412 N N . THR A 1 314 ? -2.685 8.602 22.312 1.00 97.06 314 THR A N 1
ATOM 2413 C CA . THR A 1 314 ? -2.626 10.044 22.567 1.00 97.06 314 THR A CA 1
ATOM 2414 C C . THR A 1 314 ? -1.561 10.689 21.692 1.00 97.06 314 THR A C 1
ATOM 2416 O O . THR A 1 314 ? -1.840 11.692 21.034 1.00 97.06 314 THR A O 1
ATOM 2419 N N . ASN A 1 315 ? -0.363 10.097 21.651 1.00 97.38 315 ASN A N 1
ATOM 2420 C CA . ASN A 1 315 ? 0.742 10.626 20.853 1.00 97.38 315 ASN A CA 1
ATOM 2421 C C . ASN A 1 315 ? 0.795 10.027 19.444 1.00 97.38 315 ASN A C 1
ATOM 2423 O O . ASN A 1 315 ? 1.301 10.691 18.539 1.00 97.38 315 ASN A O 1
ATOM 2427 N N . PHE A 1 316 ? 0.248 8.821 19.249 1.00 97.75 316 PHE A N 1
ATOM 2428 C CA . PHE A 1 316 ? 0.222 8.120 17.962 1.00 97.75 316 PHE A CA 1
ATOM 2429 C C . PHE A 1 316 ? -1.204 7.713 17.549 1.00 97.75 316 PHE A C 1
ATOM 2431 O O . PHE A 1 316 ? -1.504 6.514 17.430 1.00 97.75 316 PHE A O 1
ATOM 2438 N N . PRO A 1 317 ? -2.122 8.680 17.341 1.00 97.25 317 PRO A N 1
ATOM 2439 C CA . PRO A 1 317 ? -3.448 8.384 16.810 1.00 97.25 317 PRO A CA 1
ATOM 2440 C C . PRO A 1 317 ? -3.321 7.716 15.435 1.00 97.25 317 PRO A C 1
ATOM 2442 O O . PRO A 1 317 ? -2.631 8.213 14.549 1.00 97.25 317 PRO A O 1
ATOM 2445 N N . GLY A 1 318 ? -3.949 6.549 15.271 1.00 96.06 318 GLY A N 1
ATOM 2446 C CA . GLY A 1 318 ? -3.836 5.765 14.038 1.00 96.06 318 GLY A CA 1
ATOM 2447 C C . GLY A 1 318 ? -2.408 5.305 13.718 1.00 96.06 318 GLY A C 1
ATOM 2448 O O . GLY A 1 318 ? -2.120 5.031 12.563 1.00 96.06 318 GLY A O 1
ATOM 2449 N N . GLY A 1 319 ? -1.501 5.253 14.703 1.00 97.38 319 GLY A N 1
ATOM 2450 C CA . GLY A 1 319 ? -0.118 4.807 14.496 1.00 97.38 319 GLY A CA 1
ATOM 2451 C C . GLY A 1 319 ? 0.869 5.872 14.030 1.00 97.38 319 GLY A C 1
ATOM 2452 O O . GLY A 1 319 ? 2.041 5.546 13.866 1.00 97.38 319 GLY A O 1
ATOM 2453 N N . ILE A 1 320 ? 0.439 7.123 13.850 1.00 98.44 320 ILE A N 1
ATOM 2454 C CA . ILE A 1 320 ? 1.275 8.212 13.325 1.00 98.44 320 ILE A CA 1
ATOM 2455 C C . ILE A 1 320 ? 1.470 9.277 14.403 1.00 98.44 320 ILE A C 1
ATOM 2457 O O . ILE A 1 320 ? 0.509 9.684 15.053 1.00 98.44 320 ILE A O 1
ATOM 2461 N N . SER A 1 321 ? 2.704 9.750 14.583 1.00 98.38 321 SER A N 1
ATOM 2462 C CA . SER A 1 321 ? 3.030 10.803 15.546 1.00 98.38 321 SER A CA 1
ATOM 2463 C C . SER A 1 321 ? 2.203 12.059 15.288 1.00 98.38 321 SER A C 1
ATOM 2465 O O . SER A 1 321 ? 2.336 12.696 14.243 1.00 98.38 321 SER A O 1
ATOM 2467 N N . LYS A 1 322 ? 1.406 12.461 16.282 1.00 98.12 322 LYS A N 1
ATOM 2468 C CA . LYS A 1 322 ? 0.568 13.663 16.226 1.00 98.12 322 LYS A CA 1
ATOM 2469 C C . LYS A 1 322 ? 1.392 14.922 15.926 1.00 98.12 322 LYS A C 1
ATOM 2471 O O . LYS A 1 322 ? 1.052 15.678 15.025 1.00 98.12 322 LYS A O 1
ATOM 2476 N N . ALA A 1 323 ? 2.504 15.104 16.639 1.00 97.81 323 ALA A N 1
ATOM 2477 C CA . ALA A 1 323 ? 3.358 16.286 16.510 1.00 97.81 323 ALA A CA 1
ATOM 2478 C C . ALA A 1 323 ? 4.046 16.399 15.137 1.00 97.81 323 ALA A C 1
ATOM 2480 O O . ALA A 1 323 ? 4.361 17.501 14.687 1.00 97.81 323 ALA A O 1
ATOM 2481 N N . TRP A 1 324 ? 4.320 15.272 14.473 1.00 98.25 324 TRP A N 1
ATOM 2482 C CA . TRP A 1 324 ? 4.833 15.283 13.103 1.00 98.25 324 TRP A CA 1
ATOM 2483 C C . TRP A 1 324 ? 3.707 15.442 12.080 1.00 98.25 324 TRP A C 1
ATOM 2485 O O . TRP A 1 324 ? 3.854 16.227 11.148 1.00 98.25 324 TRP A O 1
ATOM 2495 N N . ALA A 1 325 ? 2.571 14.768 12.276 1.00 97.69 325 ALA A N 1
ATOM 2496 C CA . ALA A 1 325 ? 1.429 14.841 11.371 1.00 97.69 325 ALA A CA 1
ATOM 2497 C C . ALA A 1 325 ? 0.900 16.276 11.192 1.00 97.69 325 ALA A C 1
ATOM 2499 O O . ALA A 1 325 ? 0.520 16.647 10.089 1.00 97.69 325 ALA A O 1
ATOM 2500 N N . GLU A 1 326 ? 0.946 17.102 12.244 1.00 97.69 326 GLU A N 1
ATOM 2501 C CA . GLU A 1 326 ? 0.556 18.523 12.207 1.00 97.69 326 GLU A CA 1
ATOM 2502 C C . GLU A 1 326 ? 1.398 19.384 11.244 1.00 97.69 326 GLU A C 1
ATOM 2504 O O . GLU A 1 326 ? 0.953 20.453 10.832 1.00 97.69 326 GLU A O 1
ATOM 2509 N N . ARG A 1 327 ? 2.601 18.929 10.871 1.00 97.56 327 ARG A N 1
ATOM 2510 C CA . ARG A 1 327 ? 3.523 19.630 9.959 1.00 97.56 327 ARG A CA 1
ATOM 2511 C C . ARG A 1 327 ? 3.829 18.862 8.671 1.00 97.56 327 ARG A C 1
ATOM 2513 O O . ARG A 1 327 ? 4.570 19.369 7.832 1.00 97.56 327 ARG A O 1
ATOM 2520 N N . ALA A 1 328 ? 3.317 17.642 8.542 1.00 96.50 328 ALA A N 1
ATOM 2521 C CA . ALA A 1 328 ? 3.544 16.790 7.387 1.00 96.50 328 ALA A CA 1
ATOM 2522 C C . ALA A 1 328 ? 2.709 17.262 6.193 1.00 96.50 328 ALA A C 1
ATOM 2524 O O . ALA A 1 328 ? 1.600 17.782 6.334 1.00 96.50 328 ALA A O 1
ATOM 2525 N N . THR A 1 329 ? 3.240 17.061 4.994 1.00 95.62 329 THR A N 1
ATOM 2526 C CA . THR A 1 329 ? 2.486 17.271 3.758 1.00 95.62 329 THR A CA 1
ATOM 2527 C C . THR A 1 329 ? 1.433 16.169 3.564 1.00 95.62 329 THR A C 1
ATOM 2529 O O . THR A 1 329 ? 1.581 15.075 4.118 1.00 95.62 329 THR A O 1
ATOM 2532 N N . PRO A 1 330 ? 0.373 16.406 2.764 1.00 94.50 330 PRO A N 1
ATOM 2533 C CA . PRO A 1 330 ? -0.629 15.376 2.464 1.00 94.50 330 PRO A CA 1
ATOM 2534 C C . PRO A 1 330 ? -0.014 14.085 1.905 1.00 94.50 330 PRO A C 1
ATOM 2536 O O . PRO A 1 330 ? -0.423 12.982 2.261 1.00 94.50 330 PRO A O 1
ATOM 2539 N N . ASP A 1 331 ? 1.021 14.246 1.091 1.00 93.06 331 ASP A N 1
ATOM 2540 C CA . ASP A 1 331 ? 1.809 13.193 0.462 1.00 93.06 331 ASP A CA 1
ATOM 2541 C C . ASP A 1 331 ? 2.536 12.314 1.488 1.00 93.06 331 ASP A C 1
ATOM 2543 O O . ASP A 1 331 ? 2.413 11.087 1.487 1.00 93.06 331 ASP A O 1
ATOM 2547 N N . GLU A 1 332 ? 3.243 12.944 2.426 1.00 95.88 332 GLU A N 1
ATOM 2548 C CA . GLU A 1 332 ? 3.916 12.250 3.526 1.00 95.88 332 GLU A CA 1
ATOM 2549 C C . GLU A 1 332 ? 2.917 11.543 4.446 1.00 95.88 332 GLU A C 1
ATOM 2551 O O . GLU A 1 332 ? 3.175 10.420 4.879 1.00 95.88 332 GLU A O 1
ATOM 2556 N N . LEU A 1 333 ? 1.760 12.158 4.714 1.00 96.75 333 LEU A N 1
ATOM 2557 C CA . LEU A 1 333 ? 0.688 11.541 5.498 1.00 96.75 333 LEU A CA 1
ATOM 2558 C C . LEU A 1 333 ? 0.082 10.324 4.793 1.00 96.75 333 LEU A C 1
ATOM 2560 O O . LEU A 1 333 ? -0.223 9.327 5.454 1.00 96.75 333 LEU A O 1
ATOM 2564 N N . ALA A 1 334 ? -0.066 10.373 3.467 1.00 95.50 334 ALA A N 1
ATOM 2565 C CA . ALA A 1 334 ? -0.534 9.238 2.682 1.00 95.50 334 ALA A CA 1
ATOM 2566 C C . ALA A 1 334 ? 0.456 8.069 2.773 1.00 95.50 334 ALA A C 1
ATOM 2568 O O . ALA A 1 334 ? 0.051 6.953 3.102 1.00 95.50 334 ALA A O 1
ATOM 2569 N N . VAL A 1 335 ? 1.756 8.324 2.578 1.00 96.69 335 VAL A N 1
ATOM 2570 C CA . VAL A 1 335 ? 2.802 7.296 2.728 1.00 96.69 335 VAL A CA 1
ATOM 2571 C C . VAL A 1 335 ? 2.859 6.765 4.161 1.00 96.69 335 VAL A C 1
ATOM 2573 O O . VAL A 1 335 ? 2.904 5.552 4.350 1.00 96.69 335 VAL A O 1
ATOM 2576 N N . ALA A 1 336 ? 2.784 7.634 5.174 1.00 98.00 336 ALA A N 1
ATOM 2577 C CA . ALA A 1 336 ? 2.751 7.226 6.579 1.00 98.00 336 ALA A CA 1
ATOM 2578 C C . ALA A 1 336 ? 1.557 6.314 6.882 1.00 98.00 336 ALA A C 1
ATOM 2580 O O . ALA A 1 336 ? 1.712 5.290 7.543 1.00 98.00 336 ALA A O 1
ATOM 2581 N N . THR A 1 337 ? 0.374 6.654 6.365 1.00 97.50 337 THR A N 1
ATOM 2582 C CA . THR A 1 337 ? -0.842 5.848 6.535 1.00 97.50 337 THR A CA 1
ATOM 2583 C C . THR A 1 337 ? -0.683 4.473 5.896 1.00 97.50 337 THR A C 1
ATOM 2585 O O . THR A 1 337 ? -1.002 3.466 6.524 1.00 97.50 337 THR A O 1
ATOM 2588 N N . ARG A 1 338 ? -0.145 4.409 4.673 1.00 97.25 338 ARG A N 1
ATOM 2589 C CA . ARG A 1 338 ? 0.139 3.138 3.993 1.00 97.25 338 ARG A CA 1
ATOM 2590 C C . ARG A 1 338 ? 1.160 2.308 4.764 1.00 97.25 338 ARG A C 1
ATOM 2592 O O . ARG A 1 338 ? 0.916 1.131 4.990 1.00 97.25 338 ARG A O 1
ATOM 2599 N N . ALA A 1 339 ? 2.243 2.932 5.228 1.00 97.12 339 ALA A N 1
ATOM 2600 C CA . ALA A 1 339 ? 3.281 2.282 6.023 1.00 97.12 339 ALA A CA 1
ATOM 2601 C C . ALA A 1 339 ? 2.761 1.774 7.375 1.00 97.12 339 ALA A C 1
ATOM 2603 O O . ALA A 1 339 ? 3.237 0.760 7.877 1.00 97.12 339 ALA A O 1
ATOM 2604 N N . VAL A 1 340 ? 1.786 2.452 7.987 1.00 97.31 340 VAL A N 1
ATOM 2605 C CA . VAL A 1 340 ? 1.087 1.929 9.168 1.00 97.31 340 VAL A CA 1
ATOM 2606 C C . VAL A 1 340 ? 0.253 0.709 8.799 1.00 97.31 340 VAL A C 1
ATOM 2608 O O . VAL A 1 340 ? 0.366 -0.312 9.471 1.00 97.31 340 VAL A O 1
ATOM 2611 N N . LEU A 1 341 ? -0.580 0.802 7.761 1.00 96.06 341 LEU A N 1
ATOM 2612 C CA . LEU A 1 341 ? -1.495 -0.276 7.385 1.00 96.06 341 LEU A CA 1
ATOM 2613 C C . LEU A 1 341 ? -0.742 -1.545 6.966 1.00 96.06 341 LEU A C 1
ATOM 2615 O O . LEU A 1 341 ? -1.089 -2.617 7.450 1.00 96.06 341 LEU A O 1
ATOM 2619 N N . SER A 1 342 ? 0.332 -1.412 6.185 1.00 94.25 342 SER A N 1
ATOM 2620 C CA . SER A 1 342 ? 1.214 -2.521 5.790 1.00 94.25 342 SER A CA 1
ATOM 2621 C C . SER A 1 342 ? 1.994 -3.136 6.960 1.00 94.25 342 SER A C 1
ATOM 2623 O O . SER A 1 342 ? 2.453 -4.270 6.873 1.00 94.25 342 SER A O 1
ATOM 2625 N N . SER A 1 343 ? 2.174 -2.389 8.058 1.00 94.50 343 SER A N 1
ATOM 2626 C CA . SER A 1 343 ? 2.853 -2.867 9.274 1.00 94.50 343 SER A CA 1
ATOM 2627 C C . SER A 1 343 ? 1.877 -3.375 10.335 1.00 94.50 343 SER A C 1
ATOM 2629 O O . SER A 1 343 ? 2.304 -3.849 11.389 1.00 94.50 343 SER A O 1
ATOM 2631 N N . CYS A 1 344 ? 0.568 -3.241 10.109 1.00 93.88 344 CYS A N 1
ATOM 2632 C CA . CYS A 1 344 ? -0.415 -3.794 11.022 1.00 93.88 344 CYS A CA 1
ATOM 2633 C C . CYS A 1 344 ? -0.390 -5.316 10.919 1.00 93.88 344 CYS A C 1
ATOM 2635 O O . CYS A 1 344 ? -0.381 -5.885 9.829 1.00 93.88 344 CYS A O 1
ATOM 2637 N N . MET A 1 345 ? -0.483 -5.984 12.066 1.00 84.00 345 MET A N 1
ATOM 2638 C CA . MET A 1 345 ? -0.890 -7.379 12.072 1.00 84.00 345 MET A CA 1
ATOM 2639 C C . MET A 1 345 ? -2.322 -7.422 11.553 1.00 84.00 345 MET A C 1
ATOM 2641 O O . MET A 1 345 ? -3.267 -6.999 12.230 1.00 84.00 345 MET A O 1
ATOM 2645 N N . LEU A 1 346 ? -2.467 -7.866 10.307 1.00 72.00 346 LEU A N 1
ATOM 2646 C CA . LEU A 1 346 ? -3.772 -8.064 9.719 1.00 72.00 346 LEU A CA 1
ATOM 2647 C C . LEU A 1 346 ? -4.384 -9.312 10.329 1.00 72.00 346 LEU A C 1
ATOM 2649 O O . LEU A 1 346 ? -3.796 -10.392 10.402 1.00 72.00 346 LEU A O 1
ATOM 2653 N N . ASN A 1 347 ? -5.621 -9.131 10.744 1.00 68.56 347 ASN A N 1
ATOM 2654 C CA . ASN A 1 347 ? -6.519 -10.194 11.101 1.00 68.56 347 ASN A CA 1
ATOM 2655 C C . ASN A 1 347 ? -6.628 -11.147 9.895 1.00 68.56 347 ASN A C 1
ATOM 2657 O O . ASN A 1 347 ? -7.254 -10.787 8.898 1.00 68.56 347 ASN A O 1
ATOM 2661 N N . SER A 1 348 ? -5.940 -12.296 9.965 1.00 54.16 348 SER A N 1
ATOM 2662 C CA . SER A 1 348 ? -5.690 -13.179 8.815 1.00 54.16 348 SER A CA 1
ATOM 2663 C C . SER A 1 348 ? -6.946 -13.400 7.975 1.00 54.16 348 SER A C 1
ATOM 2665 O O . SER A 1 348 ? -8.001 -13.751 8.501 1.00 54.16 348 SER A O 1
ATOM 2667 N N . PHE A 1 349 ? -6.809 -13.238 6.661 1.00 62.22 349 PHE A N 1
ATOM 2668 C CA . PHE A 1 349 ? -7.886 -13.348 5.670 1.00 62.22 349 PHE A CA 1
ATOM 2669 C C . PHE A 1 349 ? -8.626 -14.696 5.731 1.00 62.22 349 PHE A C 1
ATOM 2671 O O . PHE A 1 349 ? -9.823 -14.756 5.465 1.00 6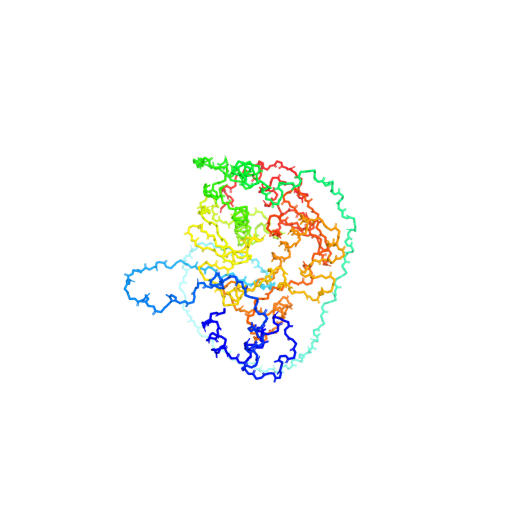2.22 349 PHE A O 1
ATOM 2678 N N . ALA A 1 350 ? -7.921 -15.767 6.112 1.00 59.22 350 ALA A N 1
ATOM 2679 C CA . ALA A 1 350 ? -8.462 -17.123 6.252 1.00 59.22 350 ALA A CA 1
ATOM 2680 C C . ALA A 1 350 ? -8.344 -17.680 7.685 1.00 59.22 350 ALA A C 1
ATOM 2682 O O . ALA A 1 350 ? -8.688 -18.835 7.932 1.00 59.22 350 ALA A O 1
ATOM 2683 N N . GLY A 1 351 ? -7.822 -16.885 8.622 1.00 70.94 351 GLY A N 1
ATOM 2684 C CA . GLY A 1 351 ? -7.543 -17.318 9.988 1.00 70.94 351 GLY A CA 1
ATOM 2685 C C . GLY A 1 351 ? -8.637 -16.952 10.983 1.00 70.94 351 GLY A C 1
ATOM 2686 O O . GLY A 1 351 ? -9.604 -16.251 10.670 1.00 70.94 351 GLY A O 1
ATOM 2687 N N . GLU A 1 352 ? -8.446 -17.413 12.218 1.00 81.81 352 GLU A N 1
ATOM 2688 C CA . GLU A 1 352 ? -9.283 -17.027 13.353 1.00 81.81 352 GLU A CA 1
ATOM 2689 C C . GLU A 1 352 ? -9.244 -15.506 13.547 1.00 81.81 352 GLU A C 1
ATOM 2691 O O . GLU A 1 352 ? -8.204 -14.857 13.390 1.00 81.81 352 GLU A O 1
ATOM 2696 N N . GLN A 1 353 ? -10.394 -14.926 13.878 1.00 86.19 353 GLN A N 1
ATOM 2697 C CA . GLN A 1 353 ? -10.470 -13.520 14.238 1.00 86.19 353 GLN A CA 1
ATOM 2698 C C . GLN A 1 353 ? -9.776 -13.286 15.582 1.00 86.19 353 GLN A C 1
ATOM 2700 O O . GLN A 1 353 ? -10.059 -13.961 16.571 1.00 86.19 353 GLN A O 1
ATOM 2705 N N . ARG A 1 354 ? -8.899 -12.286 15.625 1.00 87.44 354 ARG A N 1
ATOM 2706 C CA . ARG A 1 354 ? -8.123 -11.893 16.799 1.00 87.44 354 ARG A CA 1
ATOM 2707 C C . ARG A 1 354 ? -8.404 -10.437 17.149 1.00 87.44 354 ARG A C 1
ATOM 2709 O O . ARG A 1 354 ? -8.444 -9.568 16.285 1.00 87.44 354 ARG A O 1
ATOM 2716 N N . SER A 1 355 ? -8.598 -10.152 18.426 1.00 90.19 355 SER A N 1
ATOM 2717 C CA . SER A 1 355 ? -8.594 -8.783 18.946 1.00 90.19 355 SER A CA 1
ATOM 2718 C C . SER A 1 355 ? -7.180 -8.196 18.945 1.00 90.19 355 SER A C 1
ATOM 2720 O O . SER A 1 355 ? -6.186 -8.923 18.911 1.00 90.19 355 SER A O 1
ATOM 2722 N N . ALA A 1 356 ? -7.070 -6.875 19.060 1.00 89.56 356 ALA A N 1
ATOM 2723 C CA . ALA A 1 356 ? -5.796 -6.177 19.182 1.00 89.56 356 ALA A CA 1
ATOM 2724 C C . ALA A 1 356 ? -4.977 -6.644 20.390 1.00 89.56 356 ALA A C 1
ATOM 2726 O O . ALA A 1 356 ? -3.760 -6.756 20.295 1.00 89.56 356 ALA A O 1
ATOM 2727 N N . VAL A 1 357 ? -5.638 -6.980 21.502 1.00 90.44 357 VAL A N 1
ATOM 2728 C CA . VAL A 1 357 ? -4.969 -7.547 22.683 1.00 90.44 357 VAL A CA 1
ATOM 2729 C C . VAL A 1 357 ? -4.391 -8.921 22.364 1.00 90.44 357 VAL A C 1
ATOM 2731 O O . VAL A 1 357 ? -3.266 -9.217 22.759 1.00 90.44 357 VAL A O 1
ATOM 2734 N N . GLN A 1 358 ? -5.133 -9.749 21.624 1.00 90.31 358 GLN A N 1
ATOM 2735 C CA . GLN A 1 358 ? -4.658 -11.076 21.251 1.00 90.31 358 GLN A CA 1
ATOM 2736 C C . GLN A 1 358 ? -3.477 -11.017 20.287 1.00 90.31 358 GLN A C 1
ATOM 2738 O O . GLN A 1 358 ? -2.508 -11.744 20.486 1.00 90.31 358 GLN A O 1
ATOM 2743 N N . MET A 1 359 ? -3.547 -10.132 19.289 1.00 91.12 359 MET A N 1
ATOM 2744 C CA . MET A 1 359 ? -2.438 -9.885 18.367 1.00 91.12 359 MET A CA 1
ATOM 2745 C C . MET A 1 359 ? -1.208 -9.343 19.108 1.00 91.12 359 MET A C 1
ATOM 2747 O O . MET A 1 359 ? -0.102 -9.797 18.843 1.00 91.12 359 MET A O 1
ATOM 2751 N N . ASP A 1 360 ? -1.387 -8.458 20.097 1.00 91.00 360 ASP A N 1
ATOM 2752 C CA . ASP A 1 360 ? -0.282 -7.989 20.945 1.00 91.00 360 ASP A CA 1
ATOM 2753 C C . ASP A 1 360 ? 0.343 -9.115 21.765 1.00 91.00 360 ASP A C 1
ATOM 2755 O O . ASP A 1 360 ? 1.563 -9.227 21.823 1.00 91.00 360 ASP A O 1
ATOM 2759 N N . SER A 1 361 ? -0.456 -9.974 22.403 1.00 90.19 361 SER A N 1
ATOM 2760 C CA . SER A 1 361 ? 0.160 -11.034 23.210 1.00 90.19 361 SER A CA 1
ATOM 2761 C C . SER A 1 361 ? 0.763 -12.145 22.352 1.00 90.19 361 SER A C 1
ATOM 2763 O O . SER A 1 361 ? 1.792 -12.677 22.743 1.00 90.19 361 SER A O 1
ATOM 2765 N N . GLU A 1 362 ? 0.230 -12.425 21.159 1.00 89.25 362 GLU A N 1
ATOM 2766 C CA . GLU A 1 362 ? 0.901 -13.288 20.176 1.00 89.25 362 GLU A CA 1
ATOM 2767 C C . GLU A 1 362 ? 2.238 -12.696 19.719 1.00 89.25 362 GLU A C 1
ATOM 2769 O O . GLU A 1 362 ? 3.241 -13.404 19.721 1.00 89.25 362 GLU A O 1
ATOM 2774 N N . TRP A 1 363 ? 2.274 -11.395 19.415 1.00 87.12 363 TRP A N 1
ATOM 2775 C CA . TRP A 1 363 ? 3.509 -10.675 19.099 1.00 87.12 363 TRP A CA 1
ATOM 2776 C C . TRP A 1 363 ? 4.555 -10.788 20.220 1.00 87.12 363 TRP A C 1
ATOM 2778 O O . TRP A 1 363 ? 5.751 -10.882 19.965 1.00 87.12 363 TRP A O 1
ATOM 2788 N N . LEU A 1 364 ? 4.102 -10.818 21.475 1.00 88.94 364 LEU A N 1
ATOM 2789 C CA . LEU A 1 364 ? 4.948 -11.001 22.656 1.00 88.94 364 LEU A CA 1
ATOM 2790 C C . LEU A 1 364 ? 5.247 -12.478 22.988 1.00 88.94 364 LEU A C 1
ATOM 2792 O O . LEU A 1 364 ? 5.891 -12.741 24.003 1.00 88.94 364 LEU A O 1
ATOM 2796 N N . GLY A 1 365 ? 4.772 -13.443 22.194 1.00 91.38 365 GLY A N 1
ATOM 2797 C CA . GLY A 1 365 ? 4.951 -14.878 22.451 1.00 91.38 365 GLY A CA 1
ATOM 2798 C C . GLY A 1 365 ? 4.170 -15.409 23.662 1.00 91.38 365 GLY A C 1
ATOM 2799 O O . GLY A 1 365 ? 4.520 -16.442 24.233 1.00 91.38 365 GLY A O 1
ATOM 2800 N N . MET A 1 366 ? 3.121 -14.705 24.086 1.00 89.19 366 MET A N 1
ATOM 2801 C CA . MET A 1 366 ? 2.310 -15.035 25.255 1.00 89.19 366 MET A CA 1
ATOM 2802 C C . MET A 1 366 ? 1.069 -15.859 24.861 1.00 89.19 366 MET A C 1
ATOM 2804 O O . MET A 1 366 ? 0.384 -15.526 23.890 1.00 89.19 366 MET A O 1
ATOM 2808 N N . PRO A 1 367 ? 0.718 -16.914 25.623 1.00 83.94 367 PRO A N 1
ATOM 2809 C CA . PRO A 1 367 ? -0.467 -17.720 25.350 1.00 83.94 367 PRO A CA 1
ATOM 2810 C C . PRO A 1 367 ? -1.745 -16.916 25.608 1.00 83.94 367 PRO A C 1
ATOM 2812 O O . PRO A 1 367 ? -1.884 -16.273 26.649 1.00 83.94 367 PRO A O 1
ATOM 2815 N N . ASN A 1 368 ? -2.711 -17.008 24.692 1.00 82.44 368 ASN A N 1
ATOM 2816 C CA . ASN A 1 368 ? -3.955 -16.249 24.764 1.00 82.44 368 ASN A CA 1
ATOM 2817 C C . ASN A 1 368 ? -5.205 -17.122 24.785 1.00 82.44 368 ASN A C 1
ATOM 2819 O O . ASN A 1 368 ? -5.294 -18.140 24.103 1.00 82.44 368 ASN A O 1
ATOM 2823 N N . LYS A 1 369 ? -6.205 -16.674 25.551 1.00 76.38 369 LYS A N 1
ATOM 2824 C CA . LYS A 1 369 ? -7.561 -17.233 25.516 1.00 76.38 369 LYS A CA 1
ATOM 2825 C C . LYS A 1 369 ? -8.362 -16.557 24.401 1.00 76.38 369 LYS A C 1
ATOM 2827 O O . LYS A 1 369 ? -8.213 -15.357 24.165 1.00 76.38 369 LYS A O 1
ATOM 2832 N N . SER A 1 370 ? -9.183 -17.336 23.701 1.00 69.62 370 SER A N 1
ATOM 2833 C CA . SER A 1 370 ? -9.967 -16.843 22.567 1.00 69.62 370 SER A CA 1
ATOM 2834 C C . SER A 1 370 ? -11.115 -15.938 23.038 1.00 69.62 370 SER A C 1
ATOM 2836 O O . SER A 1 370 ? -11.999 -16.371 23.779 1.00 69.62 370 SER A O 1
ATOM 2838 N N . HIS A 1 371 ? -11.091 -14.672 22.617 1.00 69.94 371 HIS A N 1
ATOM 2839 C CA . HIS A 1 371 ? -12.227 -13.759 22.667 1.00 69.94 371 HIS A CA 1
ATOM 2840 C C . HIS A 1 371 ? -12.410 -13.129 21.285 1.00 69.94 371 HIS A C 1
ATOM 2842 O O . HIS A 1 371 ? -11.717 -12.177 20.929 1.00 69.94 371 HIS A O 1
ATOM 2848 N N . SER A 1 372 ? -13.352 -13.658 20.505 1.00 65.88 372 SER A N 1
ATOM 2849 C CA . SER A 1 372 ? -13.719 -13.091 19.209 1.00 65.88 372 SER A CA 1
ATOM 2850 C C . SER A 1 372 ? -14.589 -11.845 19.405 1.00 65.88 372 SER A C 1
ATOM 2852 O O . SER A 1 372 ? -15.709 -11.930 19.919 1.00 65.88 372 SER A O 1
ATOM 2854 N N . GLY A 1 373 ? -14.085 -10.681 18.992 1.00 78.06 373 GLY A N 1
ATOM 2855 C CA . GLY A 1 373 ? -14.930 -9.511 18.740 1.00 78.06 373 GLY A CA 1
ATOM 2856 C C . GLY A 1 373 ? -15.810 -9.722 17.502 1.00 78.06 373 GLY A C 1
ATOM 2857 O O . GLY A 1 373 ? -15.680 -10.722 16.813 1.00 78.06 373 GLY A O 1
ATOM 2858 N N . LEU A 1 374 ? -16.709 -8.784 17.197 1.00 80.50 374 LEU A N 1
ATOM 2859 C CA . LEU A 1 374 ? -17.447 -8.773 15.917 1.00 80.50 374 LEU A CA 1
ATOM 2860 C C . LEU A 1 374 ? -16.836 -7.797 14.900 1.00 80.50 374 LEU A C 1
ATOM 2862 O O . LEU A 1 374 ? -17.124 -7.862 13.713 1.00 80.50 374 LEU A O 1
ATOM 2866 N N . THR A 1 375 ? -15.978 -6.889 15.359 1.00 89.56 375 THR A N 1
ATOM 2867 C CA . THR A 1 375 ? -15.407 -5.817 14.542 1.00 89.56 375 THR A CA 1
ATOM 2868 C C . THR A 1 375 ? -13.992 -6.149 14.097 1.00 89.56 375 THR A C 1
ATOM 2870 O O . THR A 1 375 ? -13.228 -6.739 14.865 1.00 89.56 375 THR A O 1
ATOM 2873 N N . VAL A 1 376 ? -13.626 -5.699 12.894 1.00 91.31 376 VAL A N 1
ATOM 2874 C CA . VAL A 1 376 ? -12.230 -5.693 12.446 1.00 91.31 376 VAL A CA 1
ATOM 2875 C C . VAL A 1 376 ? -11.415 -4.823 13.397 1.00 91.31 376 VAL A C 1
ATOM 2877 O O . VAL A 1 376 ? -11.762 -3.673 13.675 1.00 91.31 376 VAL A O 1
ATOM 2880 N N . GLU A 1 377 ? -10.318 -5.381 13.888 1.00 90.75 377 GLU A N 1
ATOM 2881 C CA . GLU A 1 377 ? -9.286 -4.642 14.599 1.00 90.75 377 GLU A CA 1
ATOM 2882 C C . GLU A 1 377 ? -7.963 -4.837 13.868 1.00 90.75 377 GLU A C 1
ATOM 2884 O O . GLU A 1 377 ? -7.646 -5.954 13.451 1.00 90.75 377 GLU A O 1
ATOM 2889 N N . LEU A 1 378 ? -7.213 -3.745 13.714 1.00 93.00 378 LEU A N 1
ATOM 2890 C CA . LEU A 1 378 ? -5.870 -3.745 13.146 1.00 93.00 378 LEU A CA 1
ATOM 2891 C C . LEU A 1 378 ? -4.898 -3.401 14.266 1.00 93.00 378 LEU A C 1
ATOM 2893 O O . LEU A 1 378 ? -4.988 -2.310 14.831 1.00 93.00 378 LEU A O 1
ATOM 2897 N N . TYR A 1 379 ? -4.015 -4.323 14.636 1.00 94.62 379 TYR A N 1
ATOM 2898 C CA . TYR A 1 379 ? -3.038 -4.057 15.688 1.00 94.62 379 TYR A CA 1
ATOM 2899 C C . TYR A 1 379 ? -1.729 -3.560 15.091 1.00 94.62 379 TYR A C 1
ATOM 2901 O O . TYR A 1 379 ? -1.156 -4.218 14.225 1.00 94.62 379 TYR A O 1
ATOM 2909 N N . LEU A 1 380 ? -1.246 -2.424 15.593 1.00 95.56 380 LEU A N 1
ATOM 2910 C CA . LEU A 1 380 ? 0.080 -1.910 15.278 1.00 95.56 380 LEU A CA 1
ATOM 2911 C C . LEU A 1 380 ? 0.960 -1.981 16.535 1.00 95.56 380 LEU A C 1
ATOM 2913 O O . LEU A 1 380 ? 0.705 -1.227 17.488 1.00 95.56 380 LEU A O 1
ATOM 2917 N N . PRO A 1 381 ? 2.002 -2.836 16.545 1.00 95.12 381 PRO A N 1
ATOM 2918 C CA . PRO A 1 381 ? 2.979 -2.870 17.624 1.00 95.12 381 PRO A CA 1
ATOM 2919 C C . PRO A 1 381 ? 3.601 -1.499 17.872 1.00 95.12 381 PRO A C 1
ATOM 2921 O O . PRO A 1 381 ? 3.824 -0.727 16.937 1.00 95.12 381 PRO A O 1
ATOM 2924 N N . GLU A 1 382 ? 3.914 -1.201 19.137 1.00 95.75 382 GLU A N 1
ATOM 2925 C CA . GLU A 1 382 ? 4.471 0.102 19.514 1.00 95.75 382 GLU A CA 1
ATOM 2926 C C . GLU A 1 382 ? 5.703 0.433 18.684 1.00 95.75 382 GLU A C 1
ATOM 2928 O O . GLU A 1 382 ? 5.749 1.530 18.145 1.00 95.75 382 GLU A O 1
ATOM 2933 N N . ILE A 1 383 ? 6.601 -0.538 18.478 1.00 95.75 383 ILE A N 1
ATOM 2934 C CA . ILE A 1 383 ? 7.840 -0.409 17.697 1.00 95.75 383 ILE A CA 1
ATOM 2935 C C . ILE A 1 383 ? 7.644 -0.032 16.219 1.00 95.75 383 ILE A C 1
ATOM 2937 O O . ILE A 1 383 ? 8.599 0.418 15.593 1.00 95.75 383 ILE A O 1
ATOM 2941 N N . HIS A 1 384 ? 6.441 -0.209 15.662 1.00 96.38 384 HIS A N 1
ATOM 2942 C CA . HIS A 1 384 ? 6.114 0.102 14.266 1.00 96.38 384 HIS A CA 1
ATOM 2943 C C . HIS A 1 384 ? 5.340 1.418 14.109 1.00 96.38 384 HIS A C 1
ATOM 2945 O O . HIS A 1 384 ? 4.993 1.806 12.992 1.00 96.38 384 HIS A O 1
ATOM 2951 N N . GLN A 1 385 ? 5.087 2.145 15.198 1.00 97.62 385 GLN A N 1
ATOM 2952 C CA . GLN A 1 385 ? 4.500 3.480 15.120 1.00 97.62 385 GLN A CA 1
ATOM 2953 C C . GLN A 1 385 ? 5.418 4.433 14.347 1.00 97.62 385 GLN A C 1
ATOM 2955 O O . GLN A 1 385 ? 6.636 4.442 14.535 1.00 97.62 385 GLN A O 1
ATOM 2960 N N . VAL A 1 386 ? 4.828 5.249 13.477 1.00 98.38 386 VAL A N 1
ATOM 2961 C CA . VAL A 1 386 ? 5.542 6.168 12.587 1.00 98.38 386 VAL A CA 1
ATOM 2962 C C . VAL A 1 386 ? 5.804 7.486 13.309 1.00 98.38 386 VAL A C 1
ATOM 2964 O O . VAL A 1 386 ? 4.873 8.164 13.745 1.00 98.38 386 VAL A O 1
ATOM 2967 N N . ARG A 1 387 ? 7.077 7.875 13.421 1.00 98.19 387 ARG A N 1
ATOM 2968 C CA . ARG A 1 387 ? 7.499 9.178 13.958 1.00 98.19 387 ARG A CA 1
ATOM 2969 C C . ARG A 1 387 ? 7.609 10.242 12.882 1.00 98.19 387 ARG A C 1
ATOM 2971 O O . ARG A 1 387 ? 7.194 11.370 13.119 1.00 98.19 387 ARG A O 1
ATOM 2978 N N . SER A 1 388 ? 8.168 9.887 11.734 1.00 98.06 388 SER A N 1
ATOM 2979 C CA . SER A 1 388 ? 8.264 10.766 10.576 1.00 98.06 388 SER A CA 1
ATOM 2980 C C . SER A 1 388 ? 8.478 9.961 9.304 1.00 98.06 388 SER A C 1
ATOM 2982 O O . SER A 1 388 ? 8.931 8.818 9.346 1.00 98.06 388 SER A O 1
ATOM 2984 N N . VAL A 1 389 ? 8.152 10.577 8.175 1.00 97.56 389 VAL A N 1
ATOM 2985 C CA . VAL A 1 389 ? 8.387 10.036 6.839 1.00 97.56 389 VAL A CA 1
ATOM 2986 C C . VAL A 1 389 ? 9.174 11.057 6.036 1.00 97.56 389 VAL A C 1
ATOM 2988 O O . VAL A 1 389 ? 8.890 12.250 6.117 1.00 97.56 389 VAL A O 1
ATOM 2991 N N . GLN A 1 390 ? 10.142 10.578 5.263 1.00 95.19 390 GLN A N 1
ATOM 2992 C CA . GLN A 1 390 ? 10.875 11.359 4.278 1.00 95.19 390 GLN A CA 1
ATOM 2993 C C . GLN A 1 390 ? 10.795 10.655 2.926 1.00 95.19 390 GLN A C 1
ATOM 2995 O O . GLN A 1 390 ? 11.290 9.541 2.768 1.00 95.19 390 GLN A O 1
ATOM 3000 N N . ILE A 1 391 ? 10.154 11.296 1.952 1.00 92.81 391 ILE A N 1
ATOM 3001 C CA . ILE A 1 391 ? 9.957 10.723 0.616 1.00 92.81 391 ILE A CA 1
ATOM 3002 C C . ILE A 1 391 ? 11.204 10.954 -0.250 1.00 92.81 391 ILE A C 1
ATOM 3004 O O . ILE A 1 391 ? 11.732 12.067 -0.306 1.00 92.81 391 ILE A O 1
ATOM 3008 N N . ALA A 1 392 ? 11.636 9.909 -0.958 1.00 90.06 392 ALA A N 1
ATOM 3009 C CA . ALA A 1 392 ? 12.737 9.918 -1.912 1.00 90.06 392 ALA A CA 1
ATOM 3010 C C . ALA A 1 392 ? 12.386 9.092 -3.168 1.00 90.06 392 ALA A C 1
ATOM 3012 O O . ALA A 1 392 ? 12.416 7.865 -3.159 1.00 90.06 392 ALA A O 1
ATOM 3013 N N . LEU A 1 393 ? 12.107 9.766 -4.287 1.00 86.19 393 LEU A N 1
ATOM 3014 C CA . LEU A 1 393 ? 11.745 9.124 -5.560 1.00 86.19 393 LEU A CA 1
ATOM 3015 C C . LEU A 1 393 ? 10.528 8.174 -5.416 1.00 86.19 393 LEU A C 1
ATOM 3017 O O . LEU A 1 393 ? 9.434 8.664 -5.171 1.00 86.19 393 LEU A O 1
ATOM 3021 N N . HIS A 1 394 ? 10.702 6.851 -5.561 1.00 89.50 394 HIS A N 1
ATOM 3022 C CA . HIS A 1 394 ? 9.651 5.820 -5.405 1.00 89.50 394 HIS A CA 1
ATOM 3023 C C . HIS A 1 394 ? 9.633 5.165 -4.012 1.00 89.50 394 HIS A C 1
ATOM 3025 O O . HIS A 1 394 ? 8.846 4.255 -3.746 1.00 89.50 394 HIS A O 1
ATOM 3031 N N . VAL A 1 395 ? 10.540 5.585 -3.132 1.00 94.56 395 VAL A N 1
ATOM 3032 C CA . VAL A 1 395 ? 10.699 5.026 -1.792 1.00 94.56 395 VAL A CA 1
ATOM 3033 C C . VAL A 1 395 ? 10.523 6.111 -0.739 1.00 94.56 395 VAL A C 1
ATOM 3035 O O . VAL A 1 395 ? 10.612 7.308 -1.012 1.00 94.56 395 VAL A O 1
ATOM 3038 N N . ALA A 1 396 ? 10.286 5.703 0.497 1.00 95.44 396 ALA A N 1
ATOM 3039 C CA . ALA A 1 396 ? 10.291 6.607 1.628 1.00 95.44 396 ALA A CA 1
ATOM 3040 C C . ALA A 1 396 ? 11.034 5.999 2.810 1.00 95.44 396 ALA A C 1
ATOM 3042 O O . ALA A 1 396 ? 10.948 4.799 3.070 1.00 95.44 396 ALA A O 1
ATOM 3043 N N . PHE A 1 397 ? 11.724 6.859 3.546 1.00 95.88 397 PHE A N 1
ATOM 3044 C CA . PHE A 1 397 ? 12.354 6.531 4.813 1.00 95.88 397 PHE A CA 1
ATOM 3045 C C . PHE A 1 397 ? 11.348 6.797 5.928 1.00 95.88 397 PHE A C 1
ATOM 3047 O O . PHE A 1 397 ? 10.917 7.934 6.139 1.00 95.88 397 PHE A O 1
ATOM 3054 N N . VAL A 1 398 ? 10.930 5.737 6.609 1.00 97.62 398 VAL A N 1
ATOM 3055 C CA . VAL A 1 398 ? 9.935 5.773 7.679 1.00 97.62 398 VAL A CA 1
ATOM 3056 C C . VAL A 1 398 ? 10.656 5.578 9.001 1.00 97.62 398 VAL A C 1
ATOM 3058 O O . VAL A 1 398 ? 11.048 4.470 9.361 1.00 97.62 398 VAL A O 1
ATOM 3061 N N . HIS A 1 399 ? 10.819 6.665 9.746 1.00 97.69 399 HIS A N 1
ATOM 3062 C CA . HIS A 1 399 ? 11.417 6.617 11.072 1.00 97.69 399 HIS A CA 1
ATOM 3063 C C . HIS A 1 399 ? 10.386 6.107 12.075 1.00 97.69 399 HIS A C 1
ATOM 3065 O O . HIS A 1 399 ? 9.312 6.699 12.241 1.00 97.69 399 HIS A O 1
ATOM 3071 N N . ARG A 1 400 ? 10.707 5.012 12.759 1.00 97.31 400 ARG A N 1
ATOM 3072 C CA . ARG A 1 400 ? 9.811 4.340 13.699 1.00 97.31 400 ARG A CA 1
ATOM 3073 C C . ARG A 1 400 ? 10.071 4.761 15.144 1.00 97.31 400 ARG A C 1
ATOM 3075 O O . ARG A 1 400 ? 11.108 5.327 15.494 1.00 97.31 400 ARG A O 1
ATOM 3082 N N . SER A 1 401 ? 9.113 4.478 16.017 1.00 95.81 401 SER A N 1
ATOM 3083 C CA . SER A 1 401 ? 9.219 4.697 17.466 1.00 95.81 401 SER A CA 1
ATOM 3084 C C . SER A 1 401 ? 10.340 3.891 18.130 1.00 95.81 401 SER A C 1
ATOM 3086 O O . SER A 1 401 ? 10.899 4.348 19.127 1.00 95.81 401 SER A O 1
ATOM 3088 N N . SER A 1 402 ? 10.694 2.742 17.550 1.00 94.12 402 SER A N 1
ATOM 3089 C CA . SER A 1 402 ? 11.799 1.875 17.966 1.00 94.12 402 SER A CA 1
ATOM 3090 C C . SER A 1 402 ? 13.179 2.516 17.820 1.00 94.12 402 SER A C 1
ATOM 3092 O O . SER A 1 402 ? 14.130 2.045 18.433 1.00 94.12 402 SER A O 1
ATOM 3094 N N . GLY A 1 403 ? 13.291 3.591 17.034 1.00 95.25 403 GLY A N 1
ATOM 3095 C CA . GLY A 1 403 ? 14.561 4.215 16.664 1.00 95.25 403 GLY A CA 1
ATOM 3096 C C . GLY A 1 403 ? 15.116 3.728 15.324 1.00 95.25 403 GLY A C 1
ATOM 3097 O O . GLY A 1 403 ? 16.028 4.361 14.802 1.00 95.25 403 GLY A O 1
ATOM 3098 N N . TYR A 1 404 ? 14.536 2.675 14.743 1.00 94.94 404 TYR A N 1
ATOM 3099 C CA . TYR A 1 404 ? 14.903 2.188 13.414 1.00 94.94 404 TYR A CA 1
ATOM 3100 C C . TYR A 1 404 ? 14.252 3.011 12.300 1.00 94.94 404 TYR A C 1
ATOM 3102 O O . TYR A 1 404 ? 13.215 3.657 12.492 1.00 94.94 404 TYR A O 1
ATOM 3110 N N . THR A 1 405 ? 14.874 2.978 11.124 1.00 96.25 405 THR A N 1
ATOM 3111 C CA . THR A 1 405 ? 14.343 3.587 9.901 1.00 96.25 405 THR A CA 1
ATOM 3112 C C . THR A 1 405 ? 14.084 2.489 8.888 1.00 96.25 405 THR A C 1
ATOM 3114 O O . THR A 1 405 ? 15.020 1.831 8.447 1.00 96.25 405 THR A O 1
ATOM 3117 N N . ASP A 1 406 ? 12.825 2.309 8.512 1.00 96.19 406 ASP A N 1
ATOM 3118 C CA . ASP A 1 406 ? 12.465 1.386 7.442 1.00 96.19 406 ASP A CA 1
ATOM 3119 C C . ASP A 1 406 ? 12.543 2.124 6.109 1.00 96.19 406 ASP A C 1
ATOM 3121 O O . ASP A 1 406 ? 12.165 3.296 6.020 1.00 96.19 406 ASP A O 1
ATOM 3125 N N . THR A 1 407 ? 12.959 1.431 5.053 1.00 96.44 407 THR A N 1
ATOM 3126 C CA . THR A 1 407 ? 12.752 1.925 3.689 1.00 96.44 407 THR A CA 1
ATOM 3127 C C . THR A 1 407 ? 11.536 1.224 3.098 1.00 96.44 407 THR A C 1
ATOM 3129 O O . THR A 1 407 ? 11.505 -0.006 3.021 1.00 96.44 407 THR A O 1
ATOM 3132 N N . VAL A 1 408 ? 10.519 1.989 2.700 1.00 96.56 408 VAL A N 1
ATOM 3133 C CA . VAL A 1 408 ? 9.235 1.473 2.196 1.00 96.56 408 VAL A CA 1
ATOM 3134 C C . VAL A 1 408 ? 8.948 1.959 0.778 1.00 96.56 408 VAL A C 1
ATOM 3136 O O . VAL A 1 408 ? 9.435 3.012 0.374 1.00 96.56 408 VAL A O 1
ATOM 3139 N N . LEU A 1 409 ? 8.114 1.232 0.034 1.00 96.19 409 LEU A N 1
ATOM 3140 C CA . LEU A 1 409 ? 7.547 1.708 -1.234 1.00 96.19 409 LEU A CA 1
ATOM 3141 C C . LEU A 1 409 ? 6.502 2.797 -0.968 1.00 96.19 409 LEU A C 1
ATOM 3143 O O . LEU A 1 409 ? 5.610 2.605 -0.138 1.00 96.19 409 LEU A O 1
ATOM 3147 N N . CYS A 1 410 ? 6.564 3.922 -1.680 1.00 95.88 410 CYS A N 1
ATOM 3148 C CA . CYS A 1 410 ? 5.612 5.023 -1.491 1.00 95.88 410 CYS A CA 1
ATOM 3149 C C . CYS A 1 410 ? 4.164 4.620 -1.802 1.00 95.88 410 CYS A C 1
ATOM 3151 O O . CYS A 1 410 ? 3.227 5.061 -1.126 1.00 95.88 410 CYS A O 1
ATOM 3153 N N . GLU A 1 411 ? 3.967 3.779 -2.817 1.00 95.19 411 GLU A N 1
ATOM 3154 C CA . GLU A 1 411 ? 2.652 3.431 -3.348 1.00 95.19 411 GLU A CA 1
ATOM 3155 C C . GLU A 1 411 ? 1.869 2.483 -2.437 1.00 95.19 411 GLU A C 1
ATOM 3157 O O . GLU A 1 411 ? 0.645 2.596 -2.391 1.00 95.19 411 GLU A O 1
ATOM 3162 N N . THR A 1 412 ? 2.549 1.582 -1.716 1.00 96.31 412 THR A N 1
ATOM 3163 C CA . THR A 1 412 ? 1.915 0.542 -0.879 1.00 96.31 412 THR A CA 1
ATOM 3164 C C . THR A 1 412 ? 2.296 0.610 0.597 1.00 96.31 412 THR A C 1
ATOM 3166 O O . THR A 1 412 ? 1.624 0.004 1.428 1.00 96.31 412 THR A O 1
ATOM 3169 N N . GLY A 1 413 ? 3.355 1.343 0.953 1.00 96.25 413 GLY A N 1
ATOM 3170 C CA . GLY A 1 413 ? 3.901 1.393 2.310 1.00 96.25 413 GLY A CA 1
ATOM 3171 C C . GLY A 1 413 ? 4.626 0.117 2.738 1.00 96.25 413 GLY A C 1
ATOM 3172 O O . GLY A 1 413 ? 5.008 0.000 3.901 1.00 96.25 413 GLY A O 1
ATOM 3173 N N . GLN A 1 414 ? 4.804 -0.860 1.847 1.00 95.69 414 GLN A N 1
ATOM 3174 C CA . GLN A 1 414 ? 5.466 -2.119 2.176 1.00 95.69 414 GLN A CA 1
ATOM 3175 C C . GLN A 1 414 ? 6.978 -1.926 2.307 1.00 95.69 414 GLN A C 1
ATOM 3177 O O . GLN A 1 414 ? 7.603 -1.237 1.499 1.00 95.69 414 GLN A O 1
ATOM 3182 N N . MET A 1 415 ? 7.562 -2.543 3.332 1.00 95.00 415 MET A N 1
ATOM 3183 C CA . MET A 1 415 ? 8.987 -2.448 3.639 1.00 95.00 415 MET A CA 1
ATOM 3184 C C . MET A 1 415 ? 9.830 -3.244 2.637 1.00 95.00 415 MET A C 1
ATOM 3186 O O . MET A 1 415 ? 9.548 -4.408 2.353 1.00 95.00 415 MET A O 1
ATOM 3190 N N . ILE A 1 416 ? 10.884 -2.609 2.132 1.00 94.69 416 ILE A N 1
ATOM 3191 C CA . ILE A 1 416 ? 11.829 -3.151 1.144 1.00 94.69 416 ILE A CA 1
ATOM 3192 C C . ILE A 1 416 ? 13.293 -3.014 1.584 1.00 94.69 416 ILE A C 1
ATOM 3194 O O . ILE A 1 416 ? 14.204 -3.404 0.856 1.00 94.69 416 ILE A O 1
ATOM 3198 N N . GLY A 1 417 ? 13.526 -2.437 2.761 1.00 94.00 417 GLY A N 1
ATOM 3199 C CA . GLY A 1 417 ? 14.842 -2.196 3.335 1.00 94.00 417 GLY A CA 1
ATOM 3200 C C . GLY A 1 417 ? 14.748 -1.712 4.779 1.00 94.00 417 GLY A C 1
ATOM 3201 O O . GLY A 1 417 ? 13.655 -1.431 5.274 1.00 94.00 417 GLY A O 1
ATOM 3202 N N . SER A 1 418 ? 15.896 -1.602 5.434 1.00 94.31 418 SER A N 1
ATOM 3203 C CA . SER A 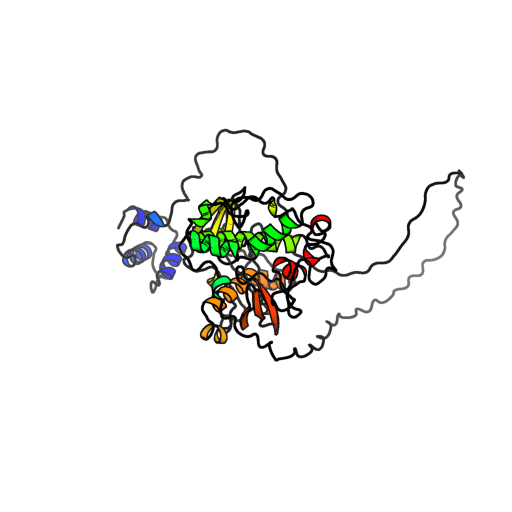1 418 ? 16.046 -1.216 6.843 1.00 94.31 418 SER A CA 1
ATOM 3204 C C . SER A 1 418 ? 16.987 -0.009 6.973 1.00 94.31 418 SER A C 1
ATOM 3206 O O . SER A 1 418 ? 17.204 0.729 6.008 1.00 94.31 418 SER A O 1
ATOM 3208 N N . GLU A 1 419 ? 17.576 0.178 8.158 1.00 91.62 419 GLU A N 1
ATOM 3209 C CA . GLU A 1 419 ? 18.624 1.170 8.417 1.00 91.62 419 GLU A CA 1
ATOM 3210 C C . GLU A 1 419 ? 19.890 0.958 7.570 1.00 91.62 419 GLU A C 1
ATOM 3212 O O . GLU A 1 419 ? 20.623 1.913 7.314 1.00 91.62 419 GLU A O 1
ATOM 3217 N N . ASP A 1 420 ? 20.107 -0.265 7.077 1.00 90.88 420 ASP A N 1
ATOM 3218 C CA . ASP A 1 420 ? 21.210 -0.608 6.171 1.00 90.88 420 ASP A CA 1
ATOM 3219 C C . ASP A 1 420 ? 20.952 -0.159 4.718 1.00 90.88 420 ASP A C 1
ATOM 3221 O O . ASP A 1 420 ? 21.840 -0.232 3.861 1.00 90.88 420 ASP A O 1
ATOM 3225 N N . GLY A 1 421 ? 19.742 0.339 4.442 1.00 90.81 421 GLY A N 1
ATOM 3226 C CA . GLY A 1 421 ? 19.282 0.792 3.136 1.00 90.81 421 GLY A CA 1
ATOM 3227 C C . GLY A 1 421 ? 18.307 -0.176 2.465 1.00 90.81 421 GLY A C 1
ATOM 3228 O O . GLY A 1 421 ? 17.776 -1.109 3.072 1.00 90.81 421 GLY A O 1
ATOM 3229 N N . ILE A 1 422 ? 18.045 0.071 1.182 1.00 92.38 422 ILE A N 1
ATOM 3230 C CA . ILE A 1 422 ? 17.178 -0.764 0.336 1.00 92.38 422 ILE A CA 1
ATOM 3231 C C . ILE A 1 422 ? 17.826 -2.141 0.147 1.00 92.38 422 ILE A C 1
ATOM 3233 O O . ILE A 1 422 ? 19.017 -2.217 -0.146 1.00 92.38 422 ILE A O 1
ATOM 3237 N N . ALA A 1 423 ? 17.066 -3.233 0.256 1.00 90.50 423 ALA A N 1
ATOM 3238 C CA . ALA A 1 423 ? 17.595 -4.572 -0.009 1.00 90.50 423 ALA A CA 1
ATOM 3239 C C . ALA A 1 423 ? 18.071 -4.709 -1.468 1.00 90.50 423 ALA A C 1
ATOM 3241 O O . ALA A 1 423 ? 17.455 -4.157 -2.379 1.00 90.50 423 ALA A O 1
ATOM 3242 N N . GLU A 1 424 ? 19.138 -5.474 -1.713 1.00 88.25 424 GLU A N 1
ATOM 3243 C CA . GLU A 1 424 ? 19.771 -5.595 -3.041 1.00 88.25 424 GLU A CA 1
ATOM 3244 C C . GLU A 1 424 ? 18.796 -6.021 -4.151 1.00 88.25 424 GLU A C 1
ATOM 3246 O O . GLU A 1 424 ? 18.859 -5.516 -5.272 1.00 88.25 424 GLU A O 1
ATOM 3251 N N . LEU A 1 425 ? 17.834 -6.888 -3.821 1.00 86.31 425 LEU A N 1
ATOM 3252 C CA . LEU A 1 425 ? 16.750 -7.270 -4.726 1.00 86.31 425 LEU A CA 1
ATOM 3253 C C . LEU A 1 425 ? 15.971 -6.047 -5.227 1.00 86.31 425 LEU A C 1
ATOM 3255 O O . LEU A 1 425 ? 15.778 -5.849 -6.426 1.00 86.31 425 LEU A O 1
ATOM 3259 N N . TRP A 1 426 ? 15.524 -5.219 -4.285 1.00 92.38 426 TRP A N 1
ATOM 3260 C CA . TRP A 1 426 ? 14.724 -4.037 -4.569 1.00 92.38 426 TRP A CA 1
ATOM 3261 C C . TRP A 1 426 ? 15.555 -2.930 -5.210 1.00 92.38 426 TRP A C 1
ATOM 3263 O O . TRP A 1 426 ? 15.037 -2.227 -6.072 1.00 92.38 426 TRP A O 1
ATOM 3273 N N . GLN A 1 427 ? 16.846 -2.826 -4.884 1.00 92.56 427 GLN A N 1
ATOM 3274 C CA . GLN A 1 427 ? 17.790 -1.963 -5.601 1.00 92.56 427 GLN A CA 1
ATOM 3275 C C . GLN A 1 427 ? 17.798 -2.287 -7.104 1.00 92.56 427 GLN A C 1
ATOM 3277 O O . GLN A 1 427 ? 17.607 -1.394 -7.931 1.00 92.56 427 GLN A O 1
ATOM 3282 N N . GLY A 1 428 ? 17.930 -3.569 -7.460 1.00 91.19 428 GLY A N 1
ATOM 3283 C CA . GLY A 1 428 ? 17.905 -4.029 -8.849 1.00 91.19 428 GLY A CA 1
ATOM 3284 C C . GLY A 1 428 ? 16.563 -3.829 -9.555 1.00 91.19 428 GLY A C 1
ATOM 3285 O O . GLY A 1 428 ? 16.525 -3.352 -10.692 1.00 91.19 428 GLY A O 1
ATOM 3286 N N . ILE A 1 429 ? 15.455 -4.132 -8.867 1.00 91.69 429 ILE A N 1
ATOM 3287 C CA . ILE A 1 429 ? 14.089 -3.951 -9.389 1.00 91.69 429 ILE A CA 1
ATOM 3288 C C . ILE A 1 429 ? 13.777 -2.471 -9.647 1.00 91.69 429 ILE A C 1
ATOM 3290 O O . ILE A 1 429 ? 13.209 -2.132 -10.686 1.00 91.69 429 ILE A O 1
ATOM 3294 N N . LEU A 1 430 ? 14.141 -1.589 -8.715 1.00 93.25 430 LEU A N 1
ATOM 3295 C CA . LEU A 1 430 ? 13.848 -0.156 -8.793 1.00 93.25 430 LEU A CA 1
ATOM 3296 C C . LEU A 1 430 ? 14.880 0.615 -9.636 1.00 93.25 430 LEU A C 1
ATOM 3298 O O . LEU A 1 430 ? 14.601 1.736 -10.074 1.00 93.25 430 LEU A O 1
ATOM 3302 N N . GLY A 1 431 ? 16.053 0.025 -9.889 1.00 92.44 431 GLY A N 1
ATOM 3303 C CA . GLY A 1 431 ? 17.175 0.689 -10.552 1.00 92.44 431 GLY A CA 1
ATOM 3304 C C . GLY A 1 431 ? 17.779 1.788 -9.681 1.00 92.44 431 GLY A C 1
ATOM 3305 O O . GLY A 1 431 ? 17.956 2.921 -10.135 1.00 92.44 431 GLY A O 1
ATOM 3306 N N . CYS A 1 432 ? 18.024 1.478 -8.409 1.00 93.81 432 CYS A N 1
ATOM 3307 C CA . CYS A 1 432 ? 18.577 2.413 -7.435 1.00 93.81 432 CYS A CA 1
ATOM 3308 C C . CYS A 1 432 ? 19.672 1.772 -6.573 1.00 93.81 432 CYS A C 1
ATOM 3310 O O . CYS A 1 432 ? 19.841 0.557 -6.568 1.00 93.81 432 CYS A O 1
ATOM 3312 N N . ASP A 1 433 ? 20.458 2.594 -5.883 1.00 93.44 433 ASP A N 1
ATOM 3313 C CA . ASP A 1 433 ? 21.422 2.163 -4.878 1.00 93.44 433 ASP A CA 1
ATOM 3314 C C . ASP A 1 433 ? 20.757 1.968 -3.503 1.00 93.44 433 ASP A C 1
ATOM 3316 O O . ASP A 1 433 ? 19.555 2.172 -3.324 1.00 93.44 433 ASP A O 1
ATOM 3320 N N . ARG A 1 434 ? 21.553 1.606 -2.491 1.00 93.38 434 ARG A N 1
ATOM 3321 C CA . ARG A 1 434 ? 21.070 1.406 -1.115 1.00 93.38 434 ARG A CA 1
ATOM 3322 C C . ARG A 1 434 ? 20.364 2.628 -0.507 1.00 93.38 434 ARG A C 1
ATOM 3324 O O . ARG A 1 434 ? 19.602 2.464 0.439 1.00 93.38 434 ARG A O 1
ATOM 3331 N N . ASN A 1 435 ? 20.620 3.833 -1.021 1.00 91.06 435 ASN A N 1
ATOM 3332 C CA . ASN A 1 435 ? 20.062 5.094 -0.532 1.00 91.06 435 ASN A CA 1
ATOM 3333 C C . ASN A 1 435 ? 18.881 5.581 -1.396 1.00 91.06 435 ASN A C 1
ATOM 3335 O O . ASN A 1 435 ? 18.438 6.720 -1.235 1.00 91.06 435 ASN A O 1
ATOM 3339 N N . GLY A 1 436 ? 18.406 4.771 -2.349 1.00 89.50 436 GLY A N 1
ATOM 3340 C CA . GLY A 1 436 ? 17.341 5.147 -3.278 1.00 89.50 436 GLY A CA 1
ATOM 3341 C C . GLY A 1 436 ? 17.778 6.098 -4.393 1.00 89.50 436 GLY A C 1
ATOM 3342 O O . GLY A 1 436 ? 16.925 6.623 -5.108 1.00 89.50 436 GLY A O 1
ATOM 3343 N N . GLN A 1 437 ? 19.083 6.328 -4.572 1.00 90.19 437 GLN A N 1
ATOM 3344 C CA . GLN A 1 437 ? 19.588 7.126 -5.688 1.00 90.19 437 GLN A CA 1
ATOM 3345 C C . GLN A 1 437 ? 19.603 6.287 -6.967 1.00 90.19 437 GLN A C 1
ATOM 3347 O O . GLN A 1 437 ? 19.938 5.106 -6.895 1.00 90.19 437 GLN A O 1
ATOM 3352 N N . PRO A 1 438 ? 19.275 6.849 -8.142 1.00 91.31 438 PRO A N 1
ATOM 3353 C CA . PRO A 1 438 ? 19.319 6.105 -9.396 1.00 91.31 438 PRO A CA 1
ATOM 3354 C C . PRO A 1 438 ? 20.685 5.443 -9.625 1.00 91.31 438 PRO A C 1
ATOM 3356 O O . PRO A 1 438 ? 21.726 6.089 -9.509 1.00 91.31 438 PRO A O 1
ATOM 3359 N N . LYS A 1 439 ? 20.679 4.156 -9.973 1.00 93.31 439 LYS A N 1
ATOM 3360 C CA . LYS A 1 439 ? 21.880 3.367 -10.266 1.00 93.31 439 LYS A CA 1
ATOM 3361 C C . LYS A 1 439 ? 21.606 2.472 -11.464 1.00 93.31 439 LYS A C 1
ATOM 3363 O O . LYS A 1 439 ? 20.506 1.940 -11.604 1.00 93.31 439 LYS A O 1
ATOM 3368 N N . ASP A 1 440 ? 22.611 2.298 -12.318 1.00 91.75 440 ASP A N 1
ATOM 3369 C CA . ASP A 1 440 ? 22.496 1.339 -13.409 1.00 91.75 440 ASP A CA 1
ATOM 3370 C C . ASP A 1 440 ? 22.322 -0.088 -12.863 1.00 91.75 440 ASP A C 1
ATOM 3372 O O . ASP A 1 440 ? 23.056 -0.533 -11.977 1.00 91.75 440 ASP A O 1
ATOM 3376 N N . ALA A 1 441 ? 21.322 -0.786 -13.394 1.00 90.44 441 ALA A N 1
ATOM 3377 C CA . ALA A 1 441 ? 20.918 -2.119 -12.976 1.00 90.44 441 ALA A CA 1
ATOM 3378 C C . ALA A 1 441 ? 21.211 -3.187 -14.042 1.00 90.44 441 ALA A C 1
ATOM 3380 O O . ALA A 1 441 ? 20.765 -4.319 -13.878 1.00 90.44 441 ALA A O 1
ATOM 3381 N N . GLN A 1 442 ? 21.947 -2.882 -15.123 1.00 89.44 442 GLN A N 1
ATOM 3382 C CA . GLN A 1 442 ? 22.274 -3.880 -16.160 1.00 89.44 442 GLN A CA 1
ATOM 3383 C C . GLN A 1 442 ? 22.913 -5.149 -15.578 1.00 89.44 442 GLN A C 1
ATOM 3385 O O . GLN A 1 442 ? 22.507 -6.263 -15.909 1.00 89.44 442 GLN A O 1
ATOM 3390 N N . ASP A 1 443 ? 23.870 -4.994 -14.661 1.00 87.81 443 ASP A N 1
ATOM 3391 C CA . ASP A 1 443 ? 24.531 -6.138 -14.025 1.00 87.81 443 ASP A CA 1
ATOM 3392 C C . ASP A 1 443 ? 23.566 -6.954 -13.164 1.00 87.81 443 ASP A C 1
ATOM 3394 O O . ASP A 1 443 ? 23.661 -8.181 -13.131 1.00 87.81 443 ASP A O 1
ATOM 3398 N N . PHE A 1 444 ? 22.592 -6.291 -12.529 1.00 89.44 444 PHE A N 1
ATOM 3399 C CA . PHE A 1 444 ? 21.526 -6.987 -11.823 1.00 89.44 444 PHE A CA 1
ATOM 3400 C C . PHE A 1 444 ? 20.699 -7.830 -12.787 1.00 89.44 444 PHE A C 1
ATOM 3402 O O . PHE A 1 444 ? 20.343 -8.930 -12.416 1.00 89.44 444 PHE A O 1
ATOM 3409 N N . TRP A 1 445 ? 20.406 -7.401 -14.015 1.00 89.00 445 TRP A N 1
ATOM 3410 C CA . TRP A 1 445 ? 19.562 -8.178 -14.938 1.00 89.00 445 TRP A CA 1
ATOM 3411 C C . TRP A 1 445 ? 20.299 -9.294 -15.686 1.00 89.00 445 TRP A C 1
ATOM 3413 O O . TRP A 1 445 ? 19.668 -10.218 -16.201 1.00 89.00 445 TRP A O 1
ATOM 3423 N N . ARG A 1 446 ? 21.633 -9.282 -15.711 1.00 86.44 446 ARG A N 1
ATOM 3424 C CA . ARG A 1 446 ? 22.413 -10.353 -16.340 1.00 86.44 446 ARG A CA 1
ATOM 3425 C C . ARG A 1 446 ? 22.201 -11.687 -15.611 1.00 86.44 446 ARG A C 1
ATOM 3427 O O . ARG A 1 446 ? 22.384 -11.765 -14.397 1.00 86.44 446 ARG A O 1
ATOM 3434 N N . GLY A 1 447 ? 21.830 -12.730 -16.360 1.00 81.31 447 GLY A N 1
ATOM 3435 C CA . GLY A 1 447 ? 21.617 -14.083 -15.825 1.00 81.31 447 GLY A CA 1
ATOM 3436 C C . GLY A 1 447 ? 20.417 -14.199 -14.881 1.00 81.31 447 GLY A C 1
ATOM 3437 O O . GLY A 1 447 ? 20.408 -15.053 -14.003 1.00 81.31 447 GLY A O 1
ATOM 3438 N N . TRP A 1 448 ? 19.424 -13.310 -14.996 1.00 82.25 448 TRP A N 1
ATOM 3439 C CA . TRP A 1 448 ? 18.273 -13.320 -14.091 1.00 82.25 448 TRP A CA 1
ATOM 3440 C C . TRP A 1 448 ? 17.368 -14.544 -14.254 1.00 82.25 448 TRP A C 1
ATOM 3442 O O . TRP A 1 448 ? 16.745 -14.939 -13.276 1.00 82.25 448 TRP A O 1
ATOM 3452 N N . GLU A 1 449 ? 17.317 -15.150 -15.445 1.00 79.12 449 GLU A N 1
ATOM 3453 C CA . GLU A 1 449 ? 16.551 -16.380 -15.684 1.00 79.12 449 GLU A CA 1
ATOM 3454 C C . GLU A 1 449 ? 17.135 -17.572 -14.928 1.00 79.12 449 GLU A C 1
ATOM 3456 O O . GLU A 1 449 ? 16.375 -18.336 -14.355 1.00 79.12 449 GLU A O 1
ATOM 3461 N N . ASP A 1 450 ? 18.466 -17.683 -14.843 1.00 77.69 450 ASP A N 1
ATOM 3462 C CA . ASP A 1 450 ? 19.141 -18.736 -14.064 1.00 77.69 450 ASP A CA 1
ATOM 3463 C C . ASP A 1 450 ? 18.921 -18.577 -12.548 1.00 77.69 450 ASP A C 1
ATOM 3465 O O . ASP A 1 450 ? 19.281 -19.442 -11.749 1.00 77.69 450 ASP A O 1
ATOM 3469 N N . ARG A 1 451 ? 18.377 -17.424 -12.151 1.00 69.69 451 ARG A N 1
ATOM 3470 C CA . ARG A 1 451 ? 18.035 -17.055 -10.782 1.00 69.69 451 ARG A CA 1
ATOM 3471 C C . ARG A 1 451 ? 16.528 -17.164 -10.503 1.00 69.69 451 ARG A C 1
ATOM 3473 O O . ARG A 1 451 ? 16.133 -16.846 -9.388 1.00 69.69 451 ARG A O 1
ATOM 3480 N N . LEU A 1 452 ? 15.690 -17.531 -11.471 1.00 63.16 452 LEU A N 1
ATOM 3481 C CA . LEU A 1 452 ? 14.303 -17.957 -11.231 1.00 63.16 452 LEU A CA 1
ATOM 3482 C C . LEU A 1 452 ? 14.266 -19.470 -11.011 1.00 63.16 452 LEU A C 1
ATOM 3484 O O . LEU A 1 452 ? 13.461 -19.914 -10.162 1.00 63.16 452 LEU A O 1
#

Nearest PDB structures (foldseek):
  2yms-assembly1_D  TM=8.408E-01  e=5.308E-01  Escherichia coli BL21
  3q54-assembly1_A  TM=2.720E-01  e=9.450E-02  Escherichia coli DH1
  8orr-assembly1_AAA  TM=2.598E-01  e=2.060E-01  Klebsiella pneumoniae

Foldseek 3Di:
DDPVLLVVLVPDDLVVLLVLCVVLVHPPSPPDDSVVSSVSSVVSDDPDDDPVVQDDDDPDDPPDDDDDDDDDDDDDDDDDDDDDDDDDDDDDDDDDDDDDDDDDDDDDDDDDDDDDDDDDDDDDDDDDDDPDDDDPDDPPDPDDPPDDADPPCCLQAFQPDLALVSNQVSLLPDLQLVLLCLLQVLDPHRDPDDPGSHPQADSVLSNPGRLQVLLLVLLLVLVVVVQQVVLDPQDQPVRHPHFFSSGDPSSPWFHFHGWADPAAQWIWTDRVFIFIAGSLQSHTLGGPDFDQQVVVCSSDPDHPLQLEDDPCCPQQPSLEGPVQVVVDDPLFVSLLNLLQQQQWPFQHSPDDGDALVRVVCVVVVHDDDDDHDSHGHTYHYQQSRFHGWDDDDQWIWTQGPVRKTFIAGSSRSHGQGINQAGGPVVCLSSCHDRPRHHHHNSVVSHCNVVSD

Sequence (452 aa):
MSKEEMERLHALKLPQLRAIARELKLPNVSKLPKADLIKKILARSPPSPDLSCLLPAWNRVTEEAQGSSDPIVTTPILPMVAFNEVALKSPLASTPGKVLTVAKVKPSIKLDSAAKLRSTHSSTTRHTFQPPRPLPVKPASTSPPTLTRPTDLSLALGPIGLRRSDRIAYLQSHWLSRLFKNINDHRSQPRPSKPLPFAGLDDNLLSASPDQFDTAIRFWIARLHTNLQLGNGEAWSVQGGGLGMVGPDFTTWPPVTACSQYAGDIYRITAGKTYLCISSTGEVIGSDTLRSDWQQYTLSPLPLSALVKTKDKTNFPGGISKAWAERATPDELAVATRAVLSSCMLNSFAGEQRSAVQMDSEWLGMPNKSHSGLTVELYLPEIHQVRSVQIALHVAFVHRSSGYTDTVLCETGQMIGSEDGIAELWQGILGCDRNGQPKDAQDFWRGWEDRL

Radius of gyration: 29.29 Å; Cα contacts (8 Å, |Δi|>4): 599; chains: 1; bounding box: 75×88×72 Å